Protein 3TAV (pdb70)

Secondary structure (DSSP, 8-state):
--TT-S-SB--BPPHHHHHHHHHHHHHHHHHHHHHHHH--TT-BHHHHHHHHHHHHHHTT-EETTTTGGG--SSEEEEETTB-S-PPP-TT-B--TT-EEEEEEEEEETTEEEEEEEEEESSSPPHHHHHHHHHHHHHHHHHHHT--TT-BHHHHHHHHHHHHHHHHHHHT---EEPTT--EEE-SSSSSEEEEE-SS--SS-SSBP-TTBEEEE--EEESS-S-EEE-TTSS-EEETT---EEE-BEEEE--TTS-EESS---/--TT-S-SB--BPPHHHHHHHHHHHHHHHHHHHHHHHH--TT-BHHHHHHHHHHHHHHTT-EETTTTGGG--SSEEEEETTB-S-PPP-TT-B--TT-EEEEEEEEEETTEEEEEEEEEESSSPPHHHHHHHHHHHHHHHHHHHT--TT-BHHHHHHHHHHHHHHHHHHHT---EEPTT--EEE-SSSSSEEEEE-SS--SS-SSBP-TTBEEEE--EEESS-S-EEE-TTSS-EEETT---EEE-BEEEE--TTS-EESS---

Solvent-accessible surface area: 20421 Å² total; per-residue (Å²): 184,46,129,35,23,197,155,179,38,9,106,94,29,74,109,49,38,8,81,33,0,19,47,0,0,53,18,0,0,36,0,0,15,26,0,35,48,32,6,69,62,51,30,7,1,64,83,0,12,102,50,0,45,69,40,0,111,98,54,56,4,71,8,10,15,77,53,72,151,60,8,78,4,0,0,5,5,2,26,26,46,49,1,7,64,1,46,10,38,67,127,41,82,5,54,96,13,18,3,0,4,0,12,0,0,0,45,38,132,42,23,14,0,5,0,0,10,3,11,28,3,51,113,47,77,104,23,2,101,5,0,12,55,0,0,36,53,0,0,61,28,0,12,70,12,0,79,62,53,32,90,0,8,33,0,0,52,23,0,37,98,12,1,95,65,3,37,89,117,54,139,97,80,8,5,4,4,72,64,62,15,1,13,3,6,0,162,52,8,90,75,92,6,78,0,25,5,67,32,53,68,44,119,22,12,60,2,25,55,0,0,6,0,0,0,15,0,3,2,0,50,34,37,55,84,30,137,74,51,107,66,115,66,4,2,10,4,74,79,47,24,55,2,0,1,10,1,8,0,0,0,0,24,149,69,20,54,81,36,1,0,76,42,37,185,45,129,36,26,198,149,183,41,8,107,92,34,74,109,49,50,8,81,34,1,18,46,0,0,52,18,0,0,36,0,0,14,25,0,33,53,34,6,34,57,53,32,8,1,68,84,0,11,104,49,0,47,70,40,0,111,96,52,58,5,71,6,9,14,76,52,71,149,60,7,77,4,0,0,6,4,2,22,25,48,50,1,6,63,1,47,9,38,72,123,41,81,4,52,94,12,19,3,0,3,0,13,0,0,0,45,38,125,25,28,14,1,5,0,0,10,3,10,28,4,54,114,48,74,104,22,4,105,6,0,12,58,0,0,36,52,0,0,62,28,0,12,70,12,0,79,64,54,32,90,0,8,32,0,0,49,22,1,38,99,12,1,98,66,3,36,89,116,53,138,91,81,9,5,4,4,71,65,62,14,1,13,3,6,0,137,49,7,92,72,93,5,76,0,25,5,66,32,56,70,41,121,21,12,61,1,25,54,0,0,5,0,0,0,17,0,4,2,0,49,33,38,55,85,30,138,73,50,106,68,117,67,4,2,10,4,71,80,48,22,60,2,0,1,12,1,8,0,0,0,0,25,154,70,20,53,80,37,1,0,77,41,35

Organism: Mycobacteroides abscessus (strain ATCC 19977 / DSM 44196 / CCUG 20993 / CIP 104536 / JCM 13569 / NCTC 13031 / TMC 1543 / L948) (NCBI:txid561007)

Radius of gyration: 22.68 Å; Cα contacts (8 Å, |Δi|>4): 1478; chains: 2; bounding box: 72×47×50 Å

Structure (mmCIF, N/CA/C/O backbone):
data_3TAV
#
_entry.id   3TAV
#
_cell.length_a   119.640
_cell.length_b   119.640
_cell.length_c   96.190
_cell.angle_alpha   90.000
_cell.angle_beta   90.000
_cell.angle_gamma   120.000
#
_symmetry.space_group_name_H-M   'P 32 2 1'
#
loop_
_entity.id
_entity.type
_entity.pdbx_description
1 polymer 'Methionine aminopeptidase'
2 non-polymer 'MAGNESIUM ION'
3 non-polymer 'SODIUM ION'
4 non-polymer 'CHLORIDE ION'
5 non-polymer D-MALATE
6 non-polymer '(2S)-2-hydroxybutanedioic acid'
7 water water
#
loop_
_atom_site.group_PDB
_atom_site.id
_atom_site.type_symbol
_atom_site.label_atom_id
_atom_site.label_alt_id
_atom_site.label_comp_id
_atom_si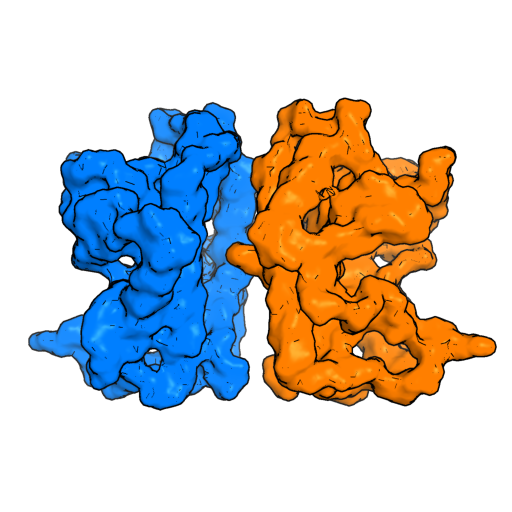te.label_asym_id
_atom_site.label_entity_id
_atom_site.label_seq_id
_atom_site.pdbx_PDB_ins_code
_atom_site.Cartn_x
_atom_site.Cartn_y
_atom_site.Cartn_z
_atom_site.occupancy
_atom_site.B_iso_or_equiv
_atom_site.auth_seq_id
_atom_site.auth_comp_id
_atom_site.auth_asym_id
_atom_site.auth_atom_id
_atom_site.pdbx_PDB_model_num
ATOM 1 N N . VAL A 1 23 ? 22.187 44.992 16.657 1.00 44.74 2 VAL A N 1
ATOM 2 C CA . VAL A 1 23 ? 23.550 45.088 16.045 1.00 43.07 2 VAL A CA 1
ATOM 3 C C . VAL A 1 23 ? 24.572 44.972 17.180 1.00 45.12 2 VAL A C 1
ATOM 4 O O . VAL A 1 23 ? 24.293 45.420 18.305 1.00 45.44 2 VAL A O 1
ATOM 8 N N . GLY A 1 24 ? 25.730 44.361 16.894 1.00 43.73 3 GLY A N 1
ATOM 9 C CA . GLY A 1 24 ? 26.806 44.201 17.895 1.00 44.37 3 GLY A CA 1
ATOM 10 C C . GLY A 1 24 ? 27.581 45.507 17.997 1.00 47.03 3 GLY A C 1
ATOM 11 O O . GLY A 1 24 ? 27.853 46.141 16.976 1.00 48.40 3 GLY A O 1
ATOM 12 N N . LEU A 1 25 ? 27.926 45.934 19.216 1.00 46.89 4 LEU A N 1
ATOM 13 C CA . LEU A 1 25 ? 28.654 47.196 19.395 1.00 46.37 4 LEU A CA 1
ATOM 14 C C . LEU A 1 25 ? 30.016 47.149 18.709 1.00 46.56 4 LEU A C 1
ATOM 15 O O . LEU A 1 25 ? 30.489 48.153 18.209 1.00 45.19 4 LEU A O 1
ATOM 20 N N . PHE A 1 26 ? 30.635 45.980 18.732 1.00 45.46 5 PHE A N 1
ATOM 21 C CA . PHE A 1 26 ? 31.952 45.789 18.236 1.00 46.66 5 PHE A CA 1
ATOM 22 C C . PHE A 1 26 ? 32.011 45.088 16.884 1.00 47.92 5 PHE A C 1
ATOM 23 O O . PHE A 1 26 ? 33.031 44.527 16.545 1.00 52.57 5 PHE A O 1
ATOM 31 N N . GLY A 1 27 ? 30.938 45.083 16.109 1.00 49.29 6 GLY A N 1
ATOM 32 C CA . GLY A 1 27 ? 31.012 44.430 14.810 1.00 49.40 6 GLY A CA 1
ATOM 33 C C . GLY A 1 27 ? 30.731 42.936 14.844 1.00 50.44 6 GLY A C 1
ATOM 34 O O . GLY A 1 27 ? 30.400 42.381 15.887 1.00 47.66 6 GLY A O 1
ATOM 35 N N . ARG A 1 28 ? 30.903 42.290 13.694 1.00 51.93 7 ARG A N 1
ATOM 36 C CA . ARG A 1 28 ? 30.401 40.943 13.454 1.00 53.97 7 ARG A CA 1
ATOM 37 C C . ARG A 1 28 ? 31.435 39.878 13.633 1.00 54.13 7 ARG A C 1
ATOM 38 O O . ARG A 1 28 ? 31.082 38.733 13.880 1.00 54.82 7 ARG A O 1
ATOM 46 N N . LYS A 1 29 ? 32.699 40.229 13.413 1.00 53.81 8 LYS A N 1
ATOM 47 C CA . LYS A 1 29 ? 33.774 39.239 13.305 1.00 54.16 8 LYS A CA 1
ATOM 48 C C . LYS A 1 29 ? 34.270 38.795 14.667 1.00 51.76 8 LYS A C 1
ATOM 49 O O . LYS A 1 29 ? 34.453 39.628 15.549 1.00 52.14 8 LYS A O 1
ATOM 55 N N . LYS A 1 30 ? 34.519 37.493 14.830 1.00 50.74 9 LYS A N 1
ATOM 56 C CA . LYS A 1 30 ? 35.118 36.970 16.072 1.00 50.13 9 LYS A CA 1
ATOM 57 C C . LYS A 1 30 ? 36.588 37.405 16.283 1.00 50.17 9 LYS A C 1
ATOM 58 O O . LYS A 1 30 ? 37.054 37.473 17.418 1.00 49.36 9 LYS A O 1
ATOM 64 N N . THR A 1 31 ? 37.296 37.731 15.201 1.00 48.66 10 THR A N 1
ATOM 65 C CA . THR A 1 31 ? 38.694 38.181 15.291 1.00 47.99 10 THR A CA 1
ATOM 66 C C . THR A 1 31 ? 38.877 39.459 14.496 1.00 48.45 10 THR A C 1
ATOM 67 O O . THR A 1 31 ? 38.349 39.591 13.385 1.00 48.01 10 THR A O 1
ATOM 71 N N . VAL A 1 32 ? 39.632 40.394 15.065 1.00 47.55 11 VAL A N 1
ATOM 72 C CA . VAL A 1 32 ? 39.929 41.617 14.368 1.00 46.95 11 VAL A CA 1
ATOM 73 C C . VAL A 1 32 ? 40.707 41.198 13.101 1.00 46.64 11 VAL A C 1
ATOM 74 O O . VAL A 1 32 ? 41.729 40.517 13.210 1.00 44.62 11 VAL A O 1
ATOM 78 N N . GLU A 1 33 ? 40.205 41.601 11.927 1.00 45.25 12 GLU A N 1
ATOM 79 C CA . GLU A 1 33 ? 40.707 41.168 10.616 1.00 46.51 12 GLU A CA 1
ATOM 80 C C . GLU A 1 33 ? 42.240 41.155 10.540 1.00 46.99 12 GLU A C 1
ATOM 81 O O . GLU A 1 33 ? 42.899 42.142 10.855 1.00 45.84 12 GLU A O 1
ATOM 87 N N . GLN A 1 34 ? 42.786 40.023 10.135 1.00 46.05 13 GLN A N 1
ATOM 88 C CA . GLN A 1 34 ? 44.215 39.818 10.124 1.00 47.56 13 GLN A CA 1
ATOM 89 C C . GLN A 1 34 ? 44.836 40.193 8.815 1.00 47.43 13 GLN A C 1
ATOM 90 O O . GLN A 1 34 ? 44.452 39.652 7.782 1.00 49.15 13 GLN A O 1
ATOM 96 N N . ARG A 1 35 ? 45.786 41.121 8.849 1.00 45.82 14 ARG A N 1
ATOM 97 C CA . ARG A 1 35 ? 46.544 41.473 7.652 1.00 44.64 14 ARG A CA 1
ATOM 98 C C . ARG A 1 35 ? 47.690 40.500 7.456 1.00 46.86 14 ARG A C 1
ATOM 99 O O . ARG A 1 35 ? 48.249 39.988 8.437 1.00 44.24 14 ARG A O 1
ATOM 107 N N . THR A 1 36 ? 48.056 40.255 6.199 1.00 45.65 15 THR A N 1
ATOM 108 C CA . THR A 1 36 ? 49.292 39.515 5.902 1.00 46.51 15 THR A CA 1
ATOM 109 C C . THR A 1 36 ? 50.514 40.404 6.100 1.00 47.16 15 THR A C 1
ATOM 110 O O . THR A 1 36 ? 50.359 41.637 6.197 1.00 47.02 15 THR A O 1
ATOM 114 N N . PRO A 1 37 ? 51.729 39.792 6.153 1.00 46.21 16 PRO A N 1
ATOM 115 C CA . PRO A 1 37 ? 52.945 40.564 6.208 1.00 46.28 16 PRO A CA 1
ATOM 116 C C . PRO A 1 37 ? 53.075 41.612 5.094 1.00 46.15 16 PRO A C 1
ATOM 117 O O . PRO A 1 37 ? 53.482 42.737 5.376 1.00 47.69 16 PRO A O 1
ATOM 121 N N . GLY A 1 38 ? 52.730 41.280 3.857 1.00 45.77 17 GLY A N 1
ATOM 122 C CA . GLY A 1 38 ? 52.833 42.277 2.771 1.00 45.83 17 GLY A CA 1
ATOM 123 C C . GLY A 1 38 ? 51.860 43.441 2.950 1.00 45.17 17 GLY A C 1
ATOM 124 O O . GLY A 1 38 ? 52.176 44.603 2.656 1.00 47.44 17 GLY A O 1
ATOM 125 N N . GLU A 1 39 ? 50.663 43.121 3.423 1.00 44.06 18 GLU A N 1
ATOM 126 C CA . GLU A 1 39 ? 49.642 44.110 3.714 1.00 42.78 18 GLU A CA 1
ATOM 127 C C . GLU A 1 39 ? 50.094 45.073 4.823 1.00 42.63 18 GLU A C 1
ATOM 128 O O . GLU A 1 39 ? 49.879 46.292 4.728 1.00 41.62 18 GLU A O 1
ATOM 134 N N . LEU A 1 40 ? 50.747 44.533 5.853 1.00 41.28 19 LEU A N 1
ATOM 135 C CA . LEU A 1 40 ? 51.284 45.341 6.931 1.00 41.27 19 LEU A CA 1
ATOM 136 C C . LEU A 1 40 ? 52.400 46.289 6.442 1.00 40.55 19 LEU A C 1
ATOM 137 O O . LEU A 1 40 ? 52.418 47.453 6.825 1.00 39.28 19 LEU A O 1
ATOM 142 N N . ASP A 1 41 ? 53.325 45.793 5.615 1.00 41.27 20 ASP A N 1
ATOM 143 C CA . ASP A 1 41 ? 54.295 46.663 4.981 1.00 41.31 20 ASP A CA 1
ATOM 144 C C . ASP A 1 41 ? 53.611 47.754 4.169 1.00 41.04 20 ASP A C 1
ATOM 145 O O . ASP A 1 41 ? 54.020 48.906 4.272 1.00 42.78 20 ASP A O 1
ATOM 150 N N . ALA A 1 42 ? 52.583 47.408 3.382 1.00 38.77 21 ALA A N 1
ATOM 151 C CA . ALA A 1 42 ? 51.873 48.413 2.588 1.00 38.70 21 ALA A CA 1
ATOM 152 C C . ALA A 1 42 ? 51.217 49.478 3.512 1.00 38.48 21 ALA A C 1
ATOM 153 O O . ALA A 1 42 ? 51.316 50.674 3.256 1.00 37.85 21 ALA A O 1
ATOM 155 N N . MET A 1 43 ? 50.569 49.040 4.596 1.00 38.32 22 MET A N 1
ATOM 156 C CA . MET A 1 43 ? 50.026 49.981 5.611 1.00 38.13 22 MET A CA 1
ATOM 157 C C . MET A 1 43 ? 51.112 50.816 6.287 1.00 37.68 22 MET A C 1
ATOM 158 O O . MET A 1 43 ? 50.934 52.033 6.496 1.00 36.78 22 MET A O 1
ATOM 163 N N . ALA A 1 44 ? 52.255 50.186 6.590 1.00 38.25 23 ALA A N 1
ATOM 164 C CA . ALA A 1 44 ? 53.375 50.927 7.177 1.00 37.43 23 ALA A CA 1
ATOM 165 C C . ALA A 1 44 ? 53.913 51.986 6.191 1.00 37.78 23 ALA A C 1
ATOM 166 O O . ALA A 1 44 ? 54.322 53.081 6.624 1.00 37.94 23 ALA A O 1
ATOM 168 N N . ALA A 1 45 ? 53.975 51.675 4.888 1.00 36.68 24 ALA A N 1
ATOM 169 C CA . ALA A 1 45 ? 54.387 52.731 3.908 1.00 37.36 24 ALA A CA 1
ATOM 170 C C . ALA A 1 45 ? 53.392 53.931 3.881 1.00 37.35 24 ALA A C 1
ATOM 171 O O . ALA A 1 45 ? 53.800 55.106 3.848 1.00 37.82 24 ALA A O 1
ATOM 173 N N . ALA A 1 46 ? 52.095 53.657 3.973 1.00 36.43 25 ALA A N 1
ATOM 174 C CA . ALA A 1 46 ? 51.126 54.754 4.135 1.00 34.81 25 ALA A CA 1
ATOM 175 C C . ALA A 1 46 ? 51.405 55.478 5.465 1.00 35.56 25 ALA A C 1
ATOM 176 O O . ALA A 1 46 ? 51.358 56.701 5.534 1.00 35.32 25 ALA A O 1
ATOM 178 N N . GLY A 1 47 ? 51.677 54.714 6.525 1.00 34.98 26 GLY A N 1
ATOM 179 C CA . GLY A 1 47 ? 51.837 55.317 7.846 1.00 36.23 26 GLY A CA 1
ATOM 180 C C . GLY A 1 47 ? 53.107 56.166 8.016 1.00 37.01 26 GLY A C 1
ATOM 181 O O . GLY A 1 47 ? 53.091 57.177 8.743 1.00 37.25 26 GLY A O 1
ATOM 182 N N . SER A 1 48 ? 54.197 55.794 7.334 1.00 36.13 27 SER A N 1
ATOM 183 C CA . SER A 1 48 ? 55.397 56.633 7.386 1.00 36.61 27 SER A CA 1
ATOM 184 C C . SER A 1 48 ? 55.129 58.006 6.787 1.00 36.08 27 SER A C 1
ATOM 185 O O . SER A 1 48 ? 55.735 59.027 7.200 1.00 35.42 27 SER A O 1
ATOM 188 N N . ILE A 1 49 ? 54.219 58.049 5.824 1.00 36.28 28 ILE A N 1
ATOM 189 C CA . ILE A 1 49 ? 53.896 59.330 5.213 1.00 36.34 28 ILE A CA 1
ATOM 190 C C . ILE A 1 49 ? 53.167 60.217 6.237 1.00 36.31 28 ILE A C 1
ATOM 191 O O . ILE A 1 49 ? 53.523 61.387 6.416 1.00 35.87 28 ILE A O 1
ATOM 196 N N . VAL A 1 50 ? 52.186 59.648 6.935 1.00 36.50 29 VAL A N 1
ATOM 197 C CA . VAL A 1 50 ? 51.494 60.371 8.011 1.00 37.09 29 VAL A CA 1
ATOM 198 C C . VAL A 1 50 ? 52.546 60.873 8.997 1.00 38.32 29 VAL A C 1
ATOM 199 O O . VAL A 1 50 ? 52.529 62.044 9.383 1.00 38.63 29 VAL A O 1
ATOM 203 N N . GLY A 1 51 ? 53.447 59.961 9.393 1.00 37.56 30 GLY A N 1
ATOM 204 C CA . GLY A 1 51 ? 54.569 60.283 10.289 1.00 38.82 30 GLY A CA 1
ATOM 205 C C . GLY A 1 51 ? 55.381 61.482 9.827 1.00 39.85 30 GLY A C 1
ATOM 206 O O . GLY A 1 51 ? 55.553 62.470 10.577 1.00 40.39 30 GLY A O 1
ATOM 207 N N . ALA A 1 52 ? 55.837 61.418 8.581 1.00 37.83 31 ALA A N 1
ATOM 208 C CA . ALA A 1 52 ? 56.516 62.563 7.970 1.00 39.17 31 ALA A CA 1
ATOM 209 C C . ALA A 1 52 ? 55.694 63.869 7.978 1.00 38.54 31 ALA A C 1
ATOM 210 O O . ALA A 1 52 ? 56.251 64.962 8.260 1.00 37.59 31 ALA A O 1
ATOM 212 N N . ALA A 1 53 ? 54.378 63.759 7.708 1.00 37.24 32 ALA A N 1
ATOM 213 C CA . ALA A 1 53 ? 53.493 64.920 7.781 1.00 38.19 32 ALA A CA 1
ATOM 214 C C . ALA A 1 53 ? 53.438 65.511 9.190 1.00 37.87 32 ALA A C 1
ATOM 215 O O . ALA A 1 53 ? 53.552 66.719 9.352 1.00 39.89 32 ALA A O 1
ATOM 217 N N . LEU A 1 54 ? 53.323 64.673 10.210 1.00 38.31 33 LEU A N 1
ATOM 218 C CA . LEU A 1 54 ? 53.245 65.158 11.601 1.00 37.44 33 LEU A CA 1
ATOM 219 C C . LEU A 1 54 ? 54.508 65.918 12.015 1.00 39.62 33 LEU A C 1
ATOM 220 O O . LEU A 1 54 ? 54.447 66.962 12.671 1.00 39.96 33 LEU A O 1
ATOM 225 N N . VAL A 1 55 ? 55.659 65.391 11.613 1.00 39.62 34 VAL A N 1
ATOM 226 C CA . VAL A 1 55 ? 56.959 66.009 11.924 1.00 40.64 34 VAL A CA 1
ATOM 227 C C . VAL A 1 55 ? 57.082 67.385 11.235 1.00 40.51 34 VAL A C 1
ATOM 228 O O . VAL A 1 55 ? 57.513 68.364 11.862 1.00 41.21 34 VAL A O 1
ATOM 232 N N . ALA A 1 56 ? 56.682 67.471 9.976 1.00 40.11 35 ALA A N 1
ATOM 233 C CA . ALA A 1 56 ? 56.772 68.734 9.236 1.00 41.51 35 ALA A CA 1
ATOM 234 C C . ALA A 1 56 ? 55.837 69.786 9.841 1.00 43.04 35 ALA A C 1
ATOM 235 O O . ALA A 1 56 ? 56.219 70.956 10.002 1.00 44.96 35 ALA A O 1
ATOM 237 N N . VAL A 1 57 ? 54.623 69.368 10.196 1.00 42.39 36 VAL A N 1
ATOM 238 C CA . VAL A 1 57 ? 53.670 70.285 10.812 1.00 42.23 36 VAL A CA 1
ATOM 239 C C . VAL A 1 57 ? 54.231 70.813 12.153 1.00 44.35 36 VAL A C 1
ATOM 240 O O . VAL A 1 57 ? 54.199 72.029 12.405 1.00 44.91 36 VAL A O 1
ATOM 244 N N . ARG A 1 58 ? 54.756 69.912 12.993 1.00 43.68 37 ARG A N 1
ATOM 245 C CA . ARG A 1 58 ? 55.291 70.294 14.297 1.00 44.43 37 ARG A CA 1
ATOM 246 C C . ARG A 1 58 ? 56.450 71.291 14.149 1.00 45.55 37 ARG A C 1
ATOM 247 O O . ARG A 1 58 ? 56.505 72.261 14.898 1.00 45.23 37 ARG A O 1
ATOM 255 N N . ASP A 1 59 ? 57.331 71.097 13.170 1.00 45.86 38 ASP A N 1
ATOM 256 C CA . ASP A 1 59 ? 58.408 72.082 12.923 1.00 48.93 38 ASP A CA 1
ATOM 257 C C . ASP A 1 59 ? 57.828 73.440 12.527 1.00 49.07 38 ASP A C 1
ATOM 258 O O . ASP A 1 59 ? 58.362 74.473 12.910 1.00 50.08 38 ASP A O 1
ATOM 263 N N . ALA A 1 60 ? 56.762 73.436 11.735 1.00 49.58 39 ALA A N 1
ATOM 264 C CA . ALA A 1 60 ? 56.202 74.690 11.212 1.00 49.64 39 ALA A CA 1
ATOM 265 C C . ALA A 1 60 ? 55.384 75.443 12.258 1.00 51.31 39 ALA A C 1
ATOM 266 O O . ALA A 1 60 ? 55.114 76.633 12.106 1.00 55.65 39 ALA A O 1
ATOM 268 N N . ALA A 1 61 ? 55.001 74.748 13.318 1.00 50.79 40 ALA A N 1
ATOM 269 C CA . ALA A 1 61 ? 54.022 75.237 14.280 1.00 53.55 40 ALA A CA 1
ATOM 270 C C . ALA A 1 61 ? 54.547 76.245 15.332 1.00 58.14 40 ALA A C 1
ATOM 271 O O . ALA A 1 61 ? 54.415 75.997 16.534 1.00 62.33 40 ALA A O 1
ATOM 273 N N . LYS A 1 62 ? 55.093 77.383 14.886 1.00 56.70 41 LYS A N 1
ATOM 274 C CA . LYS A 1 62 ? 55.636 78.427 15.802 1.00 57.54 41 LYS A CA 1
ATOM 275 C C . LYS A 1 62 ? 54.607 79.495 16.159 1.00 56.25 41 LYS A C 1
ATOM 276 O O . LYS A 1 62 ? 53.571 79.608 15.525 1.00 53.40 41 LYS A O 1
ATOM 282 N N . ALA A 1 63 ? 54.933 80.310 17.155 1.00 56.87 42 ALA A N 1
ATOM 283 C CA . ALA A 1 63 ? 54.056 81.394 17.570 1.00 56.35 42 ALA A CA 1
ATOM 284 C C . ALA A 1 63 ? 53.794 82.266 16.345 1.00 54.69 42 ALA A C 1
ATOM 285 O O . ALA A 1 63 ? 54.725 82.599 15.614 1.00 53.73 42 ALA A O 1
ATOM 287 N N . GLY A 1 64 ? 52.541 82.606 16.087 1.00 53.54 43 GLY A N 1
ATOM 288 C CA . GLY A 1 64 ? 52.237 83.477 14.944 1.00 55.53 43 GLY A CA 1
ATOM 289 C C . GLY A 1 64 ? 51.897 82.784 13.634 1.00 55.56 43 GLY A C 1
ATOM 290 O O . GLY A 1 64 ? 51.458 83.423 12.686 1.00 61.66 43 GLY A O 1
ATOM 291 N N . VAL A 1 65 ? 52.082 81.473 13.570 1.00 53.98 44 VAL A N 1
ATOM 292 C CA . VAL A 1 65 ? 51.637 80.676 12.415 1.00 50.77 44 VAL A CA 1
ATOM 293 C C . VAL A 1 65 ? 50.161 80.274 12.588 1.00 50.96 44 VAL A C 1
ATOM 294 O O . VAL A 1 65 ? 49.727 79.939 13.702 1.00 50.09 44 VAL A O 1
ATOM 298 N N . SER A 1 66 ? 49.383 80.330 11.502 1.00 50.06 45 SER A N 1
ATOM 299 C CA . SER A 1 66 ? 48.002 79.860 11.535 1.00 48.40 45 SER A CA 1
ATOM 300 C C . SER A 1 66 ? 47.893 78.353 11.310 1.00 48.87 45 SER A C 1
ATOM 301 O O . SER A 1 66 ? 48.764 77.726 10.675 1.00 49.74 45 SER A O 1
ATOM 304 N N . THR A 1 67 ? 46.806 77.770 11.797 1.00 47.46 46 THR A N 1
ATOM 305 C CA . THR A 1 67 ? 46.565 76.349 11.575 1.00 44.87 46 THR A CA 1
ATOM 306 C C . THR A 1 67 ? 46.325 76.028 10.078 1.00 45.53 46 THR A C 1
ATOM 307 O O . THR A 1 67 ? 46.580 74.899 9.656 1.00 44.14 46 THR A O 1
ATOM 311 N N . LEU A 1 68 ? 45.838 76.999 9.275 1.00 46.16 47 LEU A N 1
ATOM 312 C CA . LEU A 1 68 ? 45.714 76.788 7.832 1.00 45.03 47 LEU A CA 1
ATOM 313 C C . LEU A 1 68 ? 47.102 76.610 7.168 1.00 46.15 47 LEU A C 1
ATOM 314 O O . LEU A 1 68 ? 47.241 75.795 6.240 1.00 45.89 47 LEU A O 1
ATOM 319 N N . GLU A 1 69 ? 48.101 77.369 7.619 1.00 54.22 48 GLU A N 1
ATOM 320 C CA . GLU A 1 69 ? 49.466 77.212 7.107 1.00 54.14 48 GLU A CA 1
ATOM 321 C C . GLU A 1 69 ? 49.960 75.796 7.432 1.00 50.25 48 GLU A C 1
ATOM 322 O O . GLU A 1 69 ? 50.598 75.160 6.612 1.00 49.37 48 GLU A O 1
ATOM 328 N N . LEU A 1 70 ? 49.628 75.295 8.621 1.00 47.34 49 LEU A N 1
ATOM 329 C CA . LEU A 1 70 ? 49.970 73.933 9.001 1.00 46.39 49 LEU A CA 1
ATOM 330 C C . LEU A 1 70 ? 49.338 72.889 8.076 1.00 46.23 49 LEU A C 1
ATOM 331 O O . LEU A 1 70 ? 49.987 71.887 7.719 1.00 43.93 49 LEU A O 1
ATOM 336 N N . ASP A 1 71 ? 48.083 73.144 7.697 1.00 46.98 50 ASP A N 1
ATOM 337 C CA . ASP A 1 71 ? 47.343 72.259 6.809 1.00 47.56 50 ASP A CA 1
ATOM 338 C C . ASP A 1 71 ? 48.064 72.129 5.474 1.00 46.93 50 ASP A C 1
ATOM 339 O O . ASP A 1 71 ? 48.259 71.014 4.983 1.00 44.06 50 ASP A O 1
ATOM 344 N N . GLN A 1 72 ? 48.452 73.273 4.908 1.00 48.03 51 GLN A N 1
ATOM 345 C CA . GLN A 1 72 ? 49.179 73.332 3.643 1.00 48.70 51 GLN A CA 1
ATOM 346 C C . GLN A 1 72 ? 50.481 72.559 3.721 1.00 47.39 51 GLN A C 1
ATOM 347 O O . GLN A 1 72 ? 50.824 71.857 2.779 1.00 47.95 51 GLN A O 1
ATOM 353 N N . VAL A 1 73 ? 51.180 72.675 4.851 1.00 45.43 52 VAL A N 1
ATOM 354 C CA . VAL A 1 73 ? 52.414 71.945 5.073 1.00 45.08 52 VAL A CA 1
ATOM 355 C C . VAL A 1 73 ? 52.115 70.457 5.063 1.00 43.82 52 VAL A C 1
ATOM 356 O O . VAL A 1 73 ? 52.769 69.719 4.336 1.00 43.19 52 VAL A O 1
ATOM 360 N N . ALA A 1 74 ? 51.114 70.015 5.829 1.00 42.99 53 ALA A N 1
ATOM 361 C CA . ALA A 1 74 ? 50.806 68.572 5.890 1.00 42.39 53 ALA A CA 1
ATOM 362 C C . ALA A 1 74 ? 50.420 68.031 4.495 1.00 43.09 53 ALA A C 1
ATOM 363 O O . ALA A 1 74 ? 50.941 67.006 4.030 1.00 42.04 53 ALA A O 1
ATOM 365 N N . GLU A 1 75 ? 49.529 68.755 3.826 1.00 43.34 54 GLU A N 1
ATOM 366 C CA . GLU A 1 75 ? 49.060 68.365 2.492 1.00 44.17 54 GLU A CA 1
ATOM 367 C C . GLU A 1 75 ? 50.175 68.177 1.452 1.00 44.51 54 GLU A C 1
ATOM 368 O O . GLU A 1 75 ? 50.174 67.158 0.766 1.00 44.83 54 GLU A O 1
ATOM 374 N N . SER A 1 76 ? 51.091 69.150 1.321 1.00 45.81 55 SER A N 1
ATOM 375 C CA . SER A 1 76 ? 52.280 69.007 0.469 1.00 47.24 55 SER A CA 1
ATOM 376 C C . SER A 1 76 ? 53.060 67.747 0.749 1.00 45.91 55 SER A C 1
ATOM 377 O O . SER A 1 76 ? 53.386 67.019 -0.185 1.00 45.61 55 SER A O 1
ATOM 380 N N . VAL A 1 77 ? 53.377 67.504 2.021 1.00 45.06 56 VAL A N 1
ATOM 381 C CA . VAL A 1 77 ? 54.200 66.345 2.399 1.00 45.29 56 VAL A CA 1
ATOM 382 C C . VAL A 1 77 ? 53.475 65.085 1.911 1.00 45.03 56 VAL A C 1
ATOM 383 O O . VAL A 1 77 ? 54.068 64.226 1.256 1.00 45.12 56 VAL A O 1
ATOM 387 N N . ILE A 1 78 ? 52.172 65.015 2.181 1.00 43.32 57 ILE A N 1
ATOM 388 C CA . ILE A 1 78 ? 51.362 63.846 1.790 1.00 43.21 57 ILE A CA 1
ATOM 389 C C . ILE A 1 78 ? 51.412 63.624 0.262 1.00 43.07 57 ILE A C 1
ATOM 390 O O . ILE A 1 78 ? 51.776 62.541 -0.204 1.00 42.81 57 ILE A O 1
ATOM 395 N N . ARG A 1 79 ? 51.115 64.669 -0.503 1.00 43.24 58 ARG A N 1
ATOM 396 C CA . ARG A 1 79 ? 51.111 64.559 -1.976 1.00 43.93 58 ARG A CA 1
ATOM 397 C C . ARG A 1 79 ? 52.490 64.345 -2.584 1.00 44.41 58 ARG A C 1
ATOM 398 O O . ARG A 1 79 ? 52.628 63.517 -3.454 1.00 45.22 58 ARG A O 1
ATOM 406 N N . GLU A 1 80 ? 53.500 65.090 -2.150 1.00 45.12 59 GLU A N 1
ATOM 407 C CA . GLU A 1 80 ? 54.828 64.926 -2.717 1.00 47.43 59 GLU A CA 1
ATOM 408 C C . GLU A 1 80 ? 55.323 63.477 -2.507 1.00 49.32 59 GLU A C 1
ATOM 409 O O . GLU A 1 80 ? 56.143 62.977 -3.277 1.00 51.71 59 GLU A O 1
ATOM 411 N N . ALA A 1 81 ? 54.809 62.786 -1.492 1.00 48.52 60 ALA A N 1
ATOM 412 C CA . ALA A 1 81 ? 55.202 61.376 -1.271 1.00 52.52 60 ALA A CA 1
ATOM 413 C C . ALA A 1 81 ? 54.327 60.390 -2.070 1.00 51.40 60 ALA A C 1
ATOM 414 O O . ALA A 1 81 ? 54.551 59.190 -2.013 1.00 53.19 60 ALA A O 1
ATOM 416 N N . GLY A 1 82 ? 53.360 60.914 -2.811 1.00 48.05 61 GLY A N 1
ATOM 417 C CA . GLY A 1 82 ? 52.527 60.105 -3.701 1.00 48.15 61 GLY A CA 1
ATOM 418 C C . GLY A 1 82 ? 51.255 59.579 -3.061 1.00 47.41 61 GLY A C 1
ATOM 419 O O . GLY A 1 82 ? 50.611 58.713 -3.620 1.00 47.15 61 GLY A O 1
ATOM 420 N N . ALA A 1 83 ? 50.907 60.091 -1.876 1.00 39.65 62 ALA A N 1
ATOM 421 C CA . ALA A 1 83 ? 49.747 59.599 -1.131 1.00 39.91 62 ALA A CA 1
ATOM 422 C C . ALA A 1 83 ? 48.597 60.612 -1.284 1.00 40.00 62 ALA A C 1
ATOM 423 O O . ALA A 1 83 ? 48.767 61.686 -1.860 1.00 39.83 62 ALA A O 1
ATOM 425 N N . VAL A 1 84 ? 47.428 60.290 -0.756 1.00 41.54 63 VAL A N 1
ATOM 426 C CA . VAL A 1 84 ? 46.394 61.310 -0.685 1.00 41.08 63 VAL A CA 1
ATOM 427 C C . VAL A 1 84 ? 45.965 61.507 0.761 1.00 39.97 63 VAL A C 1
ATOM 428 O O . VAL A 1 84 ? 45.966 60.569 1.556 1.00 37.56 63 VAL A O 1
ATOM 432 N N . PRO A 1 85 ? 45.592 62.741 1.115 1.00 39.92 64 PRO A N 1
ATOM 433 C CA . PRO A 1 85 ? 45.203 62.931 2.496 1.00 38.74 64 PRO A CA 1
ATOM 434 C C . PRO A 1 85 ? 43.809 62.330 2.698 1.00 39.06 64 PRO A C 1
ATOM 435 O O . PRO A 1 85 ? 42.854 62.754 2.034 1.00 38.50 64 PRO A O 1
ATOM 439 N N . SER A 1 86 ? 43.679 61.365 3.604 1.00 37.68 65 SER A N 1
ATOM 440 C CA . SER A 1 86 ? 42.383 60.692 3.814 1.00 38.64 65 SER A CA 1
ATOM 441 C C . SER A 1 86 ? 41.330 61.573 4.487 1.00 38.40 65 SER A C 1
ATOM 442 O O . SER A 1 86 ? 40.139 61.265 4.419 1.00 40.02 65 SER A O 1
ATOM 445 N N . PHE A 1 87 ? 41.742 62.638 5.174 1.00 38.63 66 PHE A N 1
ATOM 446 C CA . PHE A 1 87 ? 40.758 63.474 5.867 1.00 39.38 66 PHE A CA 1
ATOM 447 C C . PHE A 1 87 ? 40.027 64.408 4.870 1.00 40.18 66 PHE A C 1
ATOM 448 O O . PHE A 1 87 ? 38.909 64.856 5.134 1.00 39.17 66 PHE A O 1
ATOM 456 N N . LEU A 1 88 ? 40.679 64.699 3.742 1.00 38.93 67 LEU A N 1
ATOM 457 C CA . LEU A 1 88 ? 40.225 65.733 2.832 1.00 39.32 67 LEU A CA 1
ATOM 458 C C . LEU A 1 88 ? 38.925 65.345 2.117 1.00 39.61 67 LEU A C 1
ATOM 459 O O . LEU A 1 88 ? 38.930 64.476 1.268 1.00 39.65 67 LEU A O 1
ATOM 464 N N . GLY A 1 89 ? 37.832 66.008 2.482 1.00 40.06 68 GLY A N 1
ATOM 465 C CA . GLY A 1 89 ? 36.497 65.743 1.882 1.00 41.79 68 GLY A CA 1
ATOM 466 C C . GLY A 1 89 ? 35.793 64.573 2.581 1.00 43.21 68 GLY A C 1
ATOM 467 O O . GLY A 1 89 ? 34.737 64.119 2.113 1.00 42.60 68 GLY A O 1
ATOM 468 N N . TYR A 1 90 ? 36.390 64.074 3.670 1.00 40.56 69 TYR A N 1
ATOM 469 C CA . TYR A 1 90 ? 35.877 62.918 4.406 1.00 42.47 69 TYR A CA 1
ATOM 470 C C . TYR A 1 90 ? 34.579 63.299 5.158 1.00 43.62 69 TYR A C 1
ATOM 471 O O . TYR A 1 90 ? 34.619 64.070 6.115 1.00 41.86 69 TYR A O 1
ATOM 480 N N . HIS A 1 91 ? 33.431 62.795 4.698 1.00 44.61 70 HIS A N 1
ATOM 481 C CA . HIS A 1 91 ? 32.127 63.277 5.181 1.00 44.74 70 HIS A CA 1
ATOM 482 C C . HIS A 1 91 ? 32.092 64.768 5.215 1.00 43.39 70 HIS A C 1
ATOM 483 O O . HIS A 1 91 ? 31.591 65.364 6.158 1.00 43.10 70 HIS A O 1
ATOM 490 N N . GLY A 1 92 ? 32.635 65.394 4.184 1.00 43.15 71 GLY A N 1
ATOM 491 C CA . GLY A 1 92 ? 32.638 66.848 4.125 1.00 43.80 71 GLY A CA 1
ATOM 492 C C . GLY A 1 92 ? 33.718 67.605 4.877 1.00 45.19 71 GLY A C 1
ATOM 493 O O . GLY A 1 92 ? 33.727 68.826 4.849 1.00 46.14 71 GLY A O 1
ATOM 494 N N . PHE A 1 93 ? 34.636 66.917 5.558 1.00 43.86 72 PHE A N 1
ATOM 495 C CA . PHE A 1 93 ? 35.717 67.622 6.267 1.00 42.05 72 PHE A CA 1
ATOM 496 C C . PHE A 1 93 ? 36.590 68.453 5.294 1.00 41.55 72 PHE A C 1
ATOM 497 O O . PHE A 1 93 ? 36.907 67.986 4.217 1.00 43.08 72 PHE A O 1
ATOM 505 N N . PRO A 1 94 ? 36.919 69.725 5.622 1.00 42.31 73 PRO A N 1
ATOM 506 C CA . PRO A 1 94 ? 37.534 70.600 4.588 1.00 40.70 73 PRO A CA 1
ATOM 507 C C . PRO A 1 94 ? 39.058 70.600 4.502 1.00 41.14 73 PRO A C 1
ATOM 508 O O . PRO A 1 94 ? 39.612 71.279 3.643 1.00 40.79 73 PRO A O 1
ATOM 512 N N . ALA A 1 95 ? 39.744 69.842 5.349 1.00 39.06 74 ALA A N 1
ATOM 513 C CA . ALA A 1 95 ? 41.206 69.943 5.395 1.00 39.29 74 ALA A CA 1
ATOM 514 C C . ALA A 1 95 ? 41.902 68.563 5.426 1.00 37.76 74 ALA A C 1
ATOM 515 O O . ALA A 1 95 ? 41.242 67.536 5.510 1.00 36.75 74 ALA A O 1
ATOM 517 N N . SER A 1 96 ? 43.235 68.567 5.396 1.00 38.60 75 SER A N 1
ATOM 518 C CA . SER A 1 96 ? 44.063 67.350 5.436 1.00 38.51 75 SER A CA 1
ATOM 519 C C . SER A 1 96 ? 44.504 66.934 6.847 1.00 39.24 75 SER A C 1
ATOM 520 O O . SER A 1 96 ? 44.996 65.814 7.039 1.00 39.20 75 SER A O 1
ATOM 523 N N . ILE A 1 97 ? 44.351 67.840 7.814 1.00 38.16 76 ILE A N 1
ATOM 524 C CA . ILE A 1 97 ? 44.595 67.572 9.228 1.00 37.50 76 ILE A CA 1
ATOM 525 C C . ILE A 1 97 ? 43.445 68.132 10.067 1.00 38.64 76 ILE A C 1
ATOM 526 O O . ILE A 1 97 ? 42.699 68.989 9.576 1.00 36.76 76 ILE A O 1
ATOM 531 N N . CYS A 1 98 ? 43.288 67.628 11.307 1.00 38.10 77 CYS A N 1
ATOM 532 C CA . CYS A 1 98 ? 42.592 68.367 12.342 1.00 39.60 77 CYS A CA 1
ATOM 533 C C . CYS A 1 98 ? 43.658 69.050 13.196 1.00 42.52 77 CYS A C 1
ATOM 534 O O . CYS A 1 98 ? 44.725 68.461 13.478 1.00 41.56 77 CYS A O 1
ATOM 537 N N . SER A 1 99 ? 43.395 70.303 13.575 1.00 40.67 78 SER A N 1
ATOM 538 C CA . SER A 1 99 ? 44.329 71.079 14.341 1.00 41.94 78 SER A CA 1
ATOM 539 C C . SER A 1 99 ? 43.451 71.626 15.482 1.00 44.67 78 SER A C 1
ATOM 540 O O . SER A 1 99 ? 42.598 72.517 15.281 1.00 44.21 78 SER A O 1
ATOM 543 N N . SER A 1 100 ? 43.582 70.988 16.641 1.00 44.35 79 SER A N 1
ATOM 544 C CA . SER A 1 100 ? 42.724 71.236 17.797 1.00 44.81 79 SER A CA 1
ATOM 545 C C . SER A 1 100 ? 43.618 71.844 18.867 1.00 46.76 79 SER A C 1
ATOM 546 O O . SER A 1 100 ? 44.686 71.289 19.198 1.00 46.24 79 SER A O 1
ATOM 549 N N . VAL A 1 101 ? 43.221 73.012 19.353 1.00 47.40 80 VAL A N 1
ATOM 550 C CA . VAL A 1 101 ? 44.115 73.822 20.196 1.00 49.20 80 VAL A CA 1
ATOM 551 C C . VAL A 1 101 ? 43.532 73.982 21.607 1.00 49.35 80 VAL A C 1
ATOM 552 O O . VAL A 1 101 ? 42.370 74.344 21.754 1.00 50.12 80 VAL A O 1
ATOM 556 N N . ASN A 1 102 ? 44.331 73.693 22.635 1.00 50.40 81 ASN A N 1
ATOM 557 C CA . ASN A 1 102 ? 43.908 73.884 24.046 1.00 50.84 81 ASN A CA 1
ATOM 558 C C . ASN A 1 102 ? 42.689 73.068 24.517 1.00 50.84 81 ASN A C 1
ATOM 559 O O . ASN A 1 102 ? 42.803 71.847 24.638 1.00 50.92 81 ASN A O 1
ATOM 564 N N . ASP A 1 103 ? 41.550 73.714 24.793 1.00 50.31 82 ASP A N 1
ATOM 565 C CA . ASP A 1 103 ? 40.341 72.991 25.209 1.00 52.01 82 ASP A CA 1
ATOM 566 C C . ASP A 1 103 ? 39.629 72.276 24.056 1.00 49.99 82 ASP A C 1
ATOM 567 O O . ASP A 1 103 ? 38.682 71.505 24.270 1.00 50.12 82 ASP A O 1
ATOM 572 N N . GLN A 1 104 ? 40.073 72.529 22.832 1.00 50.67 83 GLN A N 1
ATOM 573 C CA . GLN A 1 104 ? 39.598 71.753 21.682 1.00 50.65 83 GLN A CA 1
ATOM 574 C C . GLN A 1 104 ? 40.211 70.344 21.742 1.00 49.08 83 GLN A C 1
ATOM 575 O O . GLN A 1 104 ? 41.394 70.212 21.957 1.00 46.33 83 GLN A O 1
ATOM 581 N N . VAL A 1 105 ? 39.395 69.307 21.562 1.00 47.33 84 VAL A N 1
ATOM 582 C CA . VAL A 1 105 ? 39.839 67.938 21.780 1.00 45.03 84 VAL A CA 1
ATOM 583 C C . VAL A 1 105 ? 40.247 67.310 20.450 1.00 45.15 84 VAL A C 1
ATOM 584 O O . VAL A 1 105 ? 41.412 66.987 20.254 1.00 44.25 84 VAL A O 1
ATOM 588 N N . VAL A 1 106 ? 39.283 67.164 19.539 1.00 42.24 85 VAL A N 1
ATOM 589 C CA . VAL A 1 106 ? 39.518 66.607 18.208 1.00 41.83 85 VAL A CA 1
ATOM 590 C C . VAL A 1 106 ? 38.722 67.393 17.164 1.00 42.21 85 VAL A C 1
ATOM 591 O O . VAL A 1 106 ? 37.812 68.175 17.521 1.00 41.07 85 VAL A O 1
ATOM 595 N N . HIS A 1 107 ? 39.043 67.144 15.893 1.00 40.26 86 HIS A N 1
ATOM 596 C CA . HIS A 1 107 ? 38.317 67.670 14.718 1.00 42.02 86 HIS A CA 1
ATOM 597 C C . HIS A 1 107 ? 38.355 69.171 14.514 1.00 42.33 86 HIS A C 1
ATOM 598 O O . HIS A 1 107 ? 37.558 69.691 13.740 1.00 42.86 86 HIS A O 1
ATOM 605 N N . GLY A 1 108 ? 39.285 69.874 15.183 1.00 42.49 87 GLY A N 1
ATOM 606 C CA . GLY A 1 108 ? 39.532 71.302 14.930 1.00 42.34 87 GLY A CA 1
ATOM 607 C C . GLY A 1 108 ? 39.760 71.550 13.447 1.00 43.43 87 GLY A C 1
ATOM 608 O O . GLY A 1 108 ? 40.495 70.807 12.789 1.00 41.07 87 GLY A O 1
ATOM 609 N N . ILE A 1 109 ? 39.098 72.572 12.901 1.00 43.84 88 ILE A N 1
ATOM 610 C CA . ILE A 1 109 ? 39.212 72.868 11.464 1.00 43.54 88 ILE A CA 1
ATOM 611 C C . ILE A 1 109 ? 40.367 73.872 11.201 1.00 43.37 88 ILE A C 1
ATOM 612 O O . ILE A 1 109 ? 40.384 74.963 11.772 1.00 42.55 88 ILE A O 1
ATOM 617 N N . PRO A 1 110 ? 41.365 73.496 10.376 1.00 42.55 89 PRO A N 1
ATOM 618 C CA . PRO A 1 110 ? 42.409 74.488 10.101 1.00 43.69 89 PRO A CA 1
ATOM 619 C C . PRO A 1 110 ? 41.832 75.783 9.522 1.00 46.22 89 PRO A C 1
ATOM 620 O O . PRO A 1 110 ? 40.888 75.737 8.717 1.00 47.31 89 PRO A O 1
ATOM 624 N N . SER A 1 111 ? 42.398 76.926 9.904 1.00 48.73 90 SER A N 1
ATOM 625 C CA . SER A 1 111 ? 41.898 78.208 9.404 1.00 51.41 90 SER A CA 1
ATOM 626 C C . SER A 1 111 ? 42.926 79.327 9.522 1.00 51.94 90 SER A C 1
ATOM 627 O O . SER A 1 111 ? 43.781 79.305 10.413 1.00 50.04 90 SER A O 1
ATOM 630 N N . ALA A 1 112 ? 42.813 80.303 8.623 1.00 54.90 91 ALA A N 1
ATOM 631 C CA . ALA A 1 112 ? 43.692 81.493 8.562 1.00 56.60 91 ALA A CA 1
ATOM 632 C C . ALA A 1 112 ? 43.619 82.376 9.808 1.00 56.05 91 ALA A C 1
ATOM 633 O O . ALA A 1 112 ? 44.517 83.183 10.049 1.00 56.61 91 ALA A O 1
ATOM 635 N N . THR A 1 113 ? 42.566 82.211 10.607 1.00 58.17 92 THR A N 1
ATOM 636 C CA . THR A 1 113 ? 42.377 83.054 11.790 1.00 60.62 92 THR A CA 1
ATOM 637 C C . THR A 1 113 ? 42.672 82.350 13.107 1.00 62.63 92 THR A C 1
ATOM 638 O O . THR A 1 113 ? 42.573 82.967 14.157 1.00 66.29 92 THR A O 1
ATOM 642 N N . ALA A 1 114 ? 43.044 81.067 13.059 1.00 61.25 93 ALA A N 1
ATOM 643 C CA . ALA A 1 114 ? 43.508 80.357 14.269 1.00 59.33 93 ALA A CA 1
ATOM 644 C C . ALA A 1 114 ? 45.022 80.446 14.366 1.00 57.85 93 ALA A C 1
ATOM 645 O O . ALA A 1 114 ? 45.764 79.584 13.854 1.00 55.28 93 ALA A O 1
ATOM 647 N N . VAL A 1 115 ? 45.481 81.505 15.022 1.00 55.83 94 VAL A N 1
ATOM 648 C CA . VAL A 1 115 ? 46.899 81.816 15.037 1.00 56.62 94 VAL A CA 1
ATOM 649 C C . VAL A 1 115 ? 47.501 81.323 16.351 1.00 56.20 94 VAL A C 1
ATOM 650 O O . VAL A 1 115 ? 47.021 81.654 17.428 1.00 56.14 94 VAL A O 1
ATOM 654 N N . LEU A 1 116 ? 48.535 80.501 16.249 1.00 54.06 95 LEU A N 1
ATOM 655 C CA . LEU A 1 116 ? 49.178 79.915 17.428 1.00 53.77 95 LEU A CA 1
ATOM 656 C C . LEU A 1 116 ? 49.895 80.977 18.276 1.00 54.92 95 LEU A C 1
ATOM 657 O O . LEU A 1 116 ? 50.568 81.871 17.758 1.00 54.55 95 LEU A O 1
ATOM 662 N N . ALA A 1 117 ? 49.751 80.860 19.584 1.00 56.09 96 ALA A N 1
ATOM 663 C CA . ALA A 1 117 ? 50.425 81.749 20.513 1.00 55.79 96 ALA A CA 1
ATOM 664 C C . ALA A 1 117 ? 51.275 80.937 21.480 1.00 56.87 96 ALA A C 1
ATOM 665 O O . ALA A 1 117 ? 51.025 79.736 21.711 1.00 52.20 96 ALA A O 1
ATOM 667 N N . ASP A 1 118 ? 52.280 81.604 22.059 1.00 60.87 97 ASP A N 1
ATOM 668 C CA . ASP A 1 118 ? 53.128 81.000 23.074 1.00 60.59 97 ASP A CA 1
ATOM 669 C C . ASP A 1 118 ? 52.283 80.441 24.201 1.00 59.24 97 ASP A C 1
ATOM 670 O O . ASP A 1 118 ? 51.344 81.090 24.642 1.00 59.54 97 ASP A O 1
ATOM 675 N N . GLY A 1 119 ? 52.601 79.233 24.655 1.00 58.21 98 GLY A N 1
ATOM 676 C CA . GLY A 1 119 ? 51.802 78.589 25.702 1.00 59.06 98 GLY A CA 1
ATOM 677 C C . GLY A 1 119 ? 50.643 77.719 25.224 1.00 57.74 98 GLY A C 1
ATOM 678 O O . GLY A 1 119 ? 50.024 77.027 26.030 1.00 57.87 98 GLY A O 1
ATOM 679 N N . ASP A 1 120 ? 50.347 77.749 23.924 1.00 56.79 99 ASP A N 1
ATOM 680 C CA . ASP A 1 120 ? 49.289 76.889 23.358 1.00 55.44 99 ASP A CA 1
ATOM 681 C C . ASP A 1 120 ? 49.648 75.402 23.415 1.00 53.84 99 ASP A C 1
ATOM 682 O O . ASP A 1 120 ? 50.806 75.027 23.278 1.00 54.35 99 ASP A O 1
ATOM 687 N N . LEU A 1 121 ? 48.637 74.575 23.634 1.00 53.65 100 LEU A N 1
ATOM 688 C CA . LEU A 1 121 ? 48.754 73.139 23.504 1.00 51.20 100 LEU A CA 1
ATOM 689 C C . LEU A 1 121 ? 48.055 72.743 22.211 1.00 50.63 100 LEU A C 1
ATOM 690 O O . LEU A 1 121 ? 46.858 72.974 22.058 1.00 49.18 100 LEU A O 1
ATOM 695 N N . VAL A 1 122 ? 48.811 72.128 21.300 1.00 48.77 101 VAL A N 1
ATOM 696 C CA . VAL A 1 122 ? 48.343 71.825 19.958 1.00 47.95 101 VAL A CA 1
ATOM 697 C C . VAL A 1 122 ? 48.327 70.315 19.713 1.00 46.40 101 VAL A C 1
ATOM 698 O O . VAL A 1 122 ? 49.359 69.636 19.863 1.00 44.95 101 VAL A O 1
ATOM 702 N N . SER A 1 123 ? 47.158 69.811 19.317 1.00 45.39 102 SER A N 1
ATOM 703 C CA . SER A 1 123 ? 47.017 68.441 18.823 1.00 43.84 102 SER A CA 1
ATOM 704 C C . SER A 1 123 ? 46.801 68.465 17.319 1.00 44.59 102 SER A C 1
ATOM 705 O O . SER A 1 123 ? 45.909 69.166 16.807 1.00 44.45 102 SER A O 1
ATOM 708 N N . ILE A 1 124 ? 47.639 67.700 16.621 1.00 42.27 103 ILE A N 1
ATOM 709 C CA . ILE A 1 124 ? 47.539 67.522 15.202 1.00 39.78 103 ILE A CA 1
ATOM 710 C C . ILE A 1 124 ? 47.184 66.065 14.909 1.00 39.33 103 ILE A C 1
ATOM 711 O O . ILE A 1 124 ? 47.877 65.156 15.356 1.00 38.44 103 ILE A O 1
ATOM 716 N N . ASP A 1 125 ? 46.148 65.874 14.095 1.00 38.00 104 ASP A N 1
ATOM 717 C CA . ASP A 1 125 ? 45.629 64.563 13.711 1.00 38.02 104 ASP A CA 1
ATOM 718 C C . ASP A 1 125 ? 45.698 64.477 12.184 1.00 37.82 104 ASP A C 1
ATOM 719 O O . ASP A 1 125 ? 45.341 65.436 11.477 1.00 37.26 104 ASP A O 1
ATOM 724 N N . CYS A 1 126 ? 46.194 63.358 11.654 1.00 38.00 105 CYS A N 1
ATOM 725 C CA . CYS A 1 126 ? 46.442 63.274 10.215 1.00 38.13 105 CYS A CA 1
ATOM 726 C C . CYS A 1 126 ? 46.247 61.837 9.661 1.00 36.90 105 CYS A C 1
ATOM 727 O O . CYS A 1 126 ? 46.438 60.865 10.373 1.00 36.96 105 CYS A O 1
ATOM 730 N N . GLY A 1 127 ? 45.837 61.708 8.399 1.00 35.84 106 GLY A N 1
ATOM 731 C CA . GLY A 1 127 ? 45.666 60.405 7.821 1.00 34.51 106 GLY A CA 1
ATOM 732 C C . GLY A 1 127 ? 46.127 60.431 6.396 1.00 34.32 106 GLY A C 1
ATOM 733 O O . GLY A 1 127 ? 46.076 61.449 5.752 1.00 35.82 106 GLY A O 1
ATOM 734 N N . ALA A 1 128 ? 46.551 59.303 5.870 1.00 33.80 107 ALA A N 1
ATOM 735 C CA . ALA A 1 128 ? 46.927 59.280 4.459 1.00 33.55 107 ALA A CA 1
ATOM 736 C C . ALA A 1 128 ? 46.589 57.955 3.841 1.00 33.94 107 ALA A C 1
ATOM 737 O O . ALA A 1 128 ? 46.552 56.942 4.540 1.00 34.24 107 ALA A O 1
ATOM 739 N N . ILE A 1 129 ? 46.412 57.950 2.522 1.00 33.48 108 ILE A N 1
ATOM 740 C CA . ILE A 1 129 ? 46.128 56.723 1.801 1.00 34.71 108 ILE A CA 1
ATOM 741 C C . ILE A 1 129 ? 47.209 56.556 0.747 1.00 35.77 108 ILE A C 1
ATOM 742 O O . ILE A 1 129 ? 47.472 57.485 -0.009 1.00 35.65 108 ILE A O 1
ATOM 747 N N . LEU A 1 130 ? 47.833 55.386 0.700 1.00 36.68 109 LEU A N 1
ATOM 748 C CA . LEU A 1 130 ? 48.824 55.079 -0.336 1.00 38.62 109 LEU A CA 1
ATOM 749 C C . LEU A 1 130 ? 48.487 53.692 -0.908 1.00 39.83 109 LEU A C 1
ATOM 750 O O . LEU A 1 130 ? 48.479 52.699 -0.157 1.00 36.85 109 LEU A O 1
ATOM 755 N N . ASP A 1 131 ? 48.202 53.630 -2.217 1.00 40.83 110 ASP A N 1
ATOM 756 C CA . ASP A 1 131 ? 47.838 52.366 -2.864 1.00 43.78 110 ASP A CA 1
ATOM 757 C C . ASP A 1 131 ? 46.639 51.716 -2.180 1.00 42.90 110 ASP A C 1
ATOM 758 O O . ASP A 1 131 ? 46.601 50.502 -2.053 1.00 43.79 110 ASP A O 1
ATOM 763 N N . GLY A 1 132 ? 45.687 52.515 -1.710 1.00 41.40 111 GLY A N 1
ATOM 764 C CA . GLY A 1 132 ? 44.461 51.949 -1.108 1.00 40.15 111 GLY A CA 1
ATOM 765 C C . GLY A 1 132 ? 44.528 51.601 0.376 1.00 39.05 111 GLY A C 1
ATOM 766 O O . GLY A 1 132 ? 43.496 51.234 0.975 1.00 38.38 111 GLY A O 1
ATOM 767 N N . TRP A 1 133 ? 45.708 51.784 0.987 1.00 36.34 112 TRP A N 1
ATOM 768 C CA . TRP A 1 133 ? 45.911 51.492 2.400 1.00 36.72 112 TRP A CA 1
ATOM 769 C C . TRP A 1 133 ? 46.014 52.750 3.264 1.00 36.34 112 TRP A C 1
ATOM 770 O O . TRP A 1 133 ? 46.712 53.710 2.916 1.00 36.01 112 TRP A O 1
ATOM 781 N N . HIS A 1 134 ? 45.366 52.721 4.425 1.00 35.64 113 HIS A N 1
ATOM 782 C CA . HIS A 1 134 ? 45.342 53.843 5.353 1.00 35.67 113 HIS A CA 1
ATOM 783 C C . HIS A 1 134 ? 46.356 53.811 6.470 1.00 36.47 113 HIS A C 1
ATOM 784 O O . HIS A 1 134 ? 46.684 52.750 7.028 1.00 35.50 113 HIS A O 1
ATOM 791 N N . GLY A 1 135 ? 46.820 55.001 6.847 1.00 36.87 114 GLY A N 1
ATOM 792 C CA . GLY A 1 135 ? 47.508 55.207 8.135 1.00 34.56 114 GLY A CA 1
ATOM 793 C C . GLY A 1 135 ? 46.809 56.362 8.879 1.00 34.55 114 GLY A C 1
ATOM 794 O O . GLY A 1 135 ? 46.284 57.289 8.257 1.00 33.79 114 GLY A O 1
ATOM 795 N N . ASP A 1 136 ? 46.777 56.321 10.210 1.00 34.76 115 ASP A N 1
ATOM 796 C CA . ASP A 1 136 ? 46.113 57.397 11.002 1.00 35.93 115 ASP A CA 1
ATOM 797 C C . ASP A 1 136 ? 46.954 57.593 12.272 1.00 36.66 115 ASP A C 1
ATOM 798 O O . ASP A 1 136 ? 47.226 56.627 12.987 1.00 34.78 115 ASP A O 1
ATOM 803 N N . SER A 1 137 ? 47.360 58.826 12.555 1.00 35.99 116 SER A N 1
ATOM 804 C CA . SER A 1 137 ? 48.197 59.096 13.701 1.00 35.85 116 SER A CA 1
ATOM 805 C C . SER A 1 137 ? 47.933 60.503 14.185 1.00 35.97 116 SER A C 1
ATOM 806 O O . SER A 1 137 ? 47.409 61.348 13.444 1.00 38.63 116 SER A O 1
ATOM 809 N N . ALA A 1 138 ? 48.304 60.777 15.429 1.00 36.92 117 ALA A N 1
ATOM 810 C CA . ALA A 1 138 ? 48.121 62.107 16.020 1.00 35.94 117 ALA A CA 1
ATOM 811 C C . ALA A 1 138 ? 49.109 62.245 17.141 1.00 35.85 117 ALA A C 1
ATOM 812 O O . ALA A 1 138 ? 49.508 61.249 17.715 1.00 34.61 117 ALA A O 1
ATOM 814 N N . TRP A 1 139 ? 49.446 63.486 17.470 1.00 36.90 118 TRP A N 1
ATOM 815 C CA . TRP A 1 139 ? 50.185 63.812 18.706 1.00 38.00 118 TRP A CA 1
ATOM 816 C C . TRP A 1 139 ? 49.904 65.225 19.169 1.00 39.72 118 TRP A C 1
ATOM 817 O O . TRP A 1 139 ? 49.254 65.996 18.449 1.00 40.21 118 TRP A O 1
ATOM 828 N N . THR A 1 140 ? 50.355 65.544 20.393 1.00 40.64 119 THR A N 1
ATOM 829 C CA . THR A 1 140 ? 50.118 66.815 21.039 1.00 40.58 119 THR A CA 1
ATOM 830 C C . THR A 1 140 ? 51.489 67.360 21.454 1.00 42.82 119 THR A C 1
ATOM 831 O O . THR A 1 140 ? 52.316 66.590 21.915 1.00 41.28 119 THR A O 1
ATOM 835 N N . PHE A 1 141 ? 51.743 68.647 21.201 1.00 43.31 120 PHE A N 1
ATOM 836 C CA . PHE A 1 141 ? 52.974 69.329 21.622 1.00 45.88 120 PHE A CA 1
ATOM 837 C C . PHE A 1 141 ? 52.644 70.773 22.020 1.00 47.12 120 PHE A C 1
ATOM 838 O O . PHE A 1 141 ? 51.557 71.259 21.730 1.00 47.91 120 PHE A O 1
ATOM 846 N N . ALA A 1 142 ? 53.591 71.454 22.657 1.00 49.03 121 ALA A N 1
ATOM 847 C CA . ALA A 1 142 ? 53.380 72.823 23.130 1.00 50.69 121 ALA A CA 1
ATOM 848 C C . ALA A 1 142 ? 53.981 73.819 22.164 1.00 49.71 121 ALA A C 1
ATOM 849 O O . ALA A 1 142 ? 54.974 73.538 21.543 1.00 48.65 121 ALA A O 1
ATOM 851 N N . VAL A 1 143 ? 53.352 74.974 22.025 1.00 51.46 122 VAL A N 1
ATOM 852 C CA . VAL A 1 143 ? 53.971 76.099 21.349 1.00 53.90 122 VAL A CA 1
ATOM 853 C C . VAL A 1 143 ? 54.697 76.947 22.394 1.00 56.31 122 VAL A C 1
ATOM 854 O O . VAL A 1 143 ? 54.109 77.326 23.411 1.00 54.72 122 VAL A O 1
ATOM 858 N N . GLY A 1 144 ? 55.964 77.249 22.139 1.00 58.05 123 GLY A N 1
ATOM 859 C CA . GLY A 1 144 ? 56.757 78.025 23.084 1.00 62.33 123 GLY A CA 1
ATOM 860 C C . GLY A 1 144 ? 57.063 77.213 24.328 1.00 63.25 123 GLY A C 1
ATOM 861 O O . GLY A 1 144 ? 57.436 76.041 24.235 1.00 62.53 123 GLY A O 1
ATOM 862 N N . THR A 1 145 ? 56.910 77.828 25.493 1.00 64.52 124 THR A N 1
ATOM 863 C CA . THR A 1 145 ? 57.175 77.105 26.723 1.00 69.18 124 THR A CA 1
ATOM 864 C C . THR A 1 145 ? 55.854 76.626 27.344 1.00 70.23 124 THR A C 1
ATOM 865 O O . THR A 1 145 ? 54.937 77.402 27.598 1.00 69.78 124 THR A O 1
ATOM 869 N N . VAL A 1 146 ? 55.798 75.320 27.563 1.00 71.70 125 VAL A N 1
ATOM 870 C CA . VAL A 1 146 ? 54.630 74.600 28.048 1.00 70.35 125 VAL A CA 1
ATOM 871 C C . VAL A 1 146 ? 54.301 74.921 29.502 1.00 70.72 125 VAL A C 1
ATOM 872 O O . VAL A 1 146 ? 55.189 75.002 30.333 1.00 70.23 125 VAL A O 1
ATOM 876 N N . ILE A 1 147 ? 53.017 75.108 29.785 1.00 72.69 126 ILE A N 1
ATOM 877 C CA . ILE A 1 147 ? 52.488 75.155 31.155 1.00 74.06 126 ILE A CA 1
ATOM 878 C C . ILE A 1 147 ? 52.712 73.775 31.816 1.00 73.63 126 ILE A C 1
ATOM 879 O O . ILE A 1 147 ? 52.475 72.749 31.180 1.00 76.81 126 ILE A O 1
ATOM 884 N N . PRO A 1 148 ? 53.155 73.730 33.086 1.00 70.53 127 PRO A N 1
ATOM 885 C CA . PRO A 1 148 ? 53.364 72.396 33.691 1.00 68.29 127 PRO A CA 1
ATOM 886 C C . PRO A 1 148 ? 52.156 71.416 33.688 1.00 65.34 127 PRO A C 1
ATOM 887 O O . PRO A 1 148 ? 52.328 70.221 33.445 1.00 64.29 127 PRO A O 1
ATOM 891 N N . SER A 1 149 ? 50.952 71.906 33.934 1.00 62.97 128 SER A N 1
ATOM 892 C CA . SER A 1 149 ? 49.786 71.043 33.896 1.00 60.79 128 SER A CA 1
ATOM 893 C C . SER A 1 149 ? 49.587 70.446 32.493 1.00 59.89 128 SER A C 1
ATOM 894 O O . SER A 1 149 ? 49.180 69.280 32.363 1.00 55.41 128 SER A O 1
ATOM 897 N N . ASP A 1 150 ? 49.884 71.249 31.465 1.00 58.77 129 ASP A N 1
ATOM 898 C CA . ASP A 1 150 ? 49.750 70.831 30.065 1.00 59.49 129 ASP A CA 1
ATOM 899 C C . ASP A 1 150 ? 50.754 69.756 29.701 1.00 58.82 129 ASP A C 1
ATOM 900 O O . ASP A 1 150 ? 50.420 68.805 28.999 1.00 56.35 129 ASP A O 1
ATOM 905 N N . GLU A 1 151 ? 51.991 69.928 30.168 1.00 58.19 130 GLU A N 1
ATOM 906 C CA . GLU A 1 151 ? 53.055 68.960 29.932 1.00 59.02 130 GLU A CA 1
ATOM 907 C C . GLU A 1 151 ? 52.688 67.611 30.519 1.00 58.20 130 GLU A C 1
ATOM 908 O O . GLU A 1 151 ? 52.895 66.589 29.863 1.00 58.76 130 GLU A O 1
ATOM 914 N N . ALA A 1 152 ? 52.165 67.613 31.751 1.00 54.60 131 ALA A N 1
ATOM 915 C CA . ALA A 1 152 ? 51.720 66.391 32.391 1.00 52.98 131 ALA A CA 1
ATOM 916 C C . ALA A 1 152 ? 50.528 65.788 31.610 1.00 52.04 131 ALA A C 1
ATOM 917 O O . ALA A 1 152 ? 50.481 64.584 31.387 1.00 55.78 131 ALA A O 1
ATOM 919 N N . LEU A 1 153 ? 49.590 66.618 31.181 1.00 50.03 132 LEU A N 1
ATOM 920 C CA . LEU A 1 153 ? 48.423 66.140 30.400 1.00 49.74 132 LEU A CA 1
ATOM 921 C C . LEU A 1 153 ? 48.844 65.361 29.123 1.00 49.67 132 LEU A C 1
ATOM 922 O O . LEU A 1 153 ? 48.422 64.228 28.901 1.00 49.94 132 LEU A O 1
ATOM 927 N N . SER A 1 154 ? 49.695 65.979 28.312 1.00 50.47 133 SER A N 1
ATOM 928 C CA . SER A 1 154 ? 50.133 65.401 27.052 1.00 50.56 133 SER A CA 1
ATOM 929 C C . SER A 1 154 ? 50.926 64.122 27.287 1.00 50.66 133 SER A C 1
ATOM 930 O O . SER A 1 154 ? 50.659 63.098 26.642 1.00 46.19 133 SER A O 1
ATOM 933 N N . GLU A 1 155 ? 51.886 64.176 28.217 1.00 48.95 134 GLU A N 1
ATOM 934 C CA . GLU A 1 155 ? 52.673 62.993 28.561 1.00 49.61 134 GLU A CA 1
ATOM 935 C C . GLU A 1 155 ? 51.812 61.828 29.121 1.00 48.49 134 GLU A C 1
ATOM 936 O O . GLU A 1 155 ? 52.053 60.666 28.785 1.00 48.07 134 GLU A O 1
ATOM 942 N N . ALA A 1 156 ? 50.837 62.131 29.981 1.00 46.77 135 ALA A N 1
ATOM 943 C CA . ALA A 1 156 ? 49.873 61.119 30.454 1.00 46.19 135 ALA A CA 1
ATOM 944 C C . ALA A 1 156 ? 49.075 60.461 29.294 1.00 45.73 135 ALA A C 1
ATOM 945 O O . ALA A 1 156 ? 48.769 59.254 29.299 1.00 46.15 135 ALA A O 1
ATOM 947 N N . THR A 1 157 ? 48.718 61.275 28.313 1.00 44.48 136 THR A N 1
ATOM 948 C CA . THR A 1 157 ? 47.984 60.791 27.138 1.00 42.57 136 THR A CA 1
ATOM 949 C C . THR A 1 157 ? 48.892 59.872 26.331 1.00 41.60 136 THR A C 1
ATOM 950 O O . THR A 1 157 ? 48.500 58.783 25.953 1.00 41.33 136 THR A O 1
ATOM 954 N N . ARG A 1 158 ? 50.137 60.281 26.149 1.00 41.32 137 ARG A N 1
ATOM 955 C CA . ARG A 1 158 ? 51.094 59.474 25.402 1.00 41.45 137 ARG A CA 1
ATOM 956 C C . ARG A 1 158 ? 51.346 58.139 26.106 1.00 42.36 137 ARG A C 1
ATOM 957 O O . ARG A 1 158 ? 51.408 57.075 25.470 1.00 41.81 137 ARG A O 1
ATOM 965 N N . LEU A 1 159 ? 51.461 58.185 27.433 1.00 43.64 138 LEU A N 1
ATOM 966 C CA . LEU A 1 159 ? 51.707 56.969 28.208 1.00 44.18 138 LEU A CA 1
ATOM 967 C C . LEU A 1 159 ? 50.503 56.065 28.134 1.00 43.79 138 LEU A C 1
ATOM 968 O O . LEU A 1 159 ? 50.632 54.848 28.076 1.00 45.51 138 LEU A O 1
ATOM 973 N N . SER A 1 160 ? 49.314 56.644 28.113 1.00 44.73 139 SER A N 1
ATOM 974 C CA . SER A 1 160 ? 48.131 55.820 28.007 1.00 45.27 139 SER A CA 1
ATOM 975 C C . SER A 1 160 ? 48.152 55.054 26.657 1.00 43.86 139 SER A C 1
ATOM 976 O O . SER A 1 160 ? 47.864 53.851 26.615 1.00 42.64 139 SER A O 1
ATOM 979 N N . MET A 1 161 ? 48.558 55.743 25.585 1.00 43.89 140 MET A N 1
ATOM 980 C CA . MET A 1 161 ? 48.707 55.133 24.250 1.00 43.25 140 MET A CA 1
ATOM 981 C C . MET A 1 161 ? 49.713 53.983 24.286 1.00 43.55 140 MET A C 1
ATOM 982 O O . MET A 1 161 ? 49.397 52.860 23.881 1.00 43.10 140 MET A O 1
ATOM 987 N N . GLU A 1 162 ? 50.902 54.253 24.826 1.00 44.54 141 GLU A N 1
ATOM 988 C CA . GLU A 1 162 ? 51.939 53.215 24.959 1.00 47.17 141 GLU A CA 1
ATOM 989 C C . GLU A 1 162 ? 51.420 52.027 25.750 1.00 46.95 141 GLU A C 1
ATOM 990 O O . GLU A 1 162 ? 51.742 50.879 25.438 1.00 48.85 141 GLU A O 1
ATOM 996 N N . ALA A 1 163 ? 50.640 52.309 26.790 1.00 45.17 142 ALA A N 1
ATOM 997 C CA . ALA A 1 163 ? 50.054 51.241 27.596 1.00 47.58 142 ALA A CA 1
ATOM 998 C C . ALA A 1 163 ? 49.079 50.401 26.748 1.00 47.22 142 ALA A C 1
ATOM 999 O O . ALA A 1 163 ? 49.036 49.175 26.864 1.00 47.72 142 ALA A O 1
ATOM 1001 N N . GLY A 1 164 ? 48.316 51.057 25.874 1.00 45.26 143 GLY A N 1
ATOM 1002 C CA . GLY A 1 164 ? 47.410 50.317 25.008 1.00 43.08 143 GLY A CA 1
ATOM 1003 C C . GLY A 1 164 ? 48.190 49.485 24.005 1.00 43.92 143 GLY A C 1
ATOM 1004 O O . GLY A 1 164 ? 47.845 48.324 23.738 1.00 44.75 143 GLY A O 1
ATOM 1005 N N . ILE A 1 165 ? 49.252 50.075 23.454 1.00 43.51 144 ILE A N 1
ATOM 1006 C CA . ILE A 1 165 ? 50.059 49.425 22.436 1.00 43.15 144 ILE A CA 1
ATOM 1007 C C . ILE A 1 165 ? 50.663 48.151 23.020 1.00 45.08 144 ILE A C 1
ATOM 1008 O O . ILE A 1 165 ? 50.666 47.097 22.355 1.00 42.84 144 ILE A O 1
ATOM 1013 N N . ALA A 1 166 ? 51.169 48.235 24.260 1.00 44.95 145 ALA A N 1
ATOM 1014 C CA . ALA A 1 166 ? 51.750 47.034 24.883 1.00 46.68 145 ALA A CA 1
ATOM 1015 C C . ALA A 1 166 ? 50.697 45.915 25.054 1.00 47.55 145 ALA A C 1
ATOM 1016 O O . ALA A 1 166 ? 51.065 44.751 25.156 1.00 49.48 145 ALA A O 1
ATOM 1018 N N . ALA A 1 167 ? 49.397 46.240 25.037 1.00 46.47 146 ALA A N 1
ATOM 1019 C CA . ALA A 1 167 ? 48.372 45.180 25.134 1.00 46.93 146 ALA A CA 1
ATOM 1020 C C . ALA A 1 167 ? 47.989 44.549 23.789 1.00 46.85 146 ALA A C 1
ATOM 1021 O O . ALA A 1 167 ? 47.101 43.706 23.727 1.00 48.58 146 ALA A O 1
ATOM 1023 N N . MET A 1 168 ? 48.647 44.967 22.711 1.00 47.63 147 MET A N 1
ATOM 1024 C CA . MET A 1 168 ? 48.372 44.423 21.380 1.00 46.19 147 MET A CA 1
ATOM 1025 C C . MET A 1 168 ? 49.162 43.137 21.176 1.00 46.38 147 MET A C 1
ATOM 1026 O O . MET A 1 168 ? 50.189 43.121 20.468 1.00 44.99 147 MET A O 1
ATOM 1031 N N . ILE A 1 169 ? 48.667 42.054 21.783 1.00 47.26 148 ILE A N 1
ATOM 1032 C CA . ILE A 1 169 ? 49.321 40.738 21.697 1.00 49.73 148 ILE A CA 1
ATOM 1033 C C . ILE A 1 169 ? 48.343 39.647 21.240 1.00 49.87 148 ILE A C 1
ATOM 1034 O O . ILE A 1 169 ? 47.159 39.749 21.517 1.00 48.26 148 ILE A O 1
ATOM 1039 N N . PRO A 1 170 ? 48.831 38.620 20.506 1.00 50.66 149 PRO A N 1
ATOM 1040 C CA . PRO A 1 170 ? 47.921 37.582 20.001 1.00 52.61 149 PRO A CA 1
ATOM 1041 C C . PRO A 1 170 ? 47.128 36.936 21.141 1.00 52.92 149 PRO A C 1
ATOM 1042 O O . PRO A 1 170 ? 47.672 36.695 22.204 1.00 51.79 149 PRO A O 1
ATOM 1046 N N . GLY A 1 171 ? 45.844 36.683 20.939 1.00 51.69 150 GLY A N 1
ATOM 1047 C CA . GLY A 1 171 ? 45.045 36.120 22.019 1.00 50.67 150 GLY A CA 1
ATOM 1048 C C . GLY A 1 171 ? 44.434 37.067 23.042 1.00 50.20 150 GLY A C 1
ATOM 1049 O O . GLY A 1 171 ? 43.567 36.644 23.769 1.00 51.12 150 GLY A O 1
ATOM 1050 N N . ASN A 1 172 ? 44.874 38.322 23.146 1.00 49.38 151 ASN A N 1
ATOM 1051 C CA . ASN A 1 172 ? 44.128 39.295 23.958 1.00 49.21 151 ASN A CA 1
ATOM 1052 C C . ASN A 1 172 ? 42.810 39.569 23.274 1.00 50.75 151 ASN A C 1
ATOM 1053 O O . ASN A 1 172 ? 42.648 39.229 22.097 1.00 49.71 151 ASN A O 1
ATOM 1058 N N . ARG A 1 173 ? 41.856 40.155 24.005 1.00 48.85 152 ARG A N 1
ATOM 1059 C CA . ARG A 1 173 ? 40.604 40.634 23.373 1.00 48.67 152 ARG A CA 1
ATOM 1060 C C . ARG A 1 173 ? 40.589 42.158 23.329 1.00 47.40 152 ARG A C 1
ATOM 1061 O O . ARG A 1 173 ? 41.349 42.831 24.067 1.00 47.77 152 ARG A O 1
ATOM 1069 N N . LEU A 1 174 ? 39.721 42.696 22.481 1.00 46.71 153 LEU A N 1
ATOM 1070 C CA . LEU A 1 174 ? 39.668 44.133 22.249 1.00 45.44 153 LEU A CA 1
ATOM 1071 C C . LEU A 1 174 ? 39.752 44.969 23.518 1.00 45.11 153 LEU A C 1
ATOM 1072 O O . LEU A 1 174 ? 40.572 45.869 23.596 1.00 45.40 153 LEU A O 1
ATOM 1077 N N . THR A 1 175 ? 38.908 44.681 24.512 1.00 45.55 154 THR A N 1
ATOM 1078 C CA . THR A 1 175 ? 38.827 45.563 25.695 1.00 45.06 154 THR A CA 1
ATOM 1079 C C . THR A 1 175 ? 39.955 45.325 26.707 1.00 47.30 154 THR A C 1
ATOM 1080 O O . THR A 1 175 ? 40.095 46.096 27.675 1.00 46.48 154 THR A O 1
ATOM 1084 N N . ASP A 1 176 ? 40.794 44.304 26.475 1.00 47.34 155 ASP A N 1
ATOM 1085 C CA . ASP A 1 176 ? 42.071 44.253 27.203 1.00 49.48 155 ASP A CA 1
ATOM 1086 C C . ASP A 1 176 ? 42.898 45.471 26.810 1.00 48.72 155 ASP A C 1
ATOM 1087 O O . ASP A 1 176 ? 43.631 46.009 27.630 1.00 47.79 155 ASP A O 1
ATOM 1092 N N . VAL A 1 177 ? 42.788 45.896 25.546 1.00 49.18 156 VAL A N 1
ATOM 1093 C CA . VAL A 1 177 ? 43.515 47.084 25.104 1.00 46.02 156 VAL A CA 1
ATOM 1094 C C . VAL A 1 177 ? 42.860 48.307 25.775 1.00 45.73 156 VAL A C 1
ATOM 1095 O O . VAL A 1 177 ? 43.558 49.154 26.314 1.00 45.07 156 VAL A O 1
ATOM 1099 N N . SER A 1 178 ? 41.526 48.399 25.754 1.00 46.17 157 SER A N 1
ATOM 1100 C CA . SER A 1 178 ? 40.818 49.491 26.439 1.00 46.39 157 SER A CA 1
ATOM 1101 C C . SER A 1 178 ? 41.226 49.597 27.911 1.00 49.34 157 SER A C 1
ATOM 1102 O O . SER A 1 178 ? 41.582 50.673 28.393 1.00 51.92 157 SER A O 1
ATOM 1105 N N . HIS A 1 179 ? 41.173 48.464 28.610 1.00 49.46 158 HIS A N 1
ATOM 1106 C CA . HIS A 1 179 ? 41.524 48.392 30.012 1.00 50.98 158 HIS A CA 1
ATOM 1107 C C . HIS A 1 179 ? 42.972 48.731 30.279 1.00 51.36 158 HIS A C 1
ATOM 1108 O O . HIS A 1 179 ? 43.261 49.460 31.250 1.00 52.00 158 HIS A O 1
ATOM 1115 N N . ALA A 1 180 ? 43.893 48.269 29.422 1.00 48.10 159 ALA A N 1
ATOM 1116 C CA . ALA A 1 180 ? 45.297 48.690 29.561 1.00 48.29 159 ALA A CA 1
ATOM 1117 C C . ALA A 1 180 ? 45.480 50.201 29.379 1.00 47.31 159 ALA A C 1
ATOM 1118 O O . ALA A 1 180 ? 46.272 50.818 30.080 1.00 48.71 159 ALA A O 1
ATOM 1120 N N . ILE A 1 181 ? 44.741 50.802 28.451 1.00 46.85 160 ILE A N 1
ATOM 1121 C CA . ILE A 1 181 ? 44.825 52.255 28.236 1.00 45.54 160 ILE A CA 1
ATOM 1122 C C . ILE A 1 181 ? 44.401 52.996 29.526 1.00 46.00 160 ILE A C 1
ATOM 1123 O O . ILE A 1 181 ? 45.102 53.879 30.013 1.00 45.14 160 ILE A O 1
ATOM 1128 N N . GLU A 1 182 ? 43.244 52.614 30.052 1.00 47.10 161 GLU A N 1
ATOM 1129 C CA . GLU A 1 182 ? 42.675 53.165 31.275 1.00 49.19 161 GLU A CA 1
ATOM 1130 C C . GLU A 1 182 ? 43.631 52.984 32.449 1.00 50.55 161 GLU A C 1
ATOM 1131 O O . GLU A 1 182 ? 43.909 53.942 33.163 1.00 51.53 161 GLU A O 1
ATOM 1137 N N . LEU A 1 183 ? 44.171 51.779 32.628 1.00 52.02 162 LEU A N 1
ATOM 1138 C CA . LEU A 1 183 ? 45.177 51.578 33.680 1.00 53.72 162 LEU A CA 1
ATOM 1139 C C . LEU A 1 183 ? 46.402 52.466 33.473 1.00 53.65 162 LEU A C 1
ATOM 1140 O O . LEU A 1 183 ? 46.983 52.955 34.436 1.00 51.56 162 LEU A O 1
ATOM 1145 N N . GLY A 1 184 ? 46.797 52.685 32.219 1.00 50.74 163 GLY A N 1
ATOM 1146 C CA . GLY A 1 184 ? 47.899 53.601 31.954 1.00 48.48 163 GLY A CA 1
ATOM 1147 C C . GLY A 1 184 ? 47.516 55.008 32.357 1.00 50.81 163 GLY A C 1
ATOM 1148 O O . GLY A 1 184 ? 48.351 55.746 32.873 1.00 52.35 163 GLY A O 1
ATOM 1149 N N . THR A 1 185 ? 46.248 55.386 32.160 1.00 49.67 164 THR A N 1
ATOM 1150 C CA . THR A 1 185 ? 45.823 56.719 32.554 1.00 52.16 164 THR A CA 1
ATOM 1151 C C . THR A 1 185 ? 45.922 56.896 34.092 1.00 55.81 164 THR A C 1
ATOM 1152 O O . THR A 1 185 ? 46.468 57.901 34.574 1.00 57.34 164 THR A O 1
ATOM 1156 N N . ARG A 1 186 ? 45.394 55.922 34.843 1.00 54.88 165 ARG A N 1
ATOM 1157 C CA A ARG A 1 186 ? 45.446 56.004 36.296 0.70 56.93 165 ARG A CA 1
ATOM 1158 C CA B ARG A 1 186 ? 45.438 55.931 36.307 0.30 56.35 165 ARG A CA 1
ATOM 1159 C C . ARG A 1 186 ? 46.872 55.969 36.861 1.00 56.69 165 ARG A C 1
ATOM 1160 O O . ARG A 1 186 ? 47.161 56.681 37.819 1.00 60.21 165 ARG A O 1
ATOM 1175 N N . ALA A 1 187 ? 47.775 55.194 36.267 1.00 55.14 166 ALA A N 1
ATOM 1176 C CA . ALA A 1 187 ? 49.183 55.248 36.717 1.00 57.75 166 ALA A CA 1
ATOM 1177 C C . ALA A 1 187 ? 49.799 56.623 36.459 1.00 57.96 166 ALA A C 1
ATOM 1178 O O . ALA A 1 187 ? 50.553 57.132 37.272 1.00 61.62 166 ALA A O 1
ATOM 1180 N N . ALA A 1 188 ? 49.449 57.246 35.344 1.00 56.21 167 ALA A N 1
ATOM 1181 C CA . ALA A 1 188 ? 50.009 58.555 35.026 1.00 56.94 167 ALA A CA 1
ATOM 1182 C C . ALA A 1 188 ? 49.444 59.609 35.968 1.00 57.01 167 ALA A C 1
ATOM 1183 O O . ALA A 1 188 ? 50.102 60.617 36.237 1.00 55.65 167 ALA A O 1
ATOM 1185 N N . GLU A 1 189 ? 48.229 59.370 36.456 1.00 55.82 168 GLU A N 1
ATOM 1186 C CA . GLU A 1 189 ? 47.660 60.203 37.500 1.00 59.70 168 GLU A CA 1
ATOM 1187 C C . GLU A 1 189 ? 48.561 60.160 38.746 1.00 64.14 168 GLU A C 1
ATOM 1188 O O . GLU A 1 189 ? 49.034 61.209 39.223 1.00 63.03 168 GLU A O 1
ATOM 1194 N N . LYS A 1 190 ? 48.842 58.950 39.233 1.00 65.58 169 LYS A N 1
ATOM 1195 C CA . LYS A 1 190 ? 49.716 58.785 40.389 1.00 67.95 169 LYS A CA 1
ATOM 1196 C C . LYS A 1 190 ? 51.104 59.383 40.100 1.00 68.55 169 LYS A C 1
ATOM 1197 O O . LYS A 1 190 ? 51.658 60.070 40.939 1.00 72.90 169 LYS A O 1
ATOM 1199 N N . GLN A 1 191 ? 51.636 59.179 38.896 1.00 69.03 170 GLN A N 1
ATOM 1200 C CA . GLN A 1 191 ? 52.938 59.750 38.506 1.00 67.57 170 GLN A CA 1
ATOM 1201 C C . GLN A 1 191 ? 53.015 61.273 38.521 1.00 68.22 170 GLN A C 1
ATOM 1202 O O . GLN A 1 191 ? 54.076 61.823 38.803 1.00 71.10 170 GLN A O 1
ATOM 1208 N N . PHE A 1 192 ? 51.921 61.951 38.193 1.00 67.51 171 PHE A N 1
ATOM 1209 C CA . PHE A 1 192 ? 51.933 63.417 38.094 1.00 67.13 171 PHE A CA 1
ATOM 1210 C C . PHE A 1 192 ? 51.143 64.125 39.196 1.00 66.75 171 PHE A C 1
ATOM 1211 O O . PHE A 1 192 ? 51.063 65.353 39.202 1.00 64.75 171 PHE A O 1
ATOM 1219 N N . ASP A 1 193 ? 50.548 63.347 40.098 1.00 67.98 172 ASP A N 1
ATOM 1220 C CA . ASP A 1 193 ? 49.686 63.864 41.177 1.00 71.09 172 ASP A CA 1
ATOM 1221 C C . ASP A 1 193 ? 48.592 64.800 40.641 1.00 71.68 172 ASP A C 1
ATOM 1222 O O . ASP A 1 193 ? 48.424 65.933 41.105 1.00 71.88 172 ASP A O 1
ATOM 1227 N N . ARG A 1 194 ? 47.832 64.277 39.677 1.00 69.73 173 ARG A N 1
ATOM 1228 C CA . ARG A 1 194 ? 46.886 65.042 38.887 1.00 68.11 173 ARG A CA 1
ATOM 1229 C C . ARG A 1 194 ? 45.757 64.113 38.454 1.00 65.87 173 ARG A C 1
ATOM 1230 O O . ARG A 1 194 ? 46.004 62.955 38.121 1.00 63.93 173 ARG A O 1
ATOM 1238 N N . ALA A 1 195 ? 44.529 64.616 38.466 1.00 63.65 174 ALA A N 1
ATOM 1239 C CA . ALA A 1 195 ? 43.387 63.872 37.948 1.00 64.96 174 ALA A CA 1
ATOM 1240 C C . ALA A 1 195 ? 43.201 64.159 36.454 1.00 63.74 174 ALA A C 1
ATOM 1241 O O . ALA A 1 195 ? 43.262 65.308 36.013 1.00 65.22 174 ALA A O 1
ATOM 12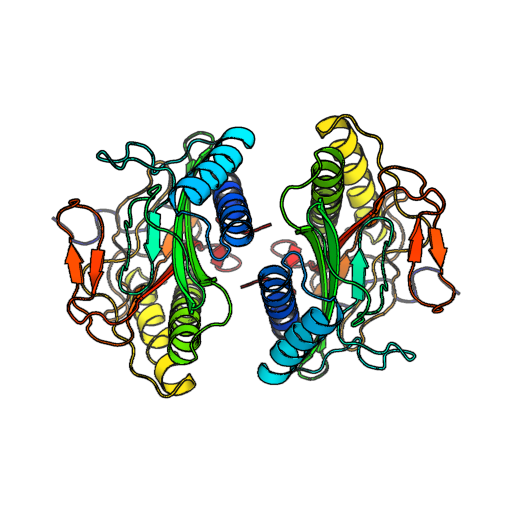43 N N . PHE A 1 196 ? 42.987 63.108 35.680 1.00 60.87 175 PHE A N 1
ATOM 1244 C CA . PHE A 1 196 ? 42.800 63.263 34.240 1.00 55.77 175 PHE A CA 1
ATOM 1245 C C . PHE A 1 196 ? 41.432 62.762 33.886 1.00 55.92 175 PHE A C 1
ATOM 1246 O O . PHE A 1 196 ? 41.006 61.714 34.389 1.00 56.24 175 PHE A O 1
ATOM 1254 N N . GLY A 1 197 ? 40.747 63.512 33.023 1.00 53.37 176 GLY A N 1
ATOM 1255 C CA . GLY A 1 197 ? 39.446 63.102 32.532 1.00 54.34 176 GLY A CA 1
ATOM 1256 C C . GLY A 1 197 ? 39.619 62.282 31.264 1.00 52.69 176 GLY A C 1
ATOM 1257 O O . GLY A 1 197 ? 40.246 62.730 30.311 1.00 50.85 176 GLY A O 1
ATOM 1258 N N . ILE A 1 198 ? 39.076 61.072 31.259 1.00 53.21 177 ILE A N 1
ATOM 1259 C CA . ILE A 1 198 ? 39.083 60.252 30.053 1.00 51.72 177 ILE A CA 1
ATOM 1260 C C . ILE A 1 198 ? 37.905 60.693 29.198 1.00 51.85 177 ILE A C 1
ATOM 1261 O O . ILE A 1 198 ? 36.744 60.615 29.623 1.00 49.40 177 ILE A O 1
ATOM 1266 N N . VAL A 1 199 ? 38.214 61.207 28.010 1.00 49.06 178 VAL A N 1
ATOM 1267 C CA . VAL A 1 199 ? 37.161 61.739 27.140 1.00 46.78 178 VAL A CA 1
ATOM 1268 C C . VAL A 1 199 ? 36.058 60.682 26.910 1.00 47.17 178 VAL A C 1
ATOM 1269 O O . VAL A 1 199 ? 36.334 59.539 26.538 1.00 45.45 178 VAL A O 1
ATOM 1273 N N . ASP A 1 200 ? 34.813 61.065 27.179 1.00 47.71 179 ASP A N 1
ATOM 1274 C CA . ASP A 1 200 ? 33.674 60.169 27.063 1.00 47.34 179 ASP A CA 1
ATOM 1275 C C . ASP A 1 200 ? 33.151 60.201 25.622 1.00 47.54 179 ASP A C 1
ATOM 1276 O O . ASP A 1 200 ? 33.008 61.265 25.046 1.00 48.99 179 ASP A O 1
ATOM 1281 N N . GLY A 1 201 ? 32.856 59.045 25.041 1.00 47.67 180 GLY A N 1
ATOM 1282 C CA . GLY A 1 201 ? 32.191 58.992 23.736 1.00 47.24 180 GLY A CA 1
ATOM 1283 C C . GLY A 1 201 ? 33.093 59.052 22.490 1.00 48.02 180 GLY A C 1
ATOM 1284 O O . GLY A 1 201 ? 32.593 59.170 21.359 1.00 46.18 180 GLY A O 1
ATOM 1285 N N . TYR A 1 202 ? 34.409 58.950 22.663 1.00 44.84 181 TYR A N 1
ATOM 1286 C CA . TYR A 1 202 ? 35.333 58.931 21.512 1.00 44.26 181 TYR A CA 1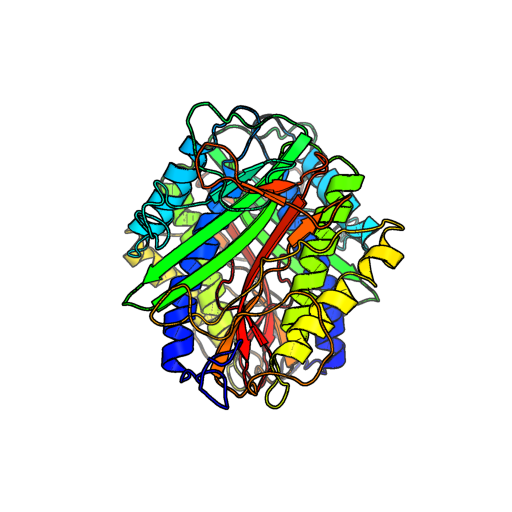
ATOM 1287 C C . TYR A 1 202 ? 36.366 57.842 21.761 1.00 44.58 181 TYR A C 1
ATOM 1288 O O . TYR A 1 202 ? 36.683 57.550 22.916 1.00 45.94 181 TYR A O 1
ATOM 1297 N N . GLY A 1 203 ? 36.916 57.255 20.699 1.00 43.88 182 GLY A N 1
ATOM 1298 C CA . GLY A 1 203 ? 37.938 56.195 20.851 1.00 42.25 182 GLY A CA 1
ATOM 1299 C C . GLY A 1 203 ? 38.617 55.813 19.539 1.00 41.67 182 GLY A C 1
ATOM 1300 O O . GLY A 1 203 ? 38.464 56.509 18.515 1.00 40.53 182 GLY A O 1
ATOM 1301 N N . GLY A 1 204 ? 39.366 54.712 19.585 1.00 39.32 183 GLY A N 1
ATOM 1302 C CA . GLY A 1 204 ? 40.009 54.143 18.403 1.00 37.95 183 GLY A CA 1
ATOM 1303 C C . GLY A 1 204 ? 39.119 53.256 17.555 1.00 38.46 183 GLY A C 1
ATOM 1304 O O . GLY A 1 204 ? 37.885 53.216 17.736 1.00 38.76 183 GLY A O 1
ATOM 1305 N N . HIS A 1 205 ? 39.726 52.580 16.578 1.00 37.01 184 HIS A N 1
ATOM 1306 C CA . HIS A 1 205 ? 38.940 51.876 15.561 1.00 36.61 184 HIS A CA 1
ATOM 1307 C C . HIS A 1 205 ? 39.804 50.980 14.737 1.00 36.28 184 HIS A C 1
ATOM 1308 O O . HIS A 1 205 ? 41.024 51.159 14.681 1.00 36.27 184 HIS A O 1
ATOM 1315 N N . GLY A 1 206 ? 39.193 50.010 14.064 1.00 36.10 185 GLY A N 1
ATOM 1316 C CA . GLY A 1 206 ? 39.896 49.246 13.050 1.00 36.13 185 GLY A CA 1
ATOM 1317 C C . GLY A 1 206 ? 40.174 50.155 11.861 1.00 36.65 185 GLY A C 1
ATOM 1318 O O . GLY A 1 206 ? 39.568 51.232 11.721 1.00 35.88 185 GLY A O 1
ATOM 1319 N N . ILE A 1 207 ? 41.101 49.731 11.001 1.00 37.83 186 ILE A N 1
ATOM 1320 C CA . ILE A 1 207 ? 41.602 50.556 9.901 1.00 36.04 186 ILE A CA 1
ATOM 1321 C C . ILE A 1 207 ? 42.319 49.616 8.940 1.00 37.70 186 ILE A C 1
ATOM 1322 O O . ILE A 1 207 ? 42.935 48.657 9.384 1.00 38.15 186 ILE A O 1
ATOM 1327 N N . GLY A 1 208 ? 42.241 49.879 7.631 1.00 37.64 187 GLY A N 1
ATOM 1328 C CA . GLY A 1 208 ? 42.908 49.043 6.636 1.00 38.08 187 GLY A CA 1
ATOM 1329 C C . GLY A 1 208 ? 42.716 49.678 5.280 1.00 39.33 187 GLY A C 1
ATOM 1330 O O . GLY A 1 208 ? 43.388 50.653 4.951 1.00 40.25 187 GLY A O 1
ATOM 1331 N N . ARG A 1 209 ? 41.767 49.140 4.520 1.00 41.03 188 ARG A N 1
ATOM 1332 C CA . ARG A 1 209 ? 41.335 49.690 3.217 1.00 41.84 188 ARG A CA 1
ATOM 1333 C C . ARG A 1 209 ? 40.368 50.897 3.361 1.00 40.97 188 ARG A C 1
ATOM 1334 O O . ARG A 1 209 ? 40.073 51.612 2.390 1.00 40.79 188 ARG A O 1
ATOM 1342 N N . SER A 1 210 ? 39.886 51.129 4.575 1.00 38.65 189 SER A N 1
ATOM 1343 C CA . SER A 1 210 ? 39.183 52.376 4.889 1.00 38.11 189 SER A CA 1
ATOM 1344 C C . SER A 1 210 ? 39.763 52.916 6.186 1.00 37.66 189 SER A C 1
ATOM 1345 O O . SER A 1 210 ? 40.422 52.162 6.928 1.00 34.83 189 SER A O 1
ATOM 1348 N N . MET A 1 211 ? 39.521 54.207 6.457 1.00 38.57 190 MET A N 1
ATOM 1349 C CA . MET A 1 211 ? 40.015 54.860 7.670 1.00 39.98 190 MET A CA 1
ATOM 1350 C C . MET A 1 211 ? 39.350 54.339 8.942 1.00 40.17 190 MET A C 1
ATOM 1351 O O . MET A 1 211 ? 40.029 54.067 9.941 1.00 37.47 190 MET A O 1
ATOM 1356 N N . HIS A 1 212 ? 38.024 54.185 8.904 1.00 39.74 191 HIS A N 1
ATOM 1357 C CA . HIS A 1 212 ? 37.256 53.778 10.094 1.00 41.62 191 HIS A CA 1
ATOM 1358 C C . HIS A 1 212 ? 36.586 52.459 9.862 1.00 40.90 191 HIS A C 1
ATOM 1359 O O . HIS A 1 212 ? 35.680 52.353 9.048 1.00 39.33 191 HIS A O 1
ATOM 1366 N N . LEU A 1 213 ? 37.014 51.425 10.563 1.00 40.15 192 LEU A N 1
ATOM 1367 C CA . LEU A 1 213 ? 36.308 50.138 10.463 1.00 41.62 192 LEU A CA 1
ATOM 1368 C C . LEU A 1 213 ? 35.949 49.610 11.876 1.00 41.37 192 LEU A C 1
ATOM 1369 O O . LEU A 1 213 ? 36.593 50.026 12.847 1.00 38.90 192 LEU A O 1
ATOM 1374 N N . ASP A 1 214 ? 34.933 48.734 11.999 1.00 41.63 193 ASP A N 1
ATOM 1375 C CA . ASP A 1 214 ? 34.731 47.968 13.243 1.00 41.98 193 ASP A CA 1
ATOM 1376 C C . ASP A 1 214 ? 36.019 47.190 13.562 1.00 41.88 193 ASP A C 1
ATOM 1377 O O . ASP A 1 214 ? 36.688 46.743 12.654 1.00 42.87 193 ASP A O 1
ATOM 1382 N N . PRO A 1 215 ? 36.353 46.992 14.846 1.00 41.63 194 PRO A N 1
ATOM 1383 C CA . PRO A 1 215 ? 35.615 47.426 16.033 1.00 42.28 194 PRO A CA 1
ATOM 1384 C C . PRO A 1 215 ? 35.993 48.843 16.469 1.00 42.23 194 PRO A C 1
ATOM 1385 O O . PRO A 1 215 ? 37.167 49.276 16.308 1.00 40.89 194 PRO A O 1
ATOM 1389 N N . PHE A 1 216 ? 35.014 49.559 17.005 1.00 40.64 195 PHE A N 1
ATOM 1390 C CA . PHE A 1 216 ? 35.323 50.736 17.821 1.00 40.86 195 PHE A CA 1
ATOM 1391 C C . PHE A 1 216 ? 36.174 50.284 19.035 1.00 40.68 195 PHE A C 1
ATOM 1392 O O . PHE A 1 216 ? 35.875 49.242 19.627 1.00 41.23 195 PHE A O 1
ATOM 1400 N N . LEU A 1 217 ? 37.239 51.036 19.375 1.00 39.64 196 LEU A N 1
ATOM 1401 C CA . LEU A 1 217 ? 38.142 50.723 20.501 1.00 40.85 196 LEU A CA 1
ATOM 1402 C C . LEU A 1 217 ? 37.966 51.730 21.655 1.00 41.45 196 LEU A C 1
ATOM 1403 O O . LEU A 1 217 ? 38.432 52.863 21.545 1.00 42.69 196 LEU A O 1
ATOM 1408 N N . PRO A 1 218 ? 37.313 51.320 22.771 1.00 41.97 197 PRO A N 1
ATOM 1409 C CA . PRO A 1 218 ? 37.199 52.273 23.893 1.00 42.79 197 PRO A CA 1
ATOM 1410 C C . PRO A 1 218 ? 38.529 52.562 24.592 1.00 43.60 197 PRO A C 1
ATOM 1411 O O . PRO A 1 218 ? 39.428 51.734 24.541 1.00 42.46 197 PRO A O 1
ATOM 1415 N N . ASN A 1 219 ? 38.654 53.735 25.224 1.00 44.00 198 ASN A N 1
ATOM 1416 C CA . ASN A 1 219 ? 39.857 54.086 25.953 1.00 44.93 198 ASN A CA 1
ATOM 1417 C C . ASN A 1 219 ? 39.719 53.740 27.443 1.00 47.14 198 ASN A C 1
ATOM 1418 O O . ASN A 1 219 ? 40.553 54.171 28.256 1.00 45.02 198 ASN A O 1
ATOM 1423 N N . GLU A 1 220 ? 38.677 52.970 27.776 1.00 46.61 199 GLU A N 1
ATOM 1424 C CA . GLU A 1 220 ? 38.393 52.533 29.153 1.00 49.75 199 GLU A CA 1
ATOM 1425 C C . GLU A 1 220 ? 37.349 51.430 29.135 1.00 50.37 199 GLU A C 1
ATOM 1426 O O . GLU A 1 220 ? 36.610 51.303 28.166 1.00 50.47 199 GLU A O 1
ATOM 1432 N N . GLY A 1 221 ? 37.259 50.666 30.216 1.00 51.55 200 GLY A N 1
ATOM 1433 C CA . GLY A 1 221 ? 36.250 49.584 30.318 1.00 51.54 200 GLY A CA 1
ATOM 1434 C C . GLY A 1 221 ? 36.867 48.308 30.896 1.00 52.92 200 GLY A C 1
ATOM 1435 O O . GLY A 1 221 ? 38.099 48.169 30.969 1.00 51.37 200 GLY A O 1
ATOM 1436 N N . ALA A 1 222 ? 35.997 47.387 31.289 1.00 50.83 201 ALA A N 1
ATOM 1437 C CA . ALA A 1 222 ? 36.355 46.096 31.869 1.00 51.63 201 ALA A CA 1
ATOM 1438 C C . ALA A 1 222 ? 37.130 45.296 30.841 1.00 50.16 201 ALA A C 1
ATOM 1439 O O . ALA A 1 222 ? 36.763 45.312 29.665 1.00 51.33 201 ALA A O 1
ATOM 1441 N N . PRO A 1 223 ? 38.171 44.563 31.260 1.00 49.57 202 PRO A N 1
ATOM 1442 C CA . PRO A 1 223 ? 38.956 43.749 30.308 1.00 49.18 202 PRO A CA 1
ATOM 1443 C C . PRO A 1 223 ? 38.172 42.552 29.716 1.00 51.50 202 PRO A C 1
ATOM 1444 O O . PRO A 1 223 ? 37.019 42.330 30.100 1.00 50.26 202 PRO A O 1
ATOM 1448 N N . GLY A 1 224 ? 38.761 41.828 28.754 1.00 52.15 203 GLY A N 1
ATOM 1449 C CA . GLY A 1 224 ? 38.182 40.568 28.222 1.00 52.59 203 GLY A CA 1
ATOM 1450 C C . GLY A 1 224 ? 36.911 40.544 27.360 1.00 54.89 203 GLY A C 1
ATOM 1451 O O . GLY A 1 224 ? 36.252 39.498 27.234 1.00 57.06 203 GLY A O 1
ATOM 1452 N N . LYS A 1 225 ? 36.543 41.650 26.727 1.00 53.66 204 LYS A N 1
ATOM 1453 C CA . LYS A 1 225 ? 35.341 41.631 25.865 1.00 52.57 204 LYS A CA 1
ATOM 1454 C C . LYS A 1 225 ? 35.675 42.022 24.420 1.00 51.65 204 LYS A C 1
ATOM 1455 O O . LYS A 1 225 ? 36.798 42.461 24.137 1.00 50.90 204 LYS A O 1
ATOM 1461 N N . GLY A 1 226 ? 34.698 41.863 23.524 1.00 50.95 205 GLY A N 1
ATOM 1462 C CA . GLY A 1 226 ? 34.840 42.176 22.107 1.00 49.20 205 GLY A CA 1
ATOM 1463 C C . GLY A 1 226 ? 35.741 41.186 21.375 1.00 50.07 205 GLY A C 1
ATOM 1464 O O . GLY A 1 226 ? 36.186 40.197 21.958 1.00 50.29 205 GLY A O 1
ATOM 1465 N N . PRO A 1 227 ? 36.026 41.444 20.086 1.00 48.75 206 PRO A N 1
ATOM 1466 C CA . PRO A 1 227 ? 36.677 40.394 19.297 1.00 48.79 206 PRO A CA 1
ATOM 1467 C C . PRO A 1 227 ? 38.089 40.087 19.785 1.00 47.63 206 PRO A C 1
ATOM 1468 O O . PRO A 1 227 ? 38.718 40.897 20.480 1.00 45.82 206 PRO A O 1
ATOM 1472 N N . LEU A 1 228 ? 38.576 38.907 19.448 1.00 48.83 207 LEU A N 1
ATOM 1473 C CA . LEU A 1 228 ? 39.983 38.559 19.712 1.00 48.48 207 LEU A CA 1
ATOM 1474 C C . LEU A 1 228 ? 40.969 39.308 18.821 1.00 47.39 207 LEU A C 1
ATOM 1475 O O . LEU A 1 228 ? 40.655 39.627 17.655 1.00 46.21 207 LEU A O 1
ATOM 1480 N N . LEU A 1 229 ? 42.167 39.552 19.358 1.00 46.10 208 LEU A N 1
ATOM 1481 C CA . LEU A 1 229 ? 43.321 39.941 18.548 1.00 47.14 208 LEU A CA 1
ATOM 1482 C C . LEU A 1 229 ? 44.167 38.739 18.125 1.00 48.57 208 LEU A C 1
ATOM 1483 O O . LEU A 1 229 ? 44.361 37.799 18.884 1.00 47.81 208 LEU A O 1
ATOM 1488 N N . ALA A 1 230 ? 44.678 38.780 16.904 1.00 48.59 209 ALA A N 1
ATOM 1489 C CA . ALA A 1 230 ? 45.616 37.769 16.467 1.00 49.52 209 ALA A CA 1
ATOM 1490 C C . ALA A 1 230 ? 46.710 38.414 15.598 1.00 47.42 209 ALA A C 1
ATOM 1491 O O . ALA A 1 230 ? 46.647 39.619 15.270 1.00 47.19 209 ALA A O 1
ATOM 1493 N N . VAL A 1 231 ? 47.695 37.620 15.199 1.00 46.42 210 VAL A N 1
ATOM 1494 C CA . VAL A 1 231 ? 48.833 38.141 14.419 1.00 45.70 210 VAL A CA 1
ATOM 1495 C C . VAL A 1 231 ? 48.262 38.767 13.153 1.00 44.61 210 VAL A C 1
ATOM 1496 O O . VAL A 1 231 ? 47.450 38.162 12.467 1.00 43.57 210 VAL A O 1
ATOM 1500 N N . GLY A 1 232 ? 48.643 40.011 12.895 1.00 44.15 211 GLY A N 1
ATOM 1501 C CA . GLY A 1 232 ? 48.101 40.742 11.753 1.00 43.86 211 GLY A CA 1
ATOM 1502 C C . GLY A 1 232 ? 46.952 41.687 12.039 1.00 41.65 211 GLY A C 1
ATOM 1503 O O . GLY A 1 232 ? 46.610 42.509 11.188 1.00 43.03 211 GLY A O 1
ATOM 1504 N N . SER A 1 233 ? 46.323 41.555 13.197 1.00 41.18 212 SER A N 1
ATOM 1505 C CA . SER A 1 233 ? 45.197 42.411 13.552 1.00 40.52 212 SER A CA 1
ATOM 1506 C C . SER A 1 233 ? 45.740 43.808 13.744 1.00 40.60 212 SER A C 1
ATOM 1507 O O . SER A 1 233 ? 46.779 43.982 14.390 1.00 40.68 212 SER A O 1
ATOM 1510 N N . VAL A 1 234 ? 45.044 44.805 13.203 1.00 40.11 213 VAL A N 1
ATOM 1511 C CA . VAL A 1 234 ? 45.493 46.200 13.342 1.00 38.91 213 VAL A CA 1
ATOM 1512 C C . VAL A 1 234 ? 44.422 47.036 13.992 1.00 39.52 213 VAL A C 1
ATOM 1513 O O . VAL A 1 234 ? 43.237 46.867 13.691 1.00 38.18 213 VAL A O 1
ATOM 1517 N N . LEU A 1 235 ? 44.822 47.959 14.871 1.00 39.75 214 LEU A N 1
ATOM 1518 C CA . LEU A 1 235 ? 43.877 48.965 15.385 1.00 38.12 214 LEU A CA 1
ATOM 1519 C C . LEU A 1 235 ? 44.559 50.333 15.469 1.00 38.50 214 LEU A C 1
ATOM 1520 O O . LEU A 1 235 ? 45.802 50.419 15.705 1.00 37.89 214 LEU A O 1
ATOM 1525 N N . ALA A 1 236 ? 43.754 51.383 15.331 1.00 36.50 215 ALA A N 1
ATOM 1526 C CA . ALA A 1 236 ? 44.196 52.753 15.627 1.00 37.62 215 ALA A CA 1
ATOM 1527 C C . ALA A 1 236 ? 43.912 52.978 17.097 1.00 38.44 215 ALA A C 1
ATOM 1528 O O . ALA A 1 236 ? 42.752 52.880 17.524 1.00 39.28 215 ALA A O 1
ATOM 1530 N N . ILE A 1 237 ? 44.973 53.250 17.862 1.00 37.03 216 ILE A N 1
ATOM 1531 C CA . ILE A 1 237 ? 44.892 53.402 19.300 1.00 38.80 216 ILE A CA 1
ATOM 1532 C C . ILE A 1 237 ? 45.043 54.877 19.630 1.00 39.79 216 ILE A C 1
ATOM 1533 O O . ILE A 1 237 ? 46.110 55.473 19.354 1.00 39.19 216 ILE A O 1
ATOM 1538 N N . GLU A 1 238 ? 44.013 55.459 20.225 1.00 39.37 217 GLU A N 1
ATOM 1539 C CA . GLU A 1 238 ? 43.976 56.924 20.400 1.00 42.16 217 GLU A CA 1
ATOM 1540 C C . GLU A 1 238 ? 43.296 57.449 21.682 1.00 42.12 217 GLU A C 1
ATOM 1541 O O . GLU A 1 238 ? 42.112 57.836 21.688 1.00 44.46 217 GLU A O 1
ATOM 1547 N N . PRO A 1 239 ? 44.048 57.438 22.779 1.00 42.79 218 PRO A N 1
ATOM 1548 C CA . PRO A 1 239 ? 43.601 58.031 24.045 1.00 42.69 218 PRO A CA 1
ATOM 1549 C C . PRO A 1 239 ? 43.415 59.523 23.915 1.00 42.96 218 PRO A C 1
ATOM 1550 O O . PRO A 1 239 ? 44.141 60.186 23.139 1.00 41.50 218 PRO A O 1
ATOM 1554 N N . MET A 1 240 ? 42.417 60.034 24.634 1.00 43.57 219 MET A N 1
ATOM 1555 C CA . MET A 1 240 ? 42.145 61.472 24.709 1.00 44.63 219 MET A CA 1
ATOM 1556 C C . MET A 1 240 ? 41.875 61.757 26.185 1.00 45.96 219 MET A C 1
ATOM 1557 O O . MET A 1 240 ? 41.057 61.072 26.808 1.00 46.74 219 MET A O 1
ATOM 1562 N N . LEU A 1 241 ? 42.601 62.728 26.744 1.00 46.79 220 LEU A N 1
ATOM 1563 C CA . LEU A 1 241 ? 42.541 63.058 28.174 1.00 48.81 220 LEU A CA 1
ATOM 1564 C C . LEU A 1 241 ? 42.275 64.555 28.352 1.00 52.27 220 LEU A C 1
ATOM 1565 O O . LEU A 1 241 ? 42.685 65.363 27.500 1.00 54.05 220 LEU A O 1
ATOM 1570 N N . THR A 1 242 ? 41.597 64.914 29.444 1.00 49.32 221 THR A N 1
ATOM 1571 C CA . THR A 1 242 ? 41.446 66.317 29.825 1.00 50.89 221 THR A CA 1
ATOM 1572 C C . THR A 1 242 ? 42.021 66.589 31.224 1.00 53.63 221 THR A C 1
ATOM 1573 O O . THR A 1 242 ? 42.255 65.668 32.006 1.00 55.35 221 THR A O 1
ATOM 1577 N N . LEU A 1 243 ? 42.242 67.863 31.531 1.00 53.64 222 LEU A N 1
ATOM 1578 C CA . LEU A 1 243 ? 42.587 68.252 32.878 1.00 55.16 222 LEU A CA 1
ATOM 1579 C C . LEU A 1 243 ? 41.339 68.403 33.762 1.00 55.86 222 LEU A C 1
ATOM 1580 O O . LEU A 1 243 ? 41.465 68.705 34.934 1.00 56.21 222 LEU A O 1
ATOM 1585 N N . GLY A 1 244 ? 40.149 68.173 33.217 1.00 54.87 223 GLY A N 1
ATOM 1586 C CA . GLY A 1 244 ? 38.925 68.286 34.014 1.00 56.45 223 GLY A CA 1
ATOM 1587 C C . GLY A 1 244 ? 37.858 67.263 33.675 1.00 55.32 223 GLY A C 1
ATOM 1588 O O . GLY A 1 244 ? 38.072 66.062 33.808 1.00 57.54 223 GLY A O 1
ATOM 1589 N N . THR A 1 245 ? 36.710 67.743 33.218 1.00 54.24 224 THR A N 1
ATOM 1590 C CA . THR A 1 245 ? 35.583 66.891 32.870 1.00 53.60 224 THR A CA 1
ATOM 1591 C C . THR A 1 245 ? 35.876 65.834 31.787 1.00 53.52 224 THR A C 1
ATOM 1592 O O . THR A 1 245 ? 36.848 65.943 31.032 1.00 51.15 224 THR A O 1
ATOM 1596 N N . THR A 1 246 ? 35.018 64.816 31.735 1.00 53.44 225 THR A N 1
ATOM 1597 C CA . THR A 1 246 ? 35.074 63.771 30.722 1.00 52.61 225 THR A CA 1
ATOM 1598 C C . THR A 1 246 ? 34.121 64.107 29.573 1.00 53.21 225 THR A C 1
ATOM 1599 O O . THR A 1 246 ? 34.148 63.445 28.533 1.00 53.06 225 THR A O 1
ATOM 1603 N N . GLN A 1 247 ? 33.289 65.132 29.776 1.00 52.42 226 GLN A N 1
ATOM 1604 C CA . GLN A 1 247 ? 32.257 65.549 28.814 1.00 51.67 226 GLN A CA 1
ATOM 1605 C C . GLN A 1 247 ? 32.738 66.601 27.799 1.00 51.11 226 GLN A C 1
ATOM 1606 O O . GLN A 1 247 ? 33.531 67.497 28.128 1.00 48.19 226 GLN A O 1
ATOM 1612 N N . THR A 1 248 ? 32.212 66.495 26.576 1.00 49.60 227 THR A N 1
ATOM 1613 C CA . THR A 1 248 ? 32.555 67.378 25.466 1.00 50.06 227 THR A CA 1
ATOM 1614 C C . THR A 1 248 ? 31.282 67.797 24.734 1.00 51.68 227 THR A C 1
ATOM 1615 O O . THR A 1 248 ? 30.258 67.151 24.889 1.00 52.21 227 THR A O 1
ATOM 1619 N N . ARG A 1 249 ? 31.342 68.869 23.940 1.00 52.30 228 ARG A N 1
ATOM 1620 C CA . ARG A 1 249 ? 30.250 69.213 23.008 1.00 53.03 228 ARG A CA 1
ATOM 1621 C C . ARG A 1 249 ? 30.911 69.645 21.691 1.00 51.62 228 ARG A C 1
ATOM 1622 O O . ARG A 1 249 ? 32.122 69.898 21.650 1.00 49.35 228 ARG A O 1
ATOM 1630 N N . VAL A 1 250 ? 30.111 69.737 20.634 1.00 50.52 229 VAL A N 1
ATOM 1631 C CA . VAL A 1 250 ? 30.577 70.113 19.304 1.00 50.01 229 VAL A CA 1
ATOM 1632 C C . VAL A 1 250 ? 30.232 71.579 19.020 1.00 50.58 229 VAL A C 1
ATOM 1633 O O . VAL A 1 250 ? 29.118 72.008 19.251 1.00 48.78 229 VAL A O 1
ATOM 1637 N N . LEU A 1 251 ? 31.182 72.339 18.492 1.00 51.41 230 LEU A N 1
ATOM 1638 C CA . LEU A 1 251 ? 30.968 73.769 18.249 1.00 52.19 230 LEU A CA 1
ATOM 1639 C C . LEU A 1 251 ? 30.010 73.988 17.076 1.00 52.04 230 LEU A C 1
ATOM 1640 O O . LEU A 1 251 ? 29.621 73.020 16.411 1.00 51.83 230 LEU A O 1
ATOM 1645 N N . ALA A 1 252 ? 29.629 75.246 16.816 1.00 53.07 231 ALA A N 1
ATOM 1646 C CA . ALA A 1 252 ? 28.639 75.550 15.761 1.00 53.72 231 ALA A CA 1
ATOM 1647 C C . ALA A 1 252 ? 29.198 75.305 14.364 1.00 52.29 231 ALA A C 1
ATOM 1648 O O . ALA A 1 252 ? 28.437 75.248 13.384 1.00 51.22 231 ALA A O 1
ATOM 1650 N N . ASP A 1 253 ? 30.514 75.106 14.269 1.00 51.00 232 ASP A N 1
ATOM 1651 C CA . ASP A 1 253 ? 31.087 74.739 12.982 1.00 51.23 232 ASP A CA 1
ATOM 1652 C C . ASP A 1 253 ? 30.769 73.279 12.609 1.00 50.21 232 ASP A C 1
ATOM 1653 O O . ASP A 1 253 ? 31.171 72.810 11.544 1.00 51.34 232 ASP A O 1
ATOM 1658 N N . ASP A 1 254 ? 30.049 72.571 13.496 1.00 49.42 233 ASP A N 1
ATOM 1659 C CA . ASP A 1 254 ? 29.656 71.158 13.290 1.00 47.84 233 ASP A CA 1
ATOM 1660 C C . ASP A 1 254 ? 30.782 70.116 13.356 1.00 48.10 233 ASP A C 1
ATOM 1661 O O . ASP A 1 254 ? 30.541 68.946 13.108 1.00 47.69 233 ASP A O 1
ATOM 1666 N N . TRP A 1 255 ? 31.988 70.538 13.724 1.00 45.99 234 TRP A N 1
ATOM 1667 C CA . TRP A 1 255 ? 33.135 69.631 13.781 1.00 47.57 234 TRP A CA 1
ATOM 1668 C C . TRP A 1 255 ? 33.903 69.732 15.057 1.00 46.05 234 TRP A C 1
ATOM 1669 O O . TRP A 1 255 ? 34.156 68.720 15.706 1.00 46.91 234 TRP A O 1
ATOM 1680 N N . THR A 1 256 ? 34.316 70.946 15.410 1.00 45.46 235 THR A N 1
ATOM 1681 C CA . THR A 1 256 ? 35.266 71.137 16.494 1.00 46.00 235 THR A CA 1
ATOM 1682 C C . THR A 1 256 ? 34.710 70.634 17.813 1.00 47.36 235 THR A C 1
ATOM 1683 O O . THR A 1 256 ? 33.630 71.072 18.261 1.00 46.64 235 THR A O 1
ATOM 1687 N N . VAL A 1 257 ? 35.443 69.720 18.450 1.00 45.14 236 VAL A N 1
ATOM 1688 C CA . VAL A 1 257 ? 34.986 69.163 19.716 1.00 45.51 236 VAL A CA 1
ATOM 1689 C C . VAL A 1 257 ? 35.747 69.827 20.878 1.00 47.66 236 VAL A C 1
ATOM 1690 O O . VAL A 1 257 ? 36.977 69.854 20.880 1.00 46.42 236 VAL A O 1
ATOM 1694 N N . VAL A 1 258 ? 35.014 70.377 21.852 1.00 48.74 237 VAL A N 1
ATOM 1695 C CA . VAL A 1 258 ? 35.634 71.051 23.026 1.00 50.22 237 VAL A CA 1
ATOM 1696 C C . VAL A 1 258 ? 35.187 70.445 24.374 1.00 50.10 237 VAL A C 1
ATOM 1697 O O . VAL A 1 258 ? 34.067 69.929 24.503 1.00 49.75 237 VAL A O 1
ATOM 1701 N N . THR A 1 259 ? 36.059 70.505 25.373 1.00 49.61 238 THR A N 1
ATOM 1702 C CA . THR A 1 259 ? 35.638 70.194 26.752 1.00 51.45 238 THR A CA 1
ATOM 1703 C C . THR A 1 259 ? 34.518 71.165 27.203 1.00 54.03 238 THR A C 1
ATOM 1704 O O . THR A 1 259 ? 34.587 72.369 26.913 1.00 54.43 238 THR A O 1
ATOM 1708 N N . THR A 1 260 ? 33.500 70.637 27.889 1.00 53.81 239 THR A N 1
ATOM 1709 C CA . THR A 1 260 ? 32.405 71.453 28.407 1.00 56.94 239 THR A CA 1
ATOM 1710 C C . THR A 1 260 ? 32.840 72.427 29.524 1.00 59.51 239 THR A C 1
ATOM 1711 O O . THR A 1 260 ? 32.164 73.431 29.755 1.00 60.20 239 THR A O 1
ATOM 1715 N N . ASP A 1 261 ? 33.953 72.156 30.211 1.00 59.88 240 ASP A N 1
ATOM 1716 C CA . ASP A 1 261 ? 34.347 73.018 31.336 1.00 61.39 240 ASP A CA 1
ATOM 1717 C C . ASP A 1 261 ? 35.447 74.006 30.952 1.00 62.96 240 ASP A C 1
ATOM 1718 O O . ASP A 1 261 ? 35.861 74.817 31.773 1.00 65.28 240 ASP A O 1
ATOM 1723 N N . GLY A 1 262 ? 35.933 73.923 29.717 1.00 60.40 241 GLY A N 1
ATOM 1724 C CA . GLY A 1 262 ? 37.050 74.770 29.279 1.00 58.33 241 GLY A CA 1
ATOM 1725 C C . GLY A 1 262 ? 38.433 74.269 29.648 1.00 55.82 241 GLY A C 1
ATOM 1726 O O . GLY A 1 262 ? 39.428 74.933 29.362 1.00 56.85 241 GLY A O 1
ATOM 1727 N N . SER A 1 263 ? 38.531 73.104 30.279 1.00 55.71 242 SER A N 1
ATOM 1728 C CA . SER A 1 263 ? 39.855 72.534 30.567 1.00 55.02 242 SER A CA 1
ATOM 1729 C C . SER A 1 263 ? 40.547 72.075 29.272 1.00 56.07 242 SER A C 1
ATOM 1730 O O . SER A 1 263 ? 39.878 71.711 28.308 1.00 55.07 242 SER A O 1
ATOM 1733 N N . ARG A 1 264 ? 41.881 72.098 29.258 1.00 55.31 243 ARG A N 1
ATOM 1734 C CA . ARG A 1 264 ? 42.648 71.680 28.085 1.00 55.72 243 ARG A CA 1
ATOM 1735 C C . ARG A 1 264 ? 42.654 70.159 27.918 1.00 54.80 243 ARG A C 1
ATOM 1736 O O . ARG A 1 264 ? 42.440 69.417 28.892 1.00 54.31 243 ARG A O 1
ATOM 1744 N N . ALA A 1 265 ? 42.904 69.703 26.689 1.00 50.83 244 ALA A N 1
ATOM 1745 C CA . ALA A 1 265 ? 42.835 68.279 26.376 1.00 47.46 244 ALA A CA 1
ATOM 1746 C C . ALA A 1 265 ? 43.993 67.894 25.473 1.00 45.52 244 ALA A C 1
ATOM 1747 O O . ALA A 1 265 ? 44.512 68.746 24.751 1.00 46.43 244 ALA A O 1
ATOM 1749 N N . ALA A 1 266 ? 44.391 66.624 25.502 1.00 43.30 245 ALA A N 1
ATOM 1750 C CA . ALA A 1 266 ? 45.443 66.125 24.595 1.00 42.11 245 ALA A CA 1
ATOM 1751 C C . ALA A 1 266 ? 44.977 64.854 23.899 1.00 40.72 245 ALA A C 1
ATOM 1752 O O . ALA A 1 266 ? 43.988 64.246 24.314 1.00 38.78 245 ALA A O 1
ATOM 1754 N N . HIS A 1 267 ? 45.695 64.478 22.841 1.00 39.62 246 HIS A N 1
ATOM 1755 C CA . HIS A 1 267 ? 45.297 63.411 21.913 1.00 38.74 246 HIS A CA 1
ATOM 1756 C C . HIS A 1 267 ? 46.574 62.854 21.305 1.00 38.12 246 HIS A C 1
ATOM 1757 O O . HIS A 1 267 ? 47.372 63.610 20.766 1.00 39.46 246 HIS A O 1
ATOM 1764 N N . TRP A 1 268 ? 46.800 61.555 21.460 1.00 37.19 247 TRP A N 1
ATOM 1765 C CA . TRP A 1 268 ? 47.914 60.832 20.825 1.00 37.58 247 TRP A CA 1
ATOM 1766 C C . TRP A 1 268 ? 47.345 59.604 20.131 1.00 37.24 247 TRP A C 1
ATOM 1767 O O . TRP A 1 268 ? 46.381 58.985 20.625 1.00 36.20 247 TRP A O 1
ATOM 1778 N N . GLU A 1 269 ? 47.927 59.230 18.997 1.00 36.05 248 GLU A N 1
ATOM 1779 C CA . GLU A 1 269 ? 47.429 58.074 18.285 1.00 36.45 248 GLU A CA 1
ATOM 1780 C C . GLU A 1 269 ? 48.469 57.429 17.417 1.00 35.58 248 GLU A C 1
ATOM 1781 O O . GLU A 1 269 ? 49.299 58.120 16.805 1.00 35.79 248 GLU A O 1
ATOM 1787 N N . HIS A 1 270 ? 48.399 56.108 17.333 1.00 34.26 249 HIS A N 1
ATOM 1788 C CA . HIS A 1 270 ? 49.148 55.388 16.318 1.00 34.77 249 HIS A CA 1
ATOM 1789 C C . HIS A 1 270 ? 48.258 54.314 15.750 1.00 34.70 249 HIS A C 1
ATOM 1790 O O . HIS A 1 270 ? 47.355 53.833 16.428 1.00 35.51 249 HIS A O 1
ATOM 1797 N N . THR A 1 271 ? 48.559 53.911 14.524 1.00 34.00 250 THR A N 1
ATOM 1798 C CA . THR A 1 271 ? 48.022 52.710 13.909 1.00 34.76 250 THR A CA 1
ATOM 1799 C C . THR A 1 271 ? 49.009 51.573 14.241 1.00 35.96 250 THR A C 1
ATOM 1800 O O . THR A 1 271 ? 50.229 51.699 13.987 1.00 33.86 250 THR A O 1
ATOM 1804 N N . VAL A 1 272 ? 48.485 50.481 14.808 1.00 36.38 251 VAL A N 1
ATOM 1805 C CA . VAL A 1 272 ? 49.326 49.475 15.467 1.00 37.55 251 VAL A CA 1
ATOM 1806 C C . VAL A 1 272 ? 48.932 48.081 15.059 1.00 38.50 251 VAL A C 1
ATOM 1807 O O . VAL A 1 272 ? 47.756 47.775 15.049 1.00 37.91 251 VAL A O 1
ATOM 1811 N N . ALA A 1 273 ? 49.912 47.237 14.719 1.00 39.09 252 ALA A N 1
ATOM 1812 C CA . ALA A 1 273 ? 49.632 45.849 14.349 1.00 40.03 252 ALA A CA 1
ATOM 1813 C C . ALA A 1 273 ? 50.068 44.907 15.456 1.00 42.46 252 ALA A C 1
ATOM 1814 O O . ALA A 1 273 ? 51.105 45.112 16.096 1.00 42.53 252 ALA A O 1
ATOM 1816 N N . VAL A 1 274 ? 49.288 43.857 15.661 1.00 43.60 253 VAL A N 1
ATOM 1817 C CA . VAL A 1 274 ? 49.710 42.741 16.496 1.00 43.73 253 VAL A CA 1
ATOM 1818 C C . VAL A 1 274 ? 50.593 41.835 15.651 1.00 44.95 253 VAL A C 1
ATOM 1819 O O . VAL A 1 274 ? 50.200 41.460 14.553 1.00 44.62 253 VAL A O 1
ATOM 1823 N N . THR A 1 275 ? 51.794 41.500 16.126 1.00 46.95 254 THR A N 1
ATOM 1824 C CA . THR A 1 275 ? 52.626 40.537 15.396 1.00 48.93 254 THR A CA 1
ATOM 1825 C C . THR A 1 275 ? 53.158 39.452 16.333 1.00 50.68 254 THR A C 1
ATOM 1826 O O . THR A 1 275 ? 53.006 39.555 17.553 1.00 48.82 254 THR A O 1
ATOM 1830 N N . GLU A 1 276 ? 53.790 38.437 15.736 1.00 56.65 255 GLU A N 1
ATOM 1831 C CA . GLU A 1 276 ? 54.456 37.353 16.454 1.00 60.16 255 GLU A CA 1
ATOM 1832 C C . GLU A 1 276 ? 55.516 37.887 17.377 1.00 60.51 255 GLU A C 1
ATOM 1833 O O . GLU A 1 276 ? 55.755 37.333 18.440 1.00 63.53 255 GLU A O 1
ATOM 1839 N N . ALA A 1 277 ? 56.171 38.957 16.947 1.00 57.40 256 ALA A N 1
ATOM 1840 C CA . ALA A 1 277 ? 57.269 39.521 17.692 1.00 58.43 256 ALA A CA 1
ATOM 1841 C C . ALA A 1 277 ? 56.870 40.704 18.577 1.00 56.77 256 ALA A C 1
ATOM 1842 O O . ALA A 1 277 ? 57.731 41.406 19.067 1.00 57.50 256 ALA A O 1
ATOM 1844 N N . GLY A 1 278 ? 55.580 40.950 18.765 1.00 54.95 257 GLY A N 1
ATOM 1845 C CA . GLY A 1 278 ? 55.157 42.091 19.572 1.00 53.86 257 GLY A CA 1
ATOM 1846 C C . GLY A 1 278 ? 54.494 43.203 18.745 1.00 51.51 257 GLY A C 1
ATOM 1847 O O . GLY A 1 278 ? 54.500 43.152 17.525 1.00 50.88 257 GLY A O 1
ATOM 1848 N N . PRO A 1 279 ? 53.952 44.235 19.411 1.00 49.20 258 PRO A N 1
ATOM 1849 C CA . PRO A 1 279 ? 53.270 45.319 18.702 1.00 46.86 258 PRO A CA 1
ATOM 1850 C C . PRO A 1 279 ? 54.194 46.075 17.730 1.00 45.97 258 PRO A C 1
ATOM 1851 O O . PRO A 1 279 ? 55.367 46.291 18.031 1.00 43.49 258 PRO A O 1
ATOM 1855 N N . ARG A 1 280 ? 53.655 46.458 16.565 1.00 44.64 259 ARG A N 1
ATOM 1856 C CA . ARG A 1 280 ? 54.436 47.169 15.541 1.00 44.14 259 ARG A CA 1
ATOM 1857 C C . ARG A 1 280 ? 53.680 48.453 15.220 1.00 41.82 259 ARG A C 1
ATOM 1858 O O . ARG A 1 280 ? 52.544 48.392 14.794 1.00 41.10 259 ARG A O 1
ATOM 1866 N N . ILE A 1 281 ? 54.305 49.601 15.459 1.00 41.06 260 ILE A N 1
ATOM 1867 C CA . ILE A 1 281 ? 53.748 50.885 15.054 1.00 41.48 260 ILE A CA 1
ATOM 1868 C C . ILE A 1 281 ? 53.892 51.005 13.530 1.00 39.95 260 ILE A C 1
ATOM 1869 O O . ILE A 1 281 ? 55.011 50.933 13.009 1.00 39.85 260 ILE A O 1
ATOM 1874 N N . LEU A 1 282 ? 52.751 51.129 12.848 1.00 37.88 261 LEU A N 1
ATOM 1875 C CA . LEU A 1 282 ? 52.699 51.254 11.400 1.00 38.00 261 LEU A CA 1
ATOM 1876 C C . LEU A 1 282 ? 52.774 52.699 10.959 1.00 38.85 261 LEU A C 1
ATOM 1877 O O . LEU A 1 282 ? 52.887 52.965 9.759 1.00 39.95 261 LEU A O 1
ATOM 1882 N N . THR A 1 283 ? 52.625 53.629 11.903 1.00 37.67 262 THR A N 1
ATOM 1883 C CA . THR A 1 283 ? 52.717 55.054 11.594 1.00 38.04 262 THR A CA 1
ATOM 1884 C C . THR A 1 283 ? 53.963 55.657 12.254 1.00 39.31 262 THR A C 1
ATOM 1885 O O . THR A 1 283 ? 53.838 56.610 13.038 1.00 38.85 262 THR A O 1
ATOM 1889 N N . MET A 1 284 ? 55.143 55.095 11.952 1.00 39.59 263 MET A N 1
ATOM 1890 C CA . MET A 1 284 ? 56.429 55.595 12.481 1.00 42.11 263 MET A CA 1
ATOM 1891 C C . MET A 1 284 ? 56.773 56.946 11.885 1.00 41.70 263 MET A C 1
ATOM 1892 O O . MET A 1 284 ? 56.502 57.180 10.721 1.00 40.48 263 MET A O 1
ATOM 1897 N N . ARG A 1 285 ? 57.378 57.800 12.705 1.00 42.39 264 ARG A N 1
ATOM 1898 C CA . ARG A 1 285 ? 57.929 59.096 12.305 1.00 42.71 264 ARG A CA 1
ATOM 1899 C C . ARG A 1 285 ? 59.369 58.910 11.852 1.00 42.25 264 ARG A C 1
ATOM 1900 O O . ARG A 1 285 ? 59.965 57.940 12.230 1.00 42.64 264 ARG A O 1
ATOM 1908 N N . PRO A 1 286 ? 59.894 59.800 10.983 1.00 43.68 265 PRO A N 1
ATOM 1909 C CA . PRO A 1 286 ? 61.255 59.696 10.451 1.00 45.01 265 PRO A CA 1
ATOM 1910 C C . PRO A 1 286 ? 62.309 59.685 11.566 1.00 49.28 265 PRO A C 1
ATOM 1911 O O . PRO A 1 286 ? 63.352 59.036 11.477 1.00 50.93 265 PRO A O 1
ATOM 1916 N N . VAL B 1 23 ? 97.473 44.962 15.434 1.00 45.13 2 VAL B N 1
ATOM 1917 C CA . VAL B 1 23 ? 96.090 45.074 16.021 1.00 42.55 2 VAL B CA 1
ATOM 1918 C C . VAL B 1 23 ? 95.068 44.948 14.875 1.00 45.42 2 VAL B C 1
ATOM 1919 O O . VAL B 1 23 ? 95.355 45.368 13.736 1.00 45.58 2 VAL B O 1
ATOM 1923 N N . GLY B 1 24 ? 93.897 44.362 15.169 1.00 44.03 3 GLY B N 1
ATOM 1924 C CA . GLY B 1 24 ? 92.810 44.252 14.186 1.00 44.55 3 GLY B CA 1
ATOM 1925 C C . GLY B 1 24 ? 92.042 45.560 14.125 1.00 46.73 3 GLY B C 1
ATOM 1926 O O . GLY B 1 24 ? 91.748 46.158 15.164 1.00 47.20 3 GLY B O 1
ATOM 1927 N N . LEU B 1 25 ? 91.725 46.020 12.915 1.00 46.98 4 LEU B N 1
ATOM 1928 C CA . LEU B 1 25 ? 90.968 47.258 12.725 1.00 46.13 4 LEU B CA 1
ATOM 1929 C C . LEU B 1 25 ? 89.625 47.202 13.414 1.00 46.54 4 LEU B C 1
ATOM 1930 O O . LEU B 1 25 ? 89.191 48.178 13.986 1.00 47.02 4 LEU B O 1
ATOM 1935 N N . PHE B 1 26 ? 88.967 46.059 13.303 1.00 47.36 5 PHE B N 1
ATOM 1936 C CA . PHE B 1 26 ? 87.633 45.856 13.784 1.00 48.40 5 PHE B CA 1
ATOM 1937 C C . PHE B 1 26 ? 87.568 45.120 15.123 1.00 49.69 5 PHE B C 1
ATOM 1938 O O . PHE B 1 26 ? 86.546 44.547 15.443 1.00 53.87 5 PHE B O 1
ATOM 1946 N N . GLY B 1 27 ? 88.637 45.103 15.908 1.00 51.06 6 GLY B N 1
ATOM 1947 C CA . GLY B 1 27 ? 88.552 44.431 17.189 1.00 49.87 6 GLY B CA 1
ATOM 1948 C C . GLY B 1 27 ? 88.882 42.949 17.145 1.00 51.26 6 GLY B C 1
ATOM 1949 O O . GLY B 1 27 ? 89.301 42.409 16.130 1.00 48.64 6 GLY B O 1
ATOM 1950 N N . ARG B 1 28 ? 88.616 42.300 18.266 1.00 52.58 7 ARG B N 1
ATOM 1951 C CA . ARG B 1 28 ? 89.220 41.050 18.680 1.00 56.09 7 ARG B CA 1
ATOM 1952 C C . ARG B 1 28 ? 88.205 39.916 18.529 1.00 56.29 7 ARG B C 1
ATOM 1953 O O . ARG B 1 28 ? 88.577 38.762 18.377 1.00 55.02 7 ARG B O 1
ATOM 1961 N N . LYS B 1 29 ? 86.920 40.252 18.619 1.00 55.60 8 LYS B N 1
ATOM 1962 C CA . LYS B 1 29 ? 85.847 39.260 18.742 1.00 56.66 8 LYS B CA 1
ATOM 1963 C C . LYS B 1 29 ? 85.300 38.819 17.391 1.00 54.66 8 LYS B C 1
ATOM 1964 O O . LYS B 1 29 ? 85.003 39.667 16.551 1.00 54.84 8 LYS B O 1
ATOM 1970 N N . LYS B 1 30 ? 85.130 37.505 17.204 1.00 53.50 9 LYS B N 1
ATOM 1971 C CA . LYS B 1 30 ? 84.482 36.942 15.991 1.00 53.08 9 LYS B CA 1
ATOM 1972 C C . LYS B 1 30 ? 83.048 37.424 15.764 1.00 51.44 9 LYS B C 1
ATOM 1973 O O . LYS B 1 30 ? 82.607 37.559 14.627 1.00 52.59 9 LYS B O 1
ATOM 1979 N N . THR B 1 31 ? 82.332 37.708 16.843 1.00 50.18 10 THR B N 1
ATOM 1980 C CA . THR B 1 31 ? 80.954 38.185 16.757 1.00 48.39 10 THR B CA 1
ATOM 1981 C C . THR B 1 31 ? 80.802 39.468 17.561 1.00 48.93 10 THR B C 1
ATOM 1982 O O . THR B 1 31 ? 81.358 39.599 18.660 1.00 48.46 10 THR B O 1
ATOM 1986 N N . VAL B 1 32 ? 80.037 40.406 17.012 1.00 47.01 11 VAL B N 1
ATOM 1987 C CA . VAL B 1 32 ? 79.721 41.609 17.725 1.00 46.00 11 VAL B CA 1
ATOM 1988 C C . VAL B 1 32 ? 78.921 41.189 18.971 1.00 47.98 11 VAL B C 1
ATOM 1989 O O . VAL B 1 32 ? 77.886 40.536 18.853 1.00 46.46 11 VAL B O 1
ATOM 1993 N N . GLU B 1 33 ? 79.425 41.579 20.148 1.00 48.40 12 GLU B N 1
ATOM 1994 C CA . GLU B 1 33 ? 78.901 41.196 21.460 1.00 48.29 12 GLU B CA 1
ATOM 1995 C C . GLU B 1 33 ? 77.374 41.192 21.555 1.00 49.08 12 GLU B C 1
ATOM 1996 O O . GLU B 1 33 ? 76.717 42.191 21.281 1.00 47.27 12 GLU B O 1
ATOM 2002 N N . GLN B 1 34 ? 76.823 40.063 21.975 1.00 45.53 13 GLN B N 1
ATOM 2003 C CA . GLN B 1 34 ? 75.377 39.872 21.970 1.00 46.99 13 GLN B CA 1
ATOM 2004 C C . GLN B 1 34 ? 74.767 40.216 23.298 1.00 47.48 13 GLN B C 1
ATOM 2005 O O . GLN B 1 34 ? 75.156 39.640 24.321 1.00 48.79 13 GLN B O 1
ATOM 2011 N N . ARG B 1 35 ? 73.819 41.147 23.285 1.00 44.97 14 ARG B N 1
ATOM 2012 C CA . ARG B 1 35 ? 73.072 41.489 24.483 1.00 45.62 14 ARG B CA 1
ATOM 2013 C C . ARG B 1 35 ? 71.926 40.511 24.648 1.00 46.77 14 ARG B C 1
ATOM 2014 O O . ARG B 1 35 ? 71.332 40.073 23.655 1.00 44.71 14 ARG B O 1
ATOM 2022 N N . THR B 1 36 ? 71.608 40.169 25.894 1.00 45.83 15 THR B N 1
ATOM 2023 C CA . THR B 1 36 ? 70.365 39.449 26.174 1.00 45.90 15 THR B CA 1
ATOM 2024 C C . THR B 1 36 ? 69.148 40.348 25.953 1.00 45.54 15 THR B C 1
ATOM 2025 O O . THR B 1 36 ? 69.303 41.586 25.877 1.00 45.16 15 THR B O 1
ATOM 2029 N N . PRO B 1 37 ? 67.931 39.749 25.880 1.00 45.55 16 PRO B N 1
ATOM 2030 C CA . PRO B 1 37 ? 66.723 40.551 25.798 1.00 45.03 16 PRO B CA 1
ATOM 2031 C C . PRO B 1 37 ? 66.593 41.607 26.912 1.00 44.61 16 PRO B C 1
ATOM 2032 O O . PRO B 1 37 ? 66.210 42.733 26.623 1.00 46.97 16 PRO B O 1
ATOM 2036 N N . GLY B 1 38 ? 66.911 41.281 28.157 1.00 44.05 17 GLY B N 1
ATOM 2037 C CA . GLY B 1 38 ? 66.786 42.283 29.242 1.00 44.10 17 GLY B CA 1
ATOM 2038 C C . GLY B 1 38 ? 67.791 43.423 29.095 1.00 43.54 17 GLY B C 1
ATOM 2039 O O . GLY B 1 38 ? 67.475 44.587 29.339 1.00 45.89 17 GLY B O 1
ATOM 2040 N N . GLU B 1 39 ? 69.010 43.092 28.689 1.00 42.44 18 GLU B N 1
ATOM 2041 C CA . GLU B 1 39 ? 70.016 44.113 28.366 1.00 41.90 18 GLU B CA 1
ATOM 2042 C C . GLU B 1 39 ? 69.552 45.058 27.251 1.00 41.67 18 GLU B C 1
ATOM 2043 O O . GLU B 1 39 ? 69.779 46.281 27.302 1.00 40.51 18 GLU B O 1
ATOM 2049 N N . LEU B 1 40 ? 68.873 44.498 26.252 1.00 42.20 19 LEU B N 1
ATOM 2050 C CA . LEU B 1 40 ? 68.354 45.296 25.156 1.00 41.12 19 LEU B CA 1
ATOM 2051 C C . LEU B 1 40 ? 67.263 46.277 25.630 1.00 39.96 19 LEU B C 1
ATOM 2052 O O . LEU B 1 40 ? 67.222 47.431 25.189 1.00 39.01 19 LEU B O 1
ATOM 2057 N N . ASP B 1 41 ? 66.371 45.823 26.507 1.00 40.12 20 ASP B N 1
ATOM 2058 C CA . ASP B 1 41 ? 65.375 46.714 27.067 1.00 40.60 20 ASP B CA 1
ATOM 2059 C C . ASP B 1 41 ? 66.032 47.793 27.910 1.00 40.41 20 ASP B C 1
ATOM 2060 O O . ASP B 1 41 ? 65.602 48.932 27.858 1.00 42.17 20 ASP B O 1
ATOM 2065 N N . ALA B 1 42 ? 67.060 47.434 28.687 1.00 38.88 21 ALA B N 1
ATOM 2066 C CA . ALA B 1 42 ? 67.791 48.423 29.475 1.00 39.14 21 ALA B CA 1
ATOM 2067 C C . ALA B 1 42 ? 68.438 49.500 28.553 1.00 38.60 21 ALA B C 1
ATOM 2068 O O . ALA B 1 42 ? 68.348 50.706 28.814 1.00 37.87 21 ALA B O 1
ATOM 2070 N N . MET B 1 43 ? 69.063 49.060 27.461 1.00 38.16 22 MET B N 1
ATOM 2071 C CA . MET B 1 43 ? 69.611 50.003 26.452 1.00 37.52 22 MET B CA 1
ATOM 2072 C C . MET B 1 43 ? 68.512 50.833 25.762 1.00 36.90 22 MET B C 1
ATOM 2073 O O . MET B 1 43 ? 68.686 52.045 25.533 1.00 35.23 22 MET B O 1
ATOM 2078 N N . ALA B 1 44 ? 67.378 50.197 25.449 1.00 37.91 23 ALA B N 1
ATOM 2079 C CA . ALA B 1 44 ? 66.251 50.939 24.855 1.00 37.48 23 ALA B CA 1
ATOM 2080 C C . ALA B 1 44 ? 65.728 52.001 25.845 1.00 38.77 23 ALA B C 1
ATOM 2081 O O . ALA B 1 44 ? 65.332 53.116 25.428 1.00 40.07 23 ALA B O 1
ATOM 2083 N N . ALA B 1 45 ? 65.698 51.685 27.145 1.00 37.26 24 ALA B N 1
ATOM 2084 C CA . ALA B 1 45 ? 65.289 52.731 28.132 1.00 37.64 24 ALA B CA 1
ATOM 2085 C C . ALA B 1 45 ? 66.261 53.932 28.157 1.00 37.50 24 ALA B C 1
ATOM 2086 O O . ALA B 1 45 ? 65.838 55.101 28.183 1.00 37.43 24 ALA B O 1
ATOM 2088 N N . ALA B 1 46 ? 67.563 53.680 28.080 1.00 36.63 25 ALA B N 1
ATOM 2089 C CA . ALA B 1 46 ? 68.504 54.811 27.922 1.00 34.83 25 ALA B CA 1
ATOM 2090 C C . ALA B 1 46 ? 68.214 55.518 26.595 1.00 35.37 25 ALA B C 1
ATOM 2091 O O . ALA B 1 46 ? 68.206 56.761 26.518 1.00 35.66 25 ALA B O 1
ATOM 2093 N N . GLY B 1 47 ? 68.003 54.720 25.547 1.00 34.65 26 GLY B N 1
ATOM 2094 C CA . GLY B 1 47 ? 67.800 55.263 24.209 1.00 35.80 26 GLY B CA 1
ATOM 2095 C C . GLY B 1 47 ? 66.535 56.116 24.037 1.00 37.31 26 GLY B C 1
ATOM 2096 O O . GLY B 1 47 ? 66.569 57.108 23.307 1.00 37.79 26 GLY B O 1
ATOM 2097 N N . SER B 1 48 ? 65.444 55.799 24.745 1.00 36.61 27 SER B N 1
ATOM 2098 C CA . SER B 1 48 ? 64.239 56.659 24.658 1.00 36.88 27 SER B CA 1
ATOM 2099 C C . SER B 1 48 ? 64.485 58.027 25.272 1.00 36.79 27 SER B C 1
ATOM 2100 O O . SER B 1 48 ? 63.893 59.048 24.855 1.00 36.92 27 SER B O 1
ATOM 2103 N N . ILE B 1 49 ? 65.349 58.063 26.274 1.00 37.01 28 ILE B N 1
ATOM 2104 C CA . ILE B 1 49 ? 65.688 59.350 26.879 1.00 36.63 28 ILE B CA 1
ATOM 2105 C C . ILE B 1 49 ? 66.438 60.217 25.849 1.00 36.36 28 ILE B C 1
ATOM 2106 O O . ILE B 1 49 ? 66.111 61.388 25.672 1.00 36.75 28 ILE B O 1
ATOM 2111 N N . VAL B 1 50 ? 67.414 59.643 25.147 1.00 36.67 29 VAL B N 1
ATOM 2112 C CA . VAL B 1 50 ? 68.121 60.368 24.068 1.00 36.83 29 VAL B CA 1
ATOM 2113 C C . VAL B 1 50 ? 67.075 60.867 23.059 1.00 38.23 29 VAL B C 1
ATOM 2114 O O . VAL B 1 50 ? 67.087 62.046 22.662 1.00 37.72 29 VAL B O 1
ATOM 2118 N N . GLY B 1 51 ? 66.174 59.958 22.680 1.00 37.19 30 GLY B N 1
ATOM 2119 C CA . GLY B 1 51 ? 65.065 60.271 21.771 1.00 39.10 30 GLY B CA 1
ATOM 2120 C C . GLY B 1 51 ? 64.253 61.458 22.254 1.00 39.17 30 GLY B C 1
ATOM 2121 O O . GLY B 1 51 ? 64.066 62.433 21.522 1.00 39.33 30 GLY B O 1
ATOM 2122 N N . ALA B 1 52 ? 63.816 61.404 23.513 1.00 38.81 31 ALA B N 1
ATOM 2123 C CA . ALA B 1 52 ? 63.116 62.550 24.096 1.00 38.39 31 ALA B CA 1
ATOM 2124 C C . ALA B 1 52 ? 63.955 63.834 24.057 1.00 37.55 31 ALA B C 1
ATOM 2125 O O . ALA B 1 52 ? 63.413 64.917 23.784 1.00 37.29 31 ALA B O 1
ATOM 2127 N N . ALA B 1 53 ? 65.280 63.730 24.265 1.00 36.75 32 ALA B N 1
ATOM 2128 C CA . ALA B 1 53 ? 66.131 64.914 24.239 1.00 36.91 32 ALA B CA 1
ATOM 2129 C C . ALA B 1 53 ? 66.185 65.531 22.846 1.00 37.46 32 ALA B C 1
ATOM 2130 O O . ALA B 1 53 ? 66.113 66.748 22.694 1.00 38.65 32 ALA B O 1
ATOM 2132 N N . LEU B 1 54 ? 66.318 64.697 21.825 1.00 37.83 33 LEU B N 1
ATOM 2133 C CA . LEU B 1 54 ? 66.401 65.170 20.442 1.00 37.32 33 LEU B CA 1
ATOM 2134 C C . LEU B 1 54 ? 65.135 65.949 20.004 1.00 38.61 33 LEU B C 1
ATOM 2135 O O . LEU B 1 54 ? 65.235 66.978 19.338 1.00 38.23 33 LEU B O 1
ATOM 2140 N N . VAL B 1 55 ? 63.968 65.446 20.402 1.00 38.67 34 VAL B N 1
ATOM 2141 C CA . VAL B 1 55 ? 62.654 66.046 20.096 1.00 40.30 34 VAL B CA 1
ATOM 2142 C C . VAL B 1 55 ? 62.538 67.426 20.786 1.00 40.86 34 VAL B C 1
ATOM 2143 O O . VAL B 1 55 ? 62.136 68.413 20.162 1.00 41.74 34 VAL B O 1
ATOM 2147 N N . ALA B 1 56 ? 62.940 67.510 22.048 1.00 40.66 35 ALA B N 1
ATOM 2148 C CA . ALA B 1 56 ? 62.871 68.766 22.801 1.00 41.83 35 ALA B CA 1
ATOM 2149 C C . ALA B 1 56 ? 63.810 69.832 22.198 1.00 43.48 35 ALA B C 1
ATOM 2150 O O . ALA B 1 56 ? 63.418 70.991 22.014 1.00 46.31 35 ALA B O 1
ATOM 2152 N N . VAL B 1 57 ? 65.025 69.432 21.849 1.00 42.77 36 VAL B N 1
ATOM 2153 C CA . VAL B 1 57 ? 65.959 70.342 21.198 1.00 42.34 36 VAL B CA 1
ATOM 2154 C C . VAL B 1 57 ? 65.403 70.849 19.855 1.00 44.32 36 VAL B C 1
ATOM 2155 O O . VAL B 1 57 ? 65.436 72.053 19.594 1.00 44.70 36 VAL B O 1
ATOM 2159 N N . ARG B 1 58 ? 64.894 69.938 19.016 1.00 43.65 37 ARG B N 1
ATOM 2160 C CA . ARG B 1 58 ? 64.313 70.316 17.736 1.00 44.98 37 ARG B CA 1
ATOM 2161 C C . ARG B 1 58 ? 63.141 71.306 17.923 1.00 45.54 37 ARG B C 1
ATOM 2162 O O . ARG B 1 58 ? 63.073 72.286 17.186 1.00 46.02 37 ARG B O 1
ATOM 2170 N N . ASP B 1 59 ? 62.279 71.096 18.922 1.00 44.80 38 ASP B N 1
ATOM 2171 C CA . ASP B 1 59 ? 61.176 72.039 19.186 1.00 47.45 38 ASP B CA 1
ATOM 2172 C C . ASP B 1 59 ? 61.744 73.412 19.522 1.00 48.17 38 ASP B C 1
ATOM 2173 O O . ASP B 1 59 ? 61.238 74.424 19.045 1.00 48.42 38 ASP B O 1
ATOM 2178 N N . ALA B 1 60 ? 62.806 73.436 20.321 1.00 48.13 39 ALA B N 1
ATOM 2179 C CA . ALA B 1 60 ? 63.377 74.681 20.848 1.00 48.04 39 ALA B CA 1
ATOM 2180 C C . ALA B 1 60 ? 64.227 75.408 19.820 1.00 49.56 39 ALA B C 1
ATOM 2181 O O . ALA B 1 60 ? 64.495 76.601 19.971 1.00 52.92 39 ALA B O 1
ATOM 2183 N N . ALA B 1 61 ? 64.638 74.703 18.769 1.00 49.53 40 ALA B N 1
ATOM 2184 C CA . ALA B 1 61 ? 65.584 75.238 17.784 1.00 52.16 40 ALA B CA 1
ATOM 2185 C C . ALA B 1 61 ? 64.986 76.193 16.715 1.00 56.23 40 ALA B C 1
ATOM 2186 O O . ALA B 1 61 ? 64.967 75.849 15.533 1.00 61.73 40 ALA B O 1
ATOM 2188 N N . LYS B 1 62 ? 64.533 77.381 17.120 1.00 54.11 41 LYS B N 1
ATOM 2189 C CA . LYS B 1 62 ? 63.975 78.378 16.172 1.00 55.20 41 LYS B CA 1
ATOM 2190 C C . LYS B 1 62 ? 65.027 79.461 15.856 1.00 55.64 41 LYS B C 1
ATOM 2191 O O . LYS B 1 62 ? 66.090 79.516 16.483 1.00 53.22 41 LYS B O 1
ATOM 2193 N N . ALA B 1 63 ? 64.731 80.313 14.880 1.00 55.75 42 ALA B N 1
ATOM 2194 C CA . ALA B 1 63 ? 65.661 81.348 14.470 1.00 55.29 42 ALA B CA 1
ATOM 2195 C C . ALA B 1 63 ? 65.887 82.264 15.664 1.00 53.66 42 ALA B C 1
ATOM 2196 O O . ALA B 1 63 ? 64.941 82.574 16.376 1.00 52.30 42 ALA B O 1
ATOM 2198 N N . GLY B 1 64 ? 67.125 82.672 15.909 1.00 52.51 43 GLY B N 1
ATOM 2199 C CA . GLY B 1 64 ? 67.402 83.549 17.045 1.00 54.76 43 GLY B CA 1
ATOM 2200 C C . GLY B 1 64 ? 67.790 82.837 18.336 1.00 56.62 43 GLY B C 1
ATOM 2201 O O . GLY B 1 64 ? 68.315 83.458 19.250 1.00 61.59 43 GLY B O 1
ATOM 2202 N N . VAL B 1 65 ? 67.550 81.535 18.423 1.00 54.14 44 VAL B N 1
ATOM 2203 C CA . VAL B 1 65 ? 67.975 80.742 19.587 1.00 52.17 44 VAL B CA 1
ATOM 2204 C C . VAL B 1 65 ? 69.451 80.309 19.474 1.00 51.92 44 VAL B C 1
ATOM 2205 O O . VAL B 1 65 ? 69.922 79.977 18.379 1.00 51.97 44 VAL B O 1
ATOM 2209 N N . SER B 1 66 ? 70.196 80.333 20.589 1.00 50.96 45 SER B N 1
ATOM 2210 C CA . SER B 1 66 ? 71.586 79.875 20.582 1.00 48.82 45 SER B CA 1
ATOM 2211 C C . SER B 1 66 ? 71.743 78.370 20.807 1.00 48.82 45 SER B C 1
ATOM 2212 O O . SER B 1 66 ? 70.892 77.719 21.449 1.00 48.14 45 SER B O 1
ATOM 2215 N N . THR B 1 67 ? 72.845 77.815 20.304 1.00 46.52 46 THR B N 1
ATOM 2216 C CA . THR B 1 67 ? 73.092 76.394 20.518 1.00 45.86 46 THR B CA 1
ATOM 2217 C C . THR B 1 67 ? 73.292 76.053 22.005 1.00 47.02 46 THR B C 1
ATOM 2218 O O . THR B 1 67 ? 72.976 74.938 22.413 1.00 45.70 46 THR B O 1
ATOM 2222 N N . LEU B 1 68 ? 73.776 77.007 22.815 1.00 46.74 47 LEU B N 1
ATOM 2223 C CA . LEU B 1 68 ? 73.898 76.769 24.256 1.00 46.84 47 LEU B CA 1
ATOM 2224 C C . LEU B 1 68 ? 72.517 76.602 24.906 1.00 46.16 47 LEU B C 1
ATOM 2225 O O . LEU B 1 68 ? 72.346 75.785 25.817 1.00 44.55 47 LEU B O 1
ATOM 2230 N N . GLU B 1 69 ? 71.531 77.363 24.447 1.00 46.99 48 GLU B N 1
ATOM 2231 C CA . GLU B 1 69 ? 70.178 77.184 24.970 1.00 48.78 48 GLU B CA 1
ATOM 2232 C C . GLU B 1 69 ? 69.699 75.762 24.663 1.00 47.61 48 GLU B C 1
ATOM 2233 O O . GLU B 1 69 ? 69.095 75.119 25.509 1.00 47.95 48 GLU B O 1
ATOM 2239 N N . LEU B 1 70 ? 70.006 75.268 23.460 1.00 45.50 49 LEU B N 1
ATOM 2240 C CA . LEU B 1 70 ? 69.662 73.908 23.063 1.00 44.73 49 LEU B CA 1
ATOM 2241 C C . LEU B 1 70 ? 70.310 72.882 23.968 1.00 44.16 49 LEU B C 1
ATOM 2242 O O . LEU B 1 70 ? 69.652 71.919 24.388 1.00 42.13 49 LEU B O 1
ATOM 2247 N N . ASP B 1 71 ? 71.583 73.110 24.281 1.00 44.29 50 ASP B N 1
ATOM 2248 C CA . ASP B 1 71 ? 72.312 72.253 25.208 1.00 45.35 50 ASP B CA 1
ATOM 2249 C C . ASP B 1 71 ? 71.608 72.156 26.559 1.00 45.47 50 ASP B C 1
ATOM 2250 O O . ASP B 1 71 ? 71.469 71.056 27.114 1.00 43.86 50 ASP B O 1
ATOM 2255 N N . GLN B 1 72 ? 71.153 73.299 27.072 1.00 46.41 51 GLN B N 1
ATOM 2256 C CA . GLN B 1 72 ? 70.438 73.343 28.355 1.00 47.86 51 GLN B CA 1
ATOM 2257 C C . GLN B 1 72 ? 69.152 72.550 28.278 1.00 45.28 51 GLN B C 1
ATOM 2258 O O . GLN B 1 72 ? 68.850 71.803 29.189 1.00 44.93 51 GLN B O 1
ATOM 2264 N N . VAL B 1 73 ? 68.426 72.708 27.177 1.00 44.41 52 VAL B N 1
ATOM 2265 C CA . VAL B 1 73 ? 67.214 71.958 26.939 1.00 43.54 52 VAL B CA 1
ATOM 2266 C C . VAL B 1 73 ? 67.504 70.466 26.994 1.00 42.31 52 VAL B C 1
ATOM 2267 O O . VAL B 1 73 ? 66.824 69.750 27.712 1.00 41.64 52 VAL B O 1
ATOM 2271 N N . ALA B 1 74 ? 68.529 70.000 26.280 1.00 40.80 53 ALA B N 1
ATOM 2272 C CA . ALA B 1 74 ? 68.823 68.544 26.231 1.00 39.88 53 ALA B CA 1
ATOM 2273 C C . ALA B 1 74 ? 69.236 67.997 27.604 1.00 40.30 53 ALA B C 1
ATOM 2274 O O . ALA B 1 74 ? 68.723 66.978 28.089 1.00 38.49 53 ALA B O 1
ATOM 2276 N N . GLU B 1 75 ? 70.182 68.694 28.233 1.00 40.59 54 GLU B N 1
ATOM 2277 C CA . GLU B 1 75 ? 70.686 68.288 29.543 1.00 41.59 54 GLU B CA 1
ATOM 2278 C C . GLU B 1 75 ? 69.558 68.140 30.579 1.00 41.63 54 GLU B C 1
ATOM 2279 O O . GLU B 1 75 ? 69.537 67.194 31.368 1.00 42.13 54 GLU B O 1
ATOM 2285 N N . SER B 1 76 ? 68.631 69.092 30.573 1.00 42.97 55 SER B N 1
ATOM 2286 C CA . SER B 1 76 ? 67.513 69.084 31.502 1.00 43.44 55 SER B CA 1
ATOM 2287 C C . SER B 1 76 ? 66.613 67.858 31.280 1.00 42.46 55 SER B C 1
ATOM 2288 O O . SER B 1 76 ? 66.248 67.171 32.234 1.00 44.01 55 SER B O 1
ATOM 2291 N N . VAL B 1 77 ? 66.295 67.552 30.024 1.00 41.84 56 VAL B N 1
ATOM 2292 C CA . VAL B 1 77 ? 65.470 66.377 29.702 1.00 40.40 56 VAL B CA 1
ATOM 2293 C C . VAL B 1 77 ? 66.189 65.098 30.197 1.00 41.00 56 VAL B C 1
ATOM 2294 O O . VAL B 1 77 ? 65.598 64.207 30.828 1.00 40.55 56 VAL B O 1
ATOM 2298 N N . ILE B 1 78 ? 67.484 65.022 29.928 1.00 38.94 57 ILE B N 1
ATOM 2299 C CA . ILE B 1 78 ? 68.248 63.847 30.281 1.00 39.87 57 ILE B CA 1
ATOM 2300 C C . ILE B 1 78 ? 68.203 63.639 31.791 1.00 40.03 57 ILE B C 1
ATOM 2301 O O . ILE B 1 78 ? 67.888 62.541 32.265 1.00 40.35 57 ILE B O 1
ATOM 2306 N N . ARG B 1 79 ? 68.471 64.703 32.551 1.00 40.99 58 ARG B N 1
ATOM 2307 C CA . ARG B 1 79 ? 68.543 64.564 34.012 1.00 41.65 58 ARG B CA 1
ATOM 2308 C C . ARG B 1 79 ? 67.174 64.342 34.619 1.00 42.58 58 ARG B C 1
ATOM 2309 O O . ARG B 1 79 ? 67.059 63.530 35.520 1.00 43.58 58 ARG B O 1
ATOM 2317 N N . GLU B 1 80 ? 66.147 65.029 34.131 1.00 42.26 59 GLU B N 1
ATOM 2318 C CA . GLU B 1 80 ? 64.824 64.864 34.730 1.00 43.76 59 GLU B CA 1
ATOM 2319 C C . GLU B 1 80 ? 64.322 63.420 34.527 1.00 46.60 59 GLU B C 1
ATOM 2320 O O . GLU B 1 80 ? 63.555 62.901 35.346 1.00 49.00 59 GLU B O 1
ATOM 2322 N N . ALA B 1 81 ? 64.774 62.745 33.470 1.00 45.42 60 ALA B N 1
ATOM 2323 C CA . ALA B 1 81 ? 64.440 61.328 33.271 1.00 46.39 60 ALA B CA 1
ATOM 2324 C C . ALA B 1 81 ? 65.305 60.370 34.116 1.00 45.99 60 ALA B C 1
ATOM 2325 O O . ALA B 1 81 ? 65.138 59.165 34.043 1.00 45.96 60 ALA B O 1
ATOM 2327 N N . GLY B 1 82 ? 66.214 60.911 34.911 1.00 43.22 61 GLY B N 1
ATOM 2328 C CA . GLY B 1 82 ? 67.045 60.092 35.805 1.00 43.79 61 GLY B CA 1
ATOM 2329 C C . GLY B 1 82 ? 68.335 59.589 35.163 1.00 43.65 61 GLY B C 1
ATOM 2330 O O . GLY B 1 82 ? 69.008 58.754 35.736 1.00 42.56 61 GLY B O 1
ATOM 2331 N N . ALA B 1 83 ? 68.673 60.096 33.972 1.00 41.31 62 ALA B N 1
ATOM 2332 C CA . ALA B 1 83 ? 69.865 59.649 33.237 1.00 41.56 62 ALA B CA 1
ATOM 2333 C C . ALA B 1 83 ? 71.011 60.659 33.379 1.00 40.97 62 ALA B C 1
ATOM 2334 O O . ALA B 1 83 ? 70.838 61.745 33.933 1.00 41.49 62 ALA B O 1
ATOM 2336 N N . VAL B 1 84 ? 72.195 60.306 32.897 1.00 43.19 63 VAL B N 1
ATOM 2337 C CA . VAL B 1 84 ? 73.259 61.302 32.775 1.00 42.25 63 VAL B CA 1
ATOM 2338 C C . VAL B 1 84 ? 73.646 61.513 31.304 1.00 40.91 63 VAL B C 1
ATOM 2339 O O . VAL B 1 84 ? 73.633 60.570 30.515 1.00 39.28 63 VAL B O 1
ATOM 2343 N N . PRO B 1 85 ? 73.994 62.755 30.928 1.00 40.64 64 PRO B N 1
ATOM 2344 C CA . PRO B 1 85 ? 74.412 62.944 29.541 1.00 39.48 64 PRO B CA 1
ATOM 2345 C C . PRO B 1 85 ? 75.805 62.358 29.362 1.00 39.55 64 PRO B C 1
ATOM 2346 O O . PRO B 1 85 ? 76.727 62.781 30.050 1.00 39.17 64 PRO B O 1
ATOM 2350 N N . SER B 1 86 ? 75.962 61.390 28.462 1.00 38.75 65 SER B N 1
ATOM 2351 C CA . SER B 1 86 ? 77.262 60.730 28.273 1.00 38.97 65 SER B CA 1
ATOM 2352 C C . SER B 1 86 ? 78.298 61.607 27.578 1.00 39.25 65 SER B C 1
ATOM 2353 O O . SER B 1 86 ? 79.474 61.308 27.663 1.00 38.93 65 SER B O 1
ATOM 2356 N N . PHE B 1 87 ? 77.885 62.654 26.860 1.00 39.21 66 PHE B N 1
ATOM 2357 C CA . PHE B 1 87 ? 78.873 63.508 26.184 1.00 39.74 66 PHE B CA 1
ATOM 2358 C C . PHE B 1 87 ? 79.594 64.448 27.185 1.00 40.18 66 PHE B C 1
ATOM 2359 O O . PHE B 1 87 ? 80.726 64.889 26.935 1.00 40.17 66 PHE B O 1
ATOM 2367 N N . LEU B 1 88 ? 78.945 64.734 28.313 1.00 39.52 67 LEU B N 1
ATOM 2368 C CA . LEU B 1 88 ? 79.418 65.761 29.231 1.00 39.21 67 LEU B CA 1
ATOM 2369 C C . LEU B 1 88 ? 80.728 65.354 29.919 1.00 39.66 67 LEU B C 1
ATOM 2370 O O . LEU B 1 88 ? 80.746 64.441 30.707 1.00 38.56 67 LEU B O 1
ATOM 2375 N N . GLY B 1 89 ? 81.811 66.051 29.585 1.00 40.01 68 GLY B N 1
ATOM 2376 C CA . GLY B 1 89 ? 83.150 65.760 30.148 1.00 41.86 68 GLY B CA 1
ATOM 2377 C C . GLY B 1 89 ? 83.823 64.575 29.465 1.00 42.73 68 GLY B C 1
ATOM 2378 O O . GLY B 1 89 ? 84.905 64.134 29.894 1.00 42.06 68 GLY B O 1
ATOM 2379 N N . TYR B 1 90 ? 83.184 64.061 28.414 1.00 40.78 69 TYR B N 1
ATOM 2380 C CA . TYR B 1 90 ? 83.721 62.938 27.662 1.00 42.70 69 TYR B CA 1
ATOM 2381 C C . TYR B 1 90 ? 85.010 63.349 26.911 1.00 44.38 69 TYR B C 1
ATOM 2382 O O . TYR B 1 90 ? 84.956 64.130 25.963 1.00 43.31 69 TYR B O 1
ATOM 2391 N N . HIS B 1 91 ? 86.165 62.842 27.365 1.00 44.39 70 HIS B N 1
ATOM 2392 C CA . HIS B 1 91 ? 87.477 63.314 26.899 1.00 45.38 70 HIS B CA 1
ATOM 2393 C C . HIS B 1 91 ? 87.540 64.799 26.864 1.00 44.54 70 HIS B C 1
ATOM 2394 O O . HIS B 1 91 ? 88.076 65.377 25.928 1.00 43.35 70 HIS B O 1
ATOM 2401 N N . GLY B 1 92 ? 86.986 65.447 27.880 1.00 44.94 71 GLY B N 1
ATOM 2402 C CA . GLY B 1 92 ? 87.026 66.906 27.917 1.00 45.44 71 GLY B CA 1
ATOM 2403 C C . GLY B 1 92 ? 85.910 67.653 27.197 1.00 46.67 71 GLY B C 1
ATOM 2404 O O . GLY B 1 92 ? 85.841 68.867 27.288 1.00 47.86 71 GLY B O 1
ATOM 2405 N N . PHE B 1 93 ? 85.030 66.958 26.479 1.00 44.68 72 PHE B N 1
ATOM 2406 C CA . PHE B 1 93 ? 83.917 67.655 25.793 1.00 42.72 72 PHE B CA 1
ATOM 2407 C C . PHE B 1 93 ? 83.042 68.497 26.758 1.00 41.64 72 PHE B C 1
ATOM 2408 O O . PHE B 1 93 ? 82.722 68.036 27.822 1.00 41.96 72 PHE B O 1
ATOM 2416 N N . PRO B 1 94 ? 82.685 69.756 26.411 1.00 42.69 73 PRO B N 1
ATOM 2417 C CA . PRO B 1 94 ? 82.087 70.621 27.460 1.00 41.74 73 PRO B CA 1
ATOM 2418 C C . PRO B 1 94 ? 80.559 70.621 27.573 1.00 41.35 73 PRO B C 1
ATOM 2419 O O . PRO B 1 94 ? 80.002 71.326 28.412 1.00 42.33 73 PRO B O 1
ATOM 2423 N N . ALA B 1 95 ? 79.874 69.810 26.788 1.00 39.12 74 ALA B N 1
ATOM 2424 C CA . ALA B 1 95 ? 78.426 69.918 26.746 1.00 39.44 74 ALA B CA 1
ATOM 2425 C C . ALA B 1 95 ? 77.739 68.538 26.645 1.00 38.40 74 ALA B C 1
ATOM 2426 O O . ALA B 1 95 ? 78.413 67.514 26.521 1.00 37.27 74 ALA B O 1
ATOM 2428 N N . SER B 1 96 ? 76.399 68.542 26.692 1.00 39.33 75 SER B N 1
ATOM 2429 C CA . SER B 1 96 ? 75.557 67.342 26.618 1.00 39.31 75 SER B CA 1
ATOM 2430 C C . SER B 1 96 ? 75.122 66.935 25.200 1.00 39.54 75 SER B C 1
ATOM 2431 O O . SER B 1 96 ? 74.608 65.822 25.013 1.00 39.02 75 SER B O 1
ATOM 2434 N N . ILE B 1 97 ? 75.317 67.831 24.224 1.00 38.41 76 ILE B N 1
ATOM 2435 C CA . ILE B 1 97 ? 75.053 67.564 22.812 1.00 39.04 76 ILE B CA 1
ATOM 2436 C C . ILE B 1 97 ? 76.188 68.156 21.974 1.00 39.62 76 ILE B C 1
ATOM 2437 O O . ILE B 1 97 ? 76.917 69.033 22.452 1.00 39.23 76 ILE B O 1
ATOM 2442 N N . CYS B 1 98 ? 76.328 67.649 20.740 1.00 39.77 77 CYS B N 1
ATOM 2443 C CA . CYS B 1 98 ? 77.059 68.328 19.690 1.00 40.63 77 CYS B CA 1
ATOM 2444 C C . CYS B 1 98 ? 76.004 69.024 18.842 1.00 42.52 77 CYS B C 1
ATOM 2445 O O . CYS B 1 98 ? 74.926 68.477 18.612 1.00 42.34 77 CYS B O 1
ATOM 2448 N N . SER B 1 99 ? 76.285 70.258 18.434 1.00 41.20 78 SER B N 1
ATOM 2449 C CA . SER B 1 99 ? 75.353 71.051 17.658 1.00 42.17 78 SER B CA 1
ATOM 2450 C C . SER B 1 99 ? 76.206 71.627 16.510 1.00 44.41 78 SER B C 1
ATOM 2451 O O . SER B 1 99 ? 77.053 72.527 16.706 1.00 44.90 78 SER B O 1
ATOM 2454 N N . SER B 1 100 ? 76.036 71.017 15.338 1.00 45.50 79 SER B N 1
ATOM 2455 C CA . SER B 1 100 ? 76.885 71.255 14.171 1.00 46.09 79 SER B CA 1
ATOM 2456 C C . SER B 1 100 ? 75.977 71.867 13.140 1.00 47.47 79 SER B C 1
ATOM 2457 O O . SER B 1 100 ? 74.913 71.308 12.809 1.00 47.78 79 SER B O 1
ATOM 2460 N N . VAL B 1 101 ? 76.346 73.060 12.701 1.00 47.48 80 VAL B N 1
ATOM 2461 C CA . VAL B 1 101 ? 75.470 73.837 11.820 1.00 49.31 80 VAL B CA 1
ATOM 2462 C C . VAL B 1 101 ? 76.072 73.920 10.412 1.00 49.47 80 VAL B C 1
ATOM 2463 O O . VAL B 1 101 ? 77.263 74.165 10.264 1.00 49.25 80 VAL B O 1
ATOM 2467 N N . ASN B 1 102 ? 75.255 73.700 9.379 1.00 50.94 81 ASN B N 1
ATOM 2468 C CA . ASN B 1 102 ? 75.712 73.885 7.981 1.00 50.19 81 ASN B CA 1
ATOM 2469 C C . ASN B 1 102 ? 76.934 73.065 7.538 1.00 49.63 81 ASN B C 1
ATOM 2470 O O . ASN B 1 102 ? 76.851 71.834 7.436 1.00 48.61 81 ASN B O 1
ATOM 2475 N N . ASP B 1 103 ? 78.057 73.736 7.275 1.00 50.40 82 ASP B N 1
ATOM 2476 C CA . ASP B 1 103 ? 79.268 73.043 6.837 1.00 51.14 82 ASP B CA 1
ATOM 2477 C C . ASP B 1 103 ? 79.982 72.320 7.986 1.00 49.70 82 ASP B C 1
ATOM 2478 O O . ASP B 1 103 ? 80.913 71.527 7.764 1.00 49.03 82 ASP B O 1
ATOM 2483 N N . GLN B 1 104 ? 79.544 72.571 9.215 1.00 49.92 83 GLN B N 1
ATOM 2484 C CA . GLN B 1 104 ? 80.017 71.766 10.360 1.00 50.39 83 GLN B CA 1
ATOM 2485 C C . GLN B 1 104 ? 79.400 70.369 10.275 1.00 49.02 83 GLN B C 1
ATOM 2486 O O . GLN B 1 104 ? 78.201 70.255 10.062 1.00 46.27 83 GLN B O 1
ATOM 2492 N N . VAL B 1 105 ? 80.218 69.327 10.434 1.00 46.29 84 VAL B N 1
ATOM 2493 C CA . VAL B 1 105 ? 79.777 67.960 10.224 1.00 44.61 84 VAL B CA 1
ATOM 2494 C C . VAL B 1 105 ? 79.388 67.331 11.557 1.00 44.86 84 VAL B C 1
ATOM 2495 O O . VAL B 1 105 ? 78.234 66.987 11.758 1.00 44.45 84 VAL B O 1
ATOM 2499 N N . VAL B 1 106 ? 80.353 67.181 12.461 1.00 42.78 85 VAL B N 1
ATOM 2500 C CA . VAL B 1 106 ? 80.101 66.613 13.795 1.00 42.25 85 VAL B CA 1
ATOM 2501 C C . VAL B 1 106 ? 80.900 67.384 14.862 1.00 42.36 85 VAL B C 1
ATOM 2502 O O . VAL B 1 106 ? 81.838 68.136 14.520 1.00 41.82 85 VAL B O 1
ATOM 2506 N N . HIS B 1 107 ? 80.565 67.151 16.133 1.00 40.20 86 HIS B N 1
ATOM 2507 C CA . HIS B 1 107 ? 81.309 67.668 17.307 1.00 41.89 86 HIS B CA 1
ATOM 2508 C C . HIS B 1 107 ? 81.285 69.167 17.511 1.00 42.97 86 HIS B C 1
ATOM 2509 O O . HIS B 1 107 ? 82.121 69.688 18.247 1.00 43.07 86 HIS B O 1
ATOM 2516 N N . GLY B 1 108 ? 80.336 69.875 16.873 1.00 43.88 87 GLY B N 1
ATOM 2517 C CA . GLY B 1 108 ? 80.109 71.314 17.130 1.00 44.09 87 GLY B CA 1
ATOM 2518 C C . GLY B 1 108 ? 79.862 71.564 18.617 1.00 46.03 87 GLY B C 1
ATOM 2519 O O . GLY B 1 108 ? 79.135 70.813 19.261 1.00 44.21 87 GLY B O 1
ATOM 2520 N N . ILE B 1 109 ? 80.500 72.594 19.175 1.00 46.51 88 ILE B N 1
ATOM 2521 C CA . ILE B 1 109 ? 80.381 72.899 20.612 1.00 45.15 88 ILE B CA 1
ATOM 2522 C C . ILE B 1 109 ? 79.253 73.919 20.853 1.00 44.87 88 ILE B C 1
ATOM 2523 O O . ILE B 1 109 ? 79.262 74.993 20.259 1.00 44.09 88 ILE B O 1
ATOM 2528 N N . PRO B 1 110 ? 78.246 73.570 21.687 1.00 43.48 89 PRO B N 1
ATOM 2529 C CA . PRO B 1 110 ? 77.200 74.558 21.951 1.00 44.39 89 PRO B CA 1
ATOM 2530 C C . PRO B 1 110 ? 77.766 75.851 22.538 1.00 45.86 89 PRO B C 1
ATOM 2531 O O . PRO B 1 110 ? 78.676 75.803 23.394 1.00 45.88 89 PRO B O 1
ATOM 2535 N N . SER B 1 111 ? 77.242 76.993 22.098 1.00 47.15 90 SER B N 1
ATOM 2536 C CA . SER B 1 111 ? 77.699 78.293 22.628 1.00 50.67 90 SER B CA 1
ATOM 2537 C C . SER B 1 111 ? 76.651 79.389 22.498 1.00 51.77 90 SER B C 1
ATOM 2538 O O . SER B 1 111 ? 75.748 79.310 21.645 1.00 50.22 90 SER B O 1
ATOM 2541 N N . ALA B 1 112 ? 76.776 80.400 23.357 1.00 54.83 91 ALA B N 1
ATOM 2542 C CA . ALA B 1 112 ? 75.906 81.602 23.347 1.00 57.80 91 ALA B CA 1
ATOM 2543 C C . ALA B 1 112 ? 76.118 82.447 22.085 1.00 56.76 91 ALA B C 1
ATOM 2544 O O . ALA B 1 112 ? 75.278 83.259 21.731 1.00 58.60 91 ALA B O 1
ATOM 2546 N N . THR B 1 113 ? 77.238 82.204 21.411 1.00 58.78 92 THR B N 1
ATOM 2547 C CA . THR B 1 113 ? 77.648 82.893 20.188 1.00 63.23 92 THR B CA 1
ATOM 2548 C C . THR B 1 113 ? 76.971 82.346 18.949 1.00 63.72 92 THR B C 1
ATOM 2549 O O . THR B 1 113 ? 76.719 83.110 18.036 1.00 69.50 92 THR B O 1
ATOM 2553 N N . ALA B 1 114 ? 76.695 81.036 18.907 1.00 62.14 93 ALA B N 1
ATOM 2554 C CA . ALA B 1 114 ? 76.161 80.376 17.700 1.00 59.38 93 ALA B CA 1
ATOM 2555 C C . ALA B 1 114 ? 74.654 80.466 17.662 1.00 57.49 93 ALA B C 1
ATOM 2556 O O . ALA B 1 114 ? 73.942 79.649 18.256 1.00 57.98 93 ALA B O 1
ATOM 2558 N N . VAL B 1 115 ? 74.161 81.475 16.964 1.00 54.76 94 VAL B N 1
ATOM 2559 C CA . VAL B 1 115 ? 72.750 81.789 17.012 1.00 53.98 94 VAL B CA 1
ATOM 2560 C C . VAL B 1 115 ? 72.115 81.347 15.703 1.00 55.41 94 VAL B C 1
ATOM 2561 O O . VAL B 1 115 ? 72.544 81.756 14.633 1.00 55.00 94 VAL B O 1
ATOM 2565 N N . LEU B 1 116 ? 71.092 80.506 15.794 1.00 52.31 95 LEU B N 1
ATOM 2566 C CA . LEU B 1 116 ? 70.442 79.979 14.603 1.00 53.67 95 LEU B CA 1
ATOM 2567 C C . LEU B 1 116 ? 69.722 81.054 13.773 1.00 55.33 95 LEU B C 1
ATOM 2568 O O . LEU B 1 116 ? 69.051 81.954 14.298 1.00 55.13 95 LEU B O 1
ATOM 2573 N N . ALA B 1 117 ? 69.844 80.915 12.464 1.00 56.62 96 ALA B N 1
ATOM 2574 C CA . ALA B 1 117 ? 69.176 81.788 11.523 1.00 56.48 96 ALA B CA 1
ATOM 2575 C C . ALA B 1 117 ? 68.346 80.959 10.556 1.00 58.32 96 ALA B C 1
ATOM 2576 O O . ALA B 1 117 ? 68.625 79.763 10.311 1.00 54.81 96 ALA B O 1
ATOM 2578 N N . ASP B 1 118 ? 67.315 81.608 10.008 1.00 61.51 97 ASP B N 1
ATOM 2579 C CA . ASP B 1 118 ? 66.481 81.029 8.977 1.00 61.85 97 ASP B CA 1
ATOM 2580 C C . ASP B 1 118 ? 67.318 80.485 7.834 1.00 59.74 97 ASP B C 1
ATOM 2581 O O . ASP B 1 118 ? 68.202 81.169 7.350 1.00 59.30 97 ASP B O 1
ATOM 2586 N N . GLY B 1 119 ? 67.045 79.255 7.411 1.00 59.38 98 GLY B N 1
ATOM 2587 C CA . GLY B 1 119 ? 67.854 78.611 6.367 1.00 59.94 98 GLY B CA 1
ATOM 2588 C C . GLY B 1 119 ? 68.996 77.700 6.828 1.00 58.26 98 GLY B C 1
ATOM 2589 O O . GLY B 1 119 ? 69.546 76.952 6.024 1.00 58.76 98 GLY B O 1
ATOM 2590 N N . ASP B 1 120 ? 69.341 77.737 8.113 1.00 56.32 99 ASP B N 1
ATOM 2591 C CA . ASP B 1 120 ? 70.387 76.841 8.651 1.00 56.97 99 ASP B CA 1
ATOM 2592 C C . ASP B 1 120 ? 70.037 75.341 8.619 1.00 55.34 99 ASP B C 1
ATOM 2593 O O . ASP B 1 120 ? 68.890 74.953 8.811 1.00 54.36 99 ASP B O 1
ATOM 2598 N N . LEU B 1 121 ? 71.052 74.516 8.384 1.00 53.59 100 LEU B N 1
ATOM 2599 C CA . LEU B 1 121 ? 70.937 73.082 8.527 1.00 51.76 100 LEU B CA 1
ATOM 2600 C C . LEU B 1 121 ? 71.600 72.709 9.835 1.00 50.56 100 LEU B C 1
ATOM 2601 O O . LEU B 1 121 ? 72.806 72.930 10.006 1.00 49.85 100 LEU B O 1
ATOM 2606 N N . VAL B 1 122 ? 70.811 72.127 10.746 1.00 48.43 101 VAL B N 1
ATOM 2607 C CA . VAL B 1 122 ? 71.252 71.836 12.106 1.00 47.85 101 VAL B CA 1
ATOM 2608 C C . VAL B 1 122 ? 71.303 70.323 12.341 1.00 46.58 101 VAL B C 1
ATOM 2609 O O . VAL B 1 122 ? 70.300 69.628 12.155 1.00 45.41 101 VAL B O 1
ATOM 2613 N N . SER B 1 123 ? 72.474 69.825 12.742 1.00 46.10 102 SER B N 1
ATOM 2614 C CA . SER B 1 123 ? 72.604 68.447 13.221 1.00 45.09 102 SER B CA 1
ATOM 2615 C C . SER B 1 123 ? 72.795 68.450 14.730 1.00 44.93 102 SER B C 1
ATOM 2616 O O . SER B 1 123 ? 73.675 69.137 15.250 1.00 45.31 102 SER B O 1
ATOM 2619 N N . ILE B 1 124 ? 71.953 67.682 15.419 1.00 43.77 103 ILE B N 1
ATOM 2620 C CA . ILE B 1 124 ? 72.045 67.478 16.849 1.00 41.20 103 ILE B CA 1
ATOM 2621 C C . ILE B 1 124 ? 72.404 66.021 17.152 1.00 40.77 103 ILE B C 1
ATOM 2622 O O . ILE B 1 124 ? 71.712 65.099 16.730 1.00 39.68 103 ILE B O 1
ATOM 2627 N N . ASP B 1 125 ? 73.467 65.838 17.926 1.00 39.05 104 ASP B N 1
ATOM 2628 C CA . ASP B 1 125 ? 73.980 64.532 18.304 1.00 39.15 104 ASP B CA 1
ATOM 2629 C C . ASP B 1 125 ? 73.917 64.459 19.838 1.00 39.05 104 ASP B C 1
ATOM 2630 O O . ASP B 1 125 ? 74.250 65.426 20.520 1.00 38.32 104 ASP B O 1
ATOM 2635 N N . CYS B 1 126 ? 73.458 63.341 20.396 1.00 39.73 105 CYS B N 1
ATOM 2636 C CA . CYS B 1 126 ? 73.206 63.289 21.835 1.00 39.28 105 CYS B CA 1
ATOM 2637 C C . CYS B 1 126 ? 73.389 61.852 22.388 1.00 38.36 105 CYS B C 1
ATOM 2638 O O . CYS B 1 126 ? 73.159 60.873 21.686 1.00 38.44 105 CYS B O 1
ATOM 2641 N N . GLY B 1 127 ? 73.805 61.726 23.642 1.00 36.20 106 GLY B N 1
ATOM 2642 C CA . GLY B 1 127 ? 73.931 60.413 24.238 1.00 35.69 106 GLY B CA 1
ATOM 2643 C C . GLY B 1 127 ? 73.509 60.463 25.679 1.00 35.38 106 GLY B C 1
ATOM 2644 O O . GLY B 1 127 ? 73.621 61.493 26.325 1.00 37.14 106 GLY B O 1
ATOM 2645 N N . ALA B 1 128 ? 73.095 59.336 26.216 1.00 34.70 107 ALA B N 1
ATOM 2646 C CA . ALA B 1 128 ? 72.700 59.285 27.618 1.00 33.96 107 ALA B CA 1
ATOM 2647 C C . ALA B 1 128 ? 73.041 57.937 28.207 1.00 34.17 107 ALA B C 1
ATOM 2648 O O . ALA B 1 128 ? 73.079 56.930 27.491 1.00 35.24 107 ALA B O 1
ATOM 2650 N N . ILE B 1 129 ? 73.266 57.916 29.517 1.00 33.69 108 ILE B N 1
ATOM 2651 C CA . ILE B 1 129 ? 73.544 56.690 30.253 1.00 34.71 108 ILE B CA 1
ATOM 2652 C C . ILE B 1 129 ? 72.447 56.549 31.312 1.00 35.33 108 ILE B C 1
ATOM 2653 O O . ILE B 1 129 ? 72.177 57.498 32.047 1.00 35.92 108 ILE B O 1
ATOM 2658 N N . LEU B 1 130 ? 71.805 55.395 31.372 1.00 35.97 109 LEU B N 1
ATOM 2659 C CA . LEU B 1 130 ? 70.791 55.105 32.396 1.00 38.10 109 LEU B CA 1
ATOM 2660 C C . LEU B 1 130 ? 71.138 53.721 32.948 1.00 39.94 109 LEU B C 1
ATOM 2661 O O . LEU B 1 130 ? 71.188 52.743 32.179 1.00 37.61 109 LEU B O 1
ATOM 2666 N N . ASP B 1 131 ? 71.429 53.646 34.255 1.00 41.91 110 ASP B N 1
ATOM 2667 C CA . ASP B 1 131 ? 71.775 52.368 34.902 1.00 43.88 110 ASP B CA 1
ATOM 2668 C C . ASP B 1 131 ? 72.986 51.716 34.247 1.00 42.66 110 ASP B C 1
ATOM 2669 O O . ASP B 1 131 ? 73.055 50.509 34.147 1.00 43.78 110 ASP B O 1
ATOM 2674 N N . GLY B 1 132 ? 73.941 52.528 33.810 1.00 41.93 111 GLY B N 1
ATOM 2675 C CA . GLY B 1 132 ? 75.173 52.006 33.188 1.00 40.97 111 GLY B CA 1
ATOM 2676 C C . GLY B 1 132 ? 75.095 51.646 31.704 1.00 40.26 111 GLY B C 1
ATOM 2677 O O . GLY B 1 132 ? 76.114 51.232 31.116 1.00 39.54 111 GLY B O 1
ATOM 2678 N N . TRP B 1 133 ? 73.925 51.874 31.079 1.00 37.36 112 TRP B N 1
ATOM 2679 C CA . TRP B 1 133 ? 73.727 51.556 29.674 1.00 37.44 112 TRP B CA 1
ATOM 2680 C C . TRP B 1 133 ? 73.598 52.794 28.804 1.00 37.14 112 TRP B C 1
ATOM 2681 O O . TRP B 1 133 ? 72.895 53.752 29.149 1.00 35.86 112 TRP B O 1
ATOM 2692 N N . HIS B 1 134 ? 74.240 52.746 27.640 1.00 36.72 113 HIS B N 1
ATOM 2693 C CA . HIS B 1 134 ? 74.305 53.863 26.698 1.00 36.01 113 HIS B CA 1
ATOM 2694 C C . HIS B 1 134 ? 73.284 53.809 25.585 1.00 36.31 113 HIS B C 1
ATOM 2695 O O . HIS B 1 134 ? 72.957 52.744 25.057 1.00 35.44 113 HIS B O 1
ATOM 2702 N N . GLY B 1 135 ? 72.812 54.989 25.192 1.00 37.16 114 GLY B N 1
ATOM 2703 C CA . GLY B 1 135 ? 72.124 55.212 23.893 1.00 35.49 114 GLY B CA 1
ATOM 2704 C C . GLY B 1 135 ? 72.819 56.384 23.174 1.00 35.66 114 GLY B C 1
ATOM 2705 O O . GLY B 1 135 ? 73.367 57.292 23.832 1.00 34.73 114 GLY B O 1
ATOM 2706 N N . ASP B 1 136 ? 72.855 56.357 21.841 1.00 35.00 115 ASP B N 1
ATOM 2707 C CA . ASP B 1 136 ? 73.534 57.419 21.042 1.00 36.42 115 ASP B CA 1
ATOM 2708 C C . ASP B 1 136 ? 72.697 57.590 19.767 1.00 37.09 115 ASP B C 1
ATOM 2709 O O . ASP B 1 136 ? 72.386 56.615 19.096 1.00 35.07 115 ASP B O 1
ATOM 2714 N N . SER B 1 137 ? 72.306 58.819 19.450 1.00 36.22 116 SER B N 1
ATOM 2715 C CA . SER B 1 137 ? 71.461 59.059 18.314 1.00 36.01 116 SER B CA 1
ATOM 2716 C C . SER B 1 137 ? 71.672 60.472 17.869 1.00 35.90 116 SER B C 1
ATOM 2717 O O . SER B 1 137 ? 72.126 61.323 18.644 1.00 38.41 116 SER B O 1
ATOM 2720 N N . ALA B 1 138 ? 71.291 60.756 16.631 1.00 37.17 117 ALA B N 1
ATOM 2721 C CA . ALA B 1 138 ? 71.480 62.085 16.049 1.00 36.27 117 ALA B CA 1
ATOM 2722 C C . ALA B 1 138 ? 70.511 62.252 14.904 1.00 36.06 117 ALA B C 1
ATOM 2723 O O . ALA B 1 138 ? 70.120 61.276 14.321 1.00 34.97 117 ALA B O 1
ATOM 2725 N N . TRP B 1 139 ? 70.182 63.499 14.572 1.00 36.69 118 TRP B N 1
ATOM 2726 C CA . TRP B 1 139 ? 69.464 63.822 13.325 1.00 37.82 118 TRP B CA 1
ATOM 2727 C C . TRP B 1 139 ? 69.732 65.234 12.883 1.00 39.24 118 TRP B C 1
ATOM 2728 O O . TRP B 1 139 ? 70.375 66.003 13.623 1.00 40.81 118 TRP B O 1
ATOM 2739 N N . THR B 1 140 ? 69.270 65.574 11.674 1.00 39.11 119 THR B N 1
ATOM 2740 C CA . THR B 1 140 ? 69.511 66.855 11.039 1.00 39.31 119 THR B CA 1
ATOM 2741 C C . THR B 1 140 ? 68.159 67.375 10.592 1.00 41.08 119 THR B C 1
ATOM 2742 O O . THR B 1 140 ? 67.353 66.583 10.125 1.00 39.47 119 THR B O 1
ATOM 2746 N N . PHE B 1 141 ? 67.890 68.665 10.843 1.00 42.28 120 PHE B N 1
ATOM 2747 C CA . PHE B 1 141 ? 66.639 69.332 10.438 1.00 44.40 120 PHE B CA 1
ATOM 2748 C C . PHE B 1 141 ? 66.988 70.770 10.026 1.00 46.33 120 PHE B C 1
ATOM 2749 O O . PHE B 1 141 ? 68.086 71.244 10.281 1.00 45.28 120 PHE B O 1
ATOM 2757 N N . ALA B 1 142 ? 66.047 71.450 9.388 1.00 48.57 121 ALA B N 1
ATOM 2758 C CA . ALA B 1 142 ? 66.261 72.813 8.917 1.00 50.01 121 ALA B CA 1
ATOM 2759 C C . ALA B 1 142 ? 65.650 73.798 9.893 1.00 49.64 121 ALA B C 1
ATOM 2760 O O . ALA B 1 142 ? 64.647 73.495 10.516 1.00 50.55 121 ALA B O 1
ATOM 2762 N N . VAL B 1 143 ? 66.269 74.962 10.038 1.00 50.42 122 VAL B N 1
ATOM 2763 C CA . VAL B 1 143 ? 65.645 76.108 10.692 1.00 53.23 122 VAL B CA 1
ATOM 2764 C C . VAL B 1 143 ? 64.902 76.969 9.645 1.00 56.39 122 VAL B C 1
ATOM 2765 O O . VAL B 1 143 ? 65.489 77.390 8.637 1.00 54.29 122 VAL B O 1
ATOM 2769 N N . GLY B 1 144 ? 63.624 77.241 9.890 1.00 57.74 123 GLY B N 1
ATOM 2770 C CA . GLY B 1 144 ? 62.834 78.035 8.954 1.00 61.19 123 GLY B CA 1
ATOM 2771 C C . GLY B 1 144 ? 62.576 77.248 7.687 1.00 62.07 123 GLY B C 1
ATOM 2772 O O . GLY B 1 144 ? 62.228 76.072 7.756 1.00 61.59 123 GLY B O 1
ATOM 2773 N N . THR B 1 145 ? 62.754 77.889 6.536 1.00 62.46 124 THR B N 1
ATOM 2774 C CA . THR B 1 145 ? 62.523 77.225 5.256 1.00 69.33 124 THR B CA 1
ATOM 2775 C C . THR B 1 145 ? 63.845 76.699 4.684 1.00 70.34 124 THR B C 1
ATOM 2776 O O . THR B 1 145 ? 64.817 77.435 4.515 1.00 70.70 124 THR B O 1
ATOM 2780 N N . VAL B 1 146 ? 63.836 75.408 4.380 1.00 70.82 125 VAL B N 1
ATOM 2781 C CA . VAL B 1 146 ? 64.998 74.666 3.940 1.00 70.46 125 VAL B CA 1
ATOM 2782 C C . VAL B 1 146 ? 65.310 74.925 2.477 1.00 71.17 125 VAL B C 1
ATOM 2783 O O . VAL B 1 146 ? 64.403 75.022 1.668 1.00 72.58 125 VAL B O 1
ATOM 2787 N N . ILE B 1 147 ? 66.599 75.041 2.157 1.00 73.79 126 ILE B N 1
ATOM 2788 C CA . ILE B 1 147 ? 67.091 75.077 0.765 1.00 76.32 126 ILE B CA 1
ATOM 2789 C C . ILE B 1 147 ? 66.923 73.678 0.136 1.00 74.96 126 ILE B C 1
ATOM 2790 O O . ILE B 1 147 ? 67.249 72.673 0.774 1.00 77.77 126 ILE B O 1
ATOM 2795 N N . PRO B 1 148 ? 66.427 73.596 -1.111 1.00 70.75 127 PRO B N 1
ATOM 2796 C CA . PRO B 1 148 ? 66.217 72.274 -1.717 1.00 67.97 127 PRO B CA 1
ATOM 2797 C C . PRO B 1 148 ? 67.427 71.321 -1.663 1.00 65.52 127 PRO B C 1
ATOM 2798 O O . PRO B 1 148 ? 67.254 70.129 -1.406 1.00 63.77 127 PRO B O 1
ATOM 2802 N N . SER B 1 149 ? 68.632 71.833 -1.894 1.00 62.36 128 SER B N 1
ATOM 2803 C CA . SER B 1 149 ? 69.821 70.999 -1.823 1.00 61.26 128 SER B CA 1
ATOM 2804 C C . SER B 1 149 ? 70.014 70.405 -0.419 1.00 59.95 128 SER B C 1
ATOM 2805 O O . SER B 1 149 ? 70.389 69.237 -0.303 1.00 58.90 128 SER B O 1
ATOM 2808 N N . ASP B 1 150 ? 69.731 71.202 0.618 1.00 58.21 129 ASP B N 1
ATOM 2809 C CA . ASP B 1 150 ? 69.873 70.787 2.018 1.00 58.81 129 ASP B CA 1
ATOM 2810 C C . ASP B 1 150 ? 68.849 69.740 2.388 1.00 58.64 129 ASP B C 1
ATOM 2811 O O . ASP B 1 150 ? 69.175 68.769 3.067 1.00 57.16 129 ASP B O 1
ATOM 2816 N N . GLU B 1 151 ? 67.611 69.943 1.937 1.00 57.72 130 GLU B N 1
ATOM 2817 C CA . GLU B 1 151 ? 66.548 68.958 2.119 1.00 58.57 130 GLU B CA 1
ATOM 2818 C C . GLU B 1 151 ? 66.920 67.617 1.518 1.00 57.39 130 GLU B C 1
ATOM 2819 O O . GLU B 1 151 ? 66.706 66.590 2.160 1.00 57.64 130 GLU B O 1
ATOM 2825 N N . ALA B 1 152 ? 67.460 67.625 0.296 1.00 53.61 131 ALA B N 1
ATOM 2826 C CA . ALA B 1 152 ? 67.897 66.395 -0.330 1.00 53.28 131 ALA B CA 1
ATOM 2827 C C . ALA B 1 152 ? 69.100 65.785 0.428 1.00 53.54 131 ALA B C 1
ATOM 2828 O O . ALA B 1 152 ? 69.155 64.573 0.631 1.00 57.19 131 ALA B O 1
ATOM 2830 N N . LEU B 1 153 ? 70.052 66.609 0.848 1.00 50.83 132 LEU B N 1
ATOM 2831 C CA . LEU B 1 153 ? 71.232 66.098 1.570 1.00 50.18 132 LEU B CA 1
ATOM 2832 C C . LEU B 1 153 ? 70.824 65.312 2.854 1.00 49.48 132 LEU B C 1
ATOM 2833 O O . LEU B 1 153 ? 71.277 64.190 3.093 1.00 49.63 132 LEU B O 1
ATOM 2838 N N . SER B 1 154 ? 69.938 65.903 3.647 1.00 49.61 133 SER B N 1
ATOM 2839 C CA . SER B 1 154 ? 69.563 65.350 4.933 1.00 49.96 133 SER B CA 1
ATOM 2840 C C . SER B 1 154 ? 68.733 64.093 4.751 1.00 50.66 133 SER B C 1
ATOM 2841 O O . SER B 1 154 ? 68.971 63.079 5.431 1.00 46.51 133 SER B O 1
ATOM 2844 N N . GLU B 1 155 ? 67.765 64.152 3.833 1.00 48.80 134 GLU B N 1
ATOM 2845 C CA . GLU B 1 155 ? 66.957 62.977 3.521 1.00 50.18 134 GLU B CA 1
ATOM 2846 C C . GLU B 1 155 ? 67.827 61.815 2.964 1.00 49.65 134 GLU B C 1
ATOM 2847 O O . GLU B 1 15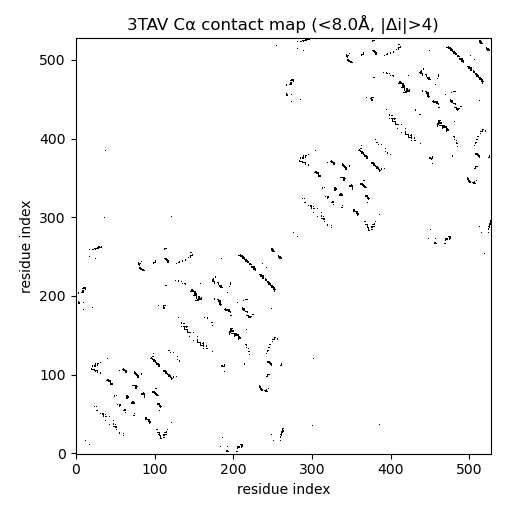5 ? 67.621 60.650 3.319 1.00 49.90 134 GLU B O 1
ATOM 2853 N N . ALA B 1 156 ? 68.808 62.131 2.124 1.00 48.02 135 ALA B N 1
ATOM 2854 C CA . ALA B 1 156 ? 69.747 61.118 1.642 1.00 47.06 135 ALA B CA 1
ATOM 2855 C C . ALA B 1 156 ? 70.538 60.479 2.801 1.00 46.06 135 ALA B C 1
ATOM 2856 O O . ALA B 1 156 ? 70.836 59.286 2.801 1.00 46.67 135 ALA B O 1
ATOM 2858 N N . THR B 1 157 ? 70.894 61.284 3.789 1.00 45.94 136 THR B N 1
ATOM 2859 C CA . THR B 1 157 ? 71.665 60.785 4.931 1.00 42.96 136 THR B CA 1
ATOM 2860 C C . THR B 1 157 ? 70.748 59.852 5.741 1.00 42.73 136 THR B C 1
ATOM 2861 O O . THR B 1 157 ? 71.146 58.752 6.125 1.00 40.86 136 THR B O 1
ATOM 2865 N N . ARG B 1 158 ? 69.503 60.281 5.925 1.00 41.65 137 ARG B N 1
ATOM 2866 C CA . ARG B 1 158 ? 68.505 59.508 6.687 1.00 42.77 137 ARG B CA 1
ATOM 2867 C C . ARG B 1 158 ? 68.262 58.159 6.012 1.00 42.91 137 ARG B C 1
ATOM 2868 O O . ARG B 1 158 ? 68.202 57.120 6.682 1.00 43.08 137 ARG B O 1
ATOM 2876 N N . LEU B 1 159 ? 68.149 58.177 4.683 1.00 44.42 138 LEU B N 1
ATOM 2877 C CA . LEU B 1 159 ? 67.909 56.965 3.908 1.00 45.02 138 LEU B CA 1
ATOM 2878 C C . LEU B 1 159 ? 69.112 56.048 3.930 1.00 45.05 138 LEU B C 1
ATOM 2879 O O . LEU B 1 159 ? 68.970 54.828 3.909 1.00 47.31 138 LEU B O 1
ATOM 2884 N N . SER B 1 160 ? 70.302 56.621 3.947 1.00 44.03 139 SER B N 1
ATOM 2885 C CA . SER B 1 160 ? 71.485 55.798 4.044 1.00 44.75 139 SER B CA 1
ATOM 2886 C C . SER B 1 160 ? 71.469 55.058 5.401 1.00 43.29 139 SER B C 1
ATOM 2887 O O . SER B 1 160 ? 71.758 53.861 5.458 1.00 41.53 139 SER B O 1
ATOM 2890 N N . MET B 1 161 ? 71.101 55.772 6.475 1.00 42.71 140 MET B N 1
ATOM 2891 C CA . MET B 1 161 ? 70.925 55.162 7.809 1.00 42.66 140 MET B CA 1
ATOM 2892 C C . MET B 1 161 ? 69.937 53.991 7.747 1.00 43.38 140 MET B C 1
ATOM 2893 O O . MET B 1 161 ? 70.269 52.880 8.183 1.00 42.55 140 MET B O 1
ATOM 2898 N N . GLU B 1 162 ? 68.759 54.235 7.153 1.00 43.66 141 GLU B N 1
ATOM 2899 C CA . GLU B 1 162 ? 67.724 53.200 7.043 1.00 47.47 141 GLU B CA 1
ATOM 2900 C C . GLU B 1 162 ? 68.214 52.004 6.233 1.00 46.78 141 GLU B C 1
ATOM 2901 O O . GLU B 1 162 ? 67.883 50.860 6.558 1.00 47.74 141 GLU B O 1
ATOM 2907 N N . ALA B 1 163 ? 68.975 52.268 5.169 1.00 44.74 142 ALA B N 1
ATOM 2908 C CA . ALA B 1 163 ? 69.580 51.196 4.397 1.00 46.46 142 ALA B CA 1
ATOM 2909 C C . ALA B 1 163 ? 70.545 50.360 5.280 1.00 46.99 142 ALA B C 1
ATOM 2910 O O . ALA B 1 163 ? 70.558 49.131 5.215 1.00 47.22 142 ALA B O 1
ATOM 2912 N N . GLY B 1 164 ? 71.336 51.034 6.117 1.00 45.67 143 GLY B N 1
ATOM 2913 C CA . GLY B 1 164 ? 72.233 50.325 7.036 1.00 44.45 143 GLY B CA 1
ATOM 2914 C C . GLY B 1 164 ? 71.446 49.505 8.043 1.00 44.51 143 GLY B C 1
ATOM 2915 O O . GLY B 1 164 ? 71.786 48.349 8.297 1.00 45.47 143 GLY B O 1
ATOM 2916 N N . ILE B 1 165 ? 70.395 50.104 8.615 1.00 43.36 144 ILE B N 1
ATOM 2917 C CA . ILE B 1 165 ? 69.576 49.439 9.618 1.00 43.10 144 ILE B CA 1
ATOM 2918 C C . ILE B 1 165 ? 68.955 48.159 9.034 1.00 45.60 144 ILE B C 1
ATOM 2919 O O . ILE B 1 165 ? 68.931 47.121 9.724 1.00 43.48 144 ILE B O 1
ATOM 2924 N N . ALA B 1 166 ? 68.468 48.213 7.776 1.00 45.20 145 ALA B N 1
ATOM 2925 C CA . ALA B 1 166 ? 67.903 46.994 7.169 1.00 47.34 145 ALA B CA 1
ATOM 2926 C C . ALA B 1 166 ? 68.937 45.870 6.986 1.00 48.43 145 ALA B C 1
ATOM 2927 O O . ALA B 1 166 ? 68.557 44.705 6.840 1.00 51.91 145 ALA B O 1
ATOM 2929 N N . ALA B 1 167 ? 70.233 46.192 7.005 1.00 46.44 146 ALA B N 1
ATOM 2930 C CA . ALA B 1 167 ? 71.251 45.146 6.895 1.00 47.11 146 ALA B CA 1
ATOM 2931 C C . ALA B 1 167 ? 71.624 44.535 8.246 1.00 46.12 146 ALA B C 1
ATOM 2932 O O . ALA B 1 167 ? 72.497 43.689 8.313 1.00 48.77 146 ALA B O 1
ATOM 2934 N N . MET B 1 168 ? 70.978 44.969 9.318 1.00 47.23 147 MET B N 1
ATOM 2935 C CA . MET B 1 168 ? 71.262 44.443 10.665 1.00 47.25 147 MET B CA 1
ATOM 2936 C C . MET B 1 168 ? 70.506 43.129 10.880 1.00 48.06 147 MET B C 1
ATOM 2937 O O . MET B 1 168 ? 69.478 43.090 11.582 1.00 47.41 147 MET B O 1
ATOM 2942 N N . ILE B 1 169 ? 71.013 42.060 10.260 1.00 48.59 148 ILE B N 1
ATOM 2943 C CA . ILE B 1 169 ? 70.364 40.738 10.333 1.00 50.97 148 ILE B CA 1
ATOM 2944 C C . ILE B 1 169 ? 71.344 39.650 10.802 1.00 50.13 148 ILE B C 1
ATOM 2945 O O . ILE B 1 169 ? 72.522 39.759 10.553 1.00 48.67 148 ILE B O 1
ATOM 2950 N N . PRO B 1 170 ? 70.857 38.624 11.528 1.00 51.15 149 PRO B N 1
ATOM 2951 C CA . PRO B 1 170 ? 71.773 37.592 12.024 1.00 51.65 149 PRO B CA 1
ATOM 2952 C C . PRO B 1 170 ? 72.520 36.939 10.863 1.00 52.73 149 PRO B C 1
ATOM 2953 O O . PRO B 1 170 ? 71.935 36.691 9.824 1.00 53.95 149 PRO B O 1
ATOM 2957 N N . GLY B 1 171 ? 73.809 36.680 11.026 1.00 51.65 150 GLY B N 1
ATOM 2958 C CA . GLY B 1 171 ? 74.580 36.102 9.946 1.00 50.68 150 GLY B CA 1
ATOM 2959 C C . GLY B 1 171 ? 75.231 37.062 8.968 1.00 50.26 150 GLY B C 1
ATOM 2960 O O . GLY B 1 171 ? 76.099 36.642 8.246 1.00 50.39 150 GLY B O 1
ATOM 2961 N N . ASN B 1 172 ? 74.807 38.325 8.893 1.00 50.16 151 ASN B N 1
ATOM 2962 C CA . ASN B 1 172 ? 75.545 39.310 8.090 1.00 49.95 151 ASN B CA 1
ATOM 2963 C C . ASN B 1 172 ? 76.862 39.605 8.769 1.00 51.75 151 ASN B C 1
ATOM 2964 O O . ASN B 1 172 ? 77.029 39.294 9.955 1.00 51.44 151 ASN B O 1
ATOM 2969 N N . ARG B 1 173 ? 77.799 40.196 8.029 1.00 49.97 152 ARG B N 1
ATOM 2970 C CA . ARG B 1 173 ? 79.042 40.684 8.645 1.00 49.48 152 ARG B CA 1
ATOM 2971 C C . ARG B 1 173 ? 79.041 42.200 8.751 1.00 47.31 152 ARG B C 1
ATOM 2972 O O . ARG B 1 173 ? 78.236 42.884 8.090 1.00 46.47 152 ARG B O 1
ATOM 2980 N N . LEU B 1 174 ? 79.935 42.723 9.582 1.00 46.73 153 LEU B N 1
ATOM 2981 C CA . LEU B 1 174 ? 79.989 44.152 9.819 1.00 44.91 153 LEU B CA 1
ATOM 2982 C C . LEU B 1 174 ? 79.879 44.953 8.533 1.00 45.51 153 LEU B C 1
ATOM 2983 O O . LEU B 1 174 ? 79.046 45.839 8.443 1.00 44.63 153 LEU B O 1
ATOM 2988 N N . THR B 1 175 ? 80.730 44.661 7.544 1.00 46.12 154 THR B N 1
ATOM 2989 C CA . THR B 1 175 ? 80.794 45.546 6.374 1.00 46.61 154 THR B CA 1
ATOM 2990 C C . THR B 1 175 ? 79.659 45.303 5.375 1.00 48.30 154 THR B C 1
ATOM 2991 O O . THR B 1 175 ? 79.525 46.051 4.400 1.00 48.08 154 THR B O 1
ATOM 2995 N N . ASP B 1 176 ? 78.802 44.307 5.633 1.00 49.02 155 ASP B N 1
ATOM 2996 C CA . ASP B 1 176 ? 77.531 44.250 4.887 1.00 50.84 155 ASP B CA 1
ATOM 2997 C C . ASP B 1 176 ? 76.706 45.470 5.266 1.00 50.78 155 ASP B C 1
ATOM 2998 O O . ASP B 1 176 ? 76.003 46.042 4.419 1.00 50.25 155 ASP B O 1
ATOM 3003 N N . VAL B 1 177 ? 76.794 45.877 6.536 1.00 48.91 156 VAL B N 1
ATOM 3004 C CA . VAL B 1 177 ? 76.092 47.086 6.976 1.00 47.24 156 VAL B CA 1
ATOM 3005 C C . VAL B 1 177 ? 76.755 48.297 6.276 1.00 47.58 156 VAL B C 1
ATOM 3006 O O . VAL B 1 177 ? 76.069 49.106 5.651 1.00 46.94 156 VAL B O 1
ATOM 3010 N N . SER B 1 178 ? 78.082 48.403 6.347 1.00 47.44 157 SER B N 1
ATOM 3011 C CA . SER B 1 178 ? 78.799 49.469 5.629 1.00 47.47 157 SER B CA 1
ATOM 3012 C C . SER B 1 178 ? 78.381 49.558 4.154 1.00 49.67 157 SER B C 1
ATOM 3013 O O . SER B 1 178 ? 77.939 5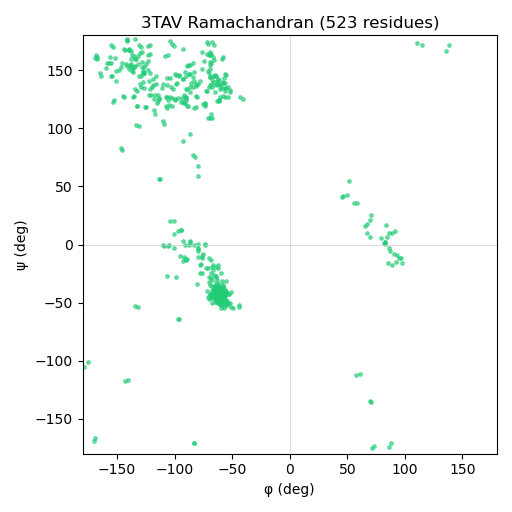0.615 3.681 1.00 51.58 157 SER B O 1
ATOM 3016 N N . HIS B 1 179 ? 78.489 48.435 3.444 1.00 49.79 158 HIS B N 1
ATOM 3017 C CA . HIS B 1 179 ? 78.128 48.372 2.043 1.00 50.95 158 HIS B CA 1
ATOM 3018 C C . HIS B 1 179 ? 76.685 48.755 1.777 1.00 51.32 158 HIS B C 1
ATOM 3019 O O . HIS B 1 179 ? 76.403 49.465 0.793 1.00 52.37 158 HIS B O 1
ATOM 3026 N N . ALA B 1 180 ? 75.764 48.332 2.652 1.00 48.31 159 ALA B N 1
ATOM 3027 C CA . ALA B 1 180 ? 74.358 48.706 2.498 1.00 49.00 159 ALA B CA 1
ATOM 3028 C C . ALA B 1 180 ? 74.162 50.215 2.656 1.00 48.36 159 ALA B C 1
ATOM 3029 O O . ALA B 1 180 ? 73.361 50.818 1.950 1.00 48.70 159 ALA B O 1
ATOM 3031 N N . ILE B 1 181 ? 74.897 50.817 3.589 1.00 47.57 160 ILE B N 1
ATOM 3032 C CA . ILE B 1 181 ? 74.802 52.259 3.812 1.00 46.09 160 ILE B CA 1
ATOM 3033 C C . ILE B 1 181 ? 75.267 52.971 2.526 1.00 47.31 160 ILE B C 1
ATOM 3034 O O . ILE B 1 181 ? 74.580 53.855 2.012 1.00 47.55 160 ILE B O 1
ATOM 3039 N N . GLU B 1 182 ? 76.425 52.564 2.012 1.00 48.53 161 GLU B N 1
ATOM 3040 C CA . GLU B 1 182 ? 76.979 53.110 0.772 1.00 51.21 161 GLU B CA 1
ATOM 3041 C C . GLU B 1 182 ? 76.007 52.938 -0.400 1.00 54.28 161 GLU B C 1
ATOM 3042 O O . GLU B 1 182 ? 75.719 53.906 -1.103 1.00 55.67 161 GLU B O 1
ATOM 3048 N N . LEU B 1 183 ? 75.450 51.736 -0.578 1.00 55.92 162 LEU B N 1
ATOM 3049 C CA . LEU B 1 183 ? 74.427 51.547 -1.620 1.00 55.89 162 LEU B CA 1
ATOM 3050 C C . LEU B 1 183 ? 73.202 52.431 -1.396 1.00 54.35 162 LEU B C 1
ATOM 3051 O O . LEU B 1 183 ? 72.638 52.941 -2.350 1.00 53.13 162 LEU B O 1
ATOM 3056 N N . GLY B 1 184 ? 72.771 52.605 -0.149 1.00 51.86 163 GLY B N 1
ATOM 3057 C CA . GLY B 1 184 ? 71.713 53.575 0.121 1.00 49.56 163 GLY B CA 1
ATOM 3058 C C . GLY B 1 184 ? 72.103 54.989 -0.303 1.00 50.79 163 GLY B C 1
ATOM 3059 O O . GLY B 1 184 ? 71.275 55.733 -0.836 1.00 50.66 163 GLY B O 1
ATOM 3060 N N . THR B 1 185 ? 73.363 55.379 -0.076 1.00 49.92 164 THR B N 1
ATOM 3061 C CA . THR B 1 185 ? 73.811 56.695 -0.514 1.00 51.84 164 THR B CA 1
ATOM 3062 C C . THR B 1 185 ? 73.708 56.822 -2.059 1.00 55.29 164 THR B C 1
ATOM 3063 O O . THR B 1 185 ? 73.180 57.815 -2.570 1.00 54.44 164 THR B O 1
ATOM 3067 N N . ARG B 1 186 ? 74.212 55.821 -2.788 1.00 55.91 165 ARG B N 1
ATOM 3068 C CA . ARG B 1 186 ? 74.171 55.852 -4.255 1.00 58.53 165 ARG B CA 1
ATOM 3069 C C . ARG B 1 186 ? 72.747 55.880 -4.824 1.00 58.56 165 ARG B C 1
ATOM 3070 O O . ARG B 1 186 ? 72.490 56.586 -5.799 1.00 61.32 165 ARG B O 1
ATOM 3078 N N . ALA B 1 187 ? 71.817 55.147 -4.219 1.00 56.41 166 ALA B N 1
ATOM 3079 C CA . ALA B 1 187 ? 70.425 55.214 -4.681 1.00 59.57 166 ALA B CA 1
ATOM 3080 C C . ALA B 1 187 ? 69.852 56.600 -4.415 1.00 59.15 166 ALA B C 1
ATOM 3081 O O . ALA B 1 187 ? 69.147 57.159 -5.250 1.00 60.41 166 ALA B O 1
ATOM 3083 N N . ALA B 1 188 ? 70.203 57.190 -3.281 1.00 56.71 167 ALA B N 1
ATOM 3084 C CA . ALA B 1 188 ? 69.647 58.492 -2.958 1.00 57.13 167 ALA B CA 1
ATOM 3085 C C . ALA B 1 188 ? 70.195 59.566 -3.905 1.00 57.13 167 ALA B C 1
ATOM 3086 O O . ALA B 1 188 ? 69.506 60.546 -4.188 1.00 55.84 167 ALA B O 1
ATOM 3088 N N . GLU B 1 189 ? 71.409 59.362 -4.413 1.00 56.37 168 GLU B N 1
ATOM 3089 C CA . GLU B 1 189 ? 71.923 60.206 -5.491 1.00 60.69 168 GLU B CA 1
ATOM 3090 C C . GLU B 1 189 ? 70.990 60.181 -6.727 1.00 64.65 168 GLU B C 1
ATOM 3091 O O . GLU B 1 189 ? 70.518 61.241 -7.179 1.00 62.98 168 GLU B O 1
ATOM 3097 N N . LYS B 1 190 ? 70.689 58.980 -7.235 1.00 66.98 169 LYS B N 1
ATOM 3098 C CA . LYS B 1 190 ? 69.756 58.827 -8.365 1.00 68.22 169 LYS B CA 1
ATOM 3099 C C . LYS B 1 190 ? 68.391 59.445 -8.037 1.00 68.89 169 LYS B C 1
ATOM 3100 O O . LYS B 1 190 ? 67.841 60.177 -8.838 1.00 71.58 169 LYS B O 1
ATOM 3102 N N . GLN B 1 191 ? 67.865 59.194 -6.842 1.00 68.77 170 GLN B N 1
ATOM 3103 C CA . GLN B 1 191 ? 66.583 59.781 -6.438 1.00 67.16 170 GLN B CA 1
ATOM 3104 C C . GLN B 1 191 ? 66.553 61.308 -6.461 1.00 68.41 170 GLN B C 1
ATOM 3105 O O . GLN B 1 191 ? 65.515 61.893 -6.760 1.00 68.65 170 GLN B O 1
ATOM 3111 N N . PHE B 1 192 ? 67.668 61.948 -6.112 1.00 67.44 171 PHE B N 1
ATOM 3112 C CA . PHE B 1 192 ? 67.706 63.411 -6.008 1.00 67.51 171 PHE B CA 1
ATOM 3113 C C . PHE B 1 192 ? 68.503 64.096 -7.108 1.00 68.23 171 PHE B C 1
ATOM 3114 O O . PHE B 1 192 ? 68.610 65.321 -7.117 1.00 67.31 171 PHE B O 1
ATOM 3122 N N . ASP B 1 193 ? 69.079 63.300 -8.005 1.00 68.35 172 ASP B N 1
ATOM 3123 C CA . ASP B 1 193 ? 69.947 63.805 -9.068 1.00 71.61 172 ASP B CA 1
ATOM 3124 C C . ASP B 1 193 ? 71.063 64.763 -8.570 1.00 72.11 172 ASP B C 1
ATOM 3125 O O . ASP B 1 193 ? 71.335 65.797 -9.200 1.00 72.91 172 ASP B O 1
ATOM 3130 N N . ARG B 1 194 ? 71.696 64.399 -7.444 1.00 68.90 173 ARG B N 1
ATOM 3131 C CA . ARG B 1 194 ? 72.833 65.127 -6.861 1.00 67.24 173 ARG B CA 1
ATOM 3132 C C . ARG B 1 194 ? 73.906 64.145 -6.429 1.00 65.63 173 ARG B C 1
ATOM 3133 O O . ARG B 1 194 ? 73.597 63.027 -6.019 1.00 63.97 173 ARG B O 1
ATOM 3141 N N . ALA B 1 195 ? 75.161 64.577 -6.501 1.00 63.93 174 ALA B N 1
ATOM 3142 C CA . ALA B 1 195 ? 76.285 63.829 -5.955 1.00 64.92 174 ALA B CA 1
ATOM 3143 C C . ALA B 1 195 ? 76.423 64.137 -4.455 1.00 63.43 174 ALA B C 1
ATOM 3144 O O . ALA B 1 195 ? 76.318 65.293 -4.032 1.00 64.93 174 ALA B O 1
ATOM 3146 N N . PHE B 1 196 ? 76.626 63.101 -3.654 1.00 60.09 175 PHE B N 1
ATOM 3147 C CA . PHE B 1 196 ? 76.834 63.299 -2.217 1.00 56.16 175 PHE B CA 1
ATOM 3148 C C . PHE B 1 196 ? 78.198 62.786 -1.861 1.00 55.63 175 PHE B C 1
ATOM 3149 O O . PHE B 1 196 ? 78.654 61.768 -2.407 1.00 56.71 175 PHE B O 1
ATOM 3157 N N . GLY B 1 197 ? 78.866 63.491 -0.954 1.00 54.00 176 GLY B N 1
ATOM 3158 C CA . GLY B 1 197 ? 80.178 63.050 -0.499 1.00 53.12 176 GLY B CA 1
ATOM 3159 C C . GLY B 1 197 ? 80.003 62.208 0.754 1.00 53.15 176 GLY B C 1
ATOM 3160 O O . GLY B 1 197 ? 79.364 62.640 1.710 1.00 52.79 176 GLY B O 1
ATOM 3161 N N . ILE B 1 198 ? 80.545 60.997 0.749 1.00 53.37 177 ILE B N 1
ATOM 3162 C CA . ILE B 1 198 ? 80.558 60.187 1.958 1.00 52.12 177 ILE B CA 1
ATOM 3163 C C . ILE B 1 198 ? 81.720 60.660 2.811 1.00 52.12 177 ILE B C 1
ATOM 3164 O O . ILE B 1 198 ? 82.866 60.614 2.375 1.00 51.22 177 ILE B O 1
ATOM 3169 N N . VAL B 1 199 ? 81.419 61.162 4.008 1.00 49.28 178 VAL B N 1
ATOM 3170 C CA . VAL B 1 199 ? 82.471 61.712 4.859 1.00 47.38 178 VAL B CA 1
ATOM 3171 C C . VAL B 1 199 ? 83.591 60.683 5.132 1.00 48.65 178 VAL B C 1
ATOM 3172 O O . VAL B 1 199 ? 83.328 59.552 5.560 1.00 47.27 178 VAL B O 1
ATOM 3176 N N . ASP B 1 200 ? 84.845 61.078 4.866 1.00 49.37 179 ASP B N 1
ATOM 3177 C CA . ASP B 1 200 ? 85.992 60.188 4.959 1.00 47.78 179 ASP B CA 1
ATOM 3178 C C . ASP B 1 200 ? 86.520 60.188 6.406 1.00 48.30 179 ASP B C 1
ATOM 3179 O O . ASP B 1 200 ? 86.694 61.242 6.986 1.00 47.88 179 ASP B O 1
ATOM 3184 N N . GLY B 1 201 ? 86.753 59.014 6.989 1.00 47.55 180 GLY B N 1
ATOM 3185 C CA . GLY B 1 201 ? 87.376 58.901 8.308 1.00 46.82 180 GLY B CA 1
ATOM 3186 C C . GLY B 1 201 ? 86.469 59.053 9.537 1.00 47.16 180 GLY B C 1
ATOM 3187 O O . GLY B 1 201 ? 86.957 59.283 10.643 1.00 44.42 180 GLY B O 1
ATOM 3188 N N . TYR B 1 202 ? 85.150 58.945 9.372 1.00 45.78 181 TYR B N 1
ATOM 3189 C CA . TYR B 1 202 ? 84.252 58.927 10.548 1.00 44.62 181 TYR B CA 1
ATOM 3190 C C . TYR B 1 202 ? 83.253 57.816 10.294 1.00 43.93 181 TYR B C 1
ATOM 3191 O O . TYR B 1 202 ? 82.968 57.510 9.138 1.00 45.91 181 TYR B O 1
ATOM 3200 N N . GLY B 1 203 ? 82.710 57.215 11.352 1.00 43.40 182 GLY B N 1
ATOM 3201 C CA . GLY B 1 203 ? 81.701 56.157 11.202 1.00 41.21 182 GLY B CA 1
ATOM 3202 C C . GLY B 1 203 ? 81.019 55.782 12.501 1.00 40.16 182 GLY B C 1
ATOM 3203 O O . GLY B 1 203 ? 81.150 56.484 13.534 1.00 40.33 182 GLY B O 1
ATOM 3204 N N . GLY B 1 204 ? 80.315 54.653 12.457 1.00 38.87 183 GLY B N 1
ATOM 3205 C CA . GLY B 1 204 ? 79.643 54.099 13.623 1.00 37.06 183 GLY B CA 1
ATOM 3206 C C . GLY B 1 204 ? 80.533 53.266 14.522 1.00 37.37 183 GLY B C 1
ATOM 3207 O O . GLY B 1 204 ? 81.779 53.269 14.387 1.00 37.48 183 GLY B O 1
ATOM 3208 N N . HIS B 1 205 ? 79.906 52.585 15.487 1.00 36.12 184 HIS B N 1
ATOM 3209 C CA . HIS B 1 205 ? 80.651 51.857 16.496 1.00 35.99 184 HIS B CA 1
ATOM 3210 C C . HIS B 1 205 ? 79.788 50.954 17.308 1.00 36.29 184 HIS B C 1
ATOM 3211 O O . HIS B 1 205 ? 78.557 51.129 17.375 1.00 36.22 184 HIS B O 1
ATOM 3218 N N . GLY B 1 206 ? 80.416 50.018 18.000 1.00 36.16 185 GLY B N 1
ATOM 3219 C CA . GLY B 1 206 ? 79.724 49.257 18.998 1.00 36.08 185 GLY B CA 1
ATOM 3220 C C . GLY B 1 206 ? 79.441 50.147 20.198 1.00 36.07 185 GLY B C 1
ATOM 3221 O O . GLY B 1 206 ? 80.033 51.215 20.340 1.00 35.64 185 GLY B O 1
ATOM 3222 N N . ILE B 1 207 ? 78.526 49.704 21.062 1.00 35.94 186 ILE B N 1
ATOM 3223 C CA . ILE B 1 207 ? 78.026 50.511 22.174 1.00 35.36 186 ILE B CA 1
ATOM 3224 C C . ILE B 1 207 ? 77.302 49.575 23.135 1.00 36.56 186 ILE B C 1
ATOM 3225 O O . ILE B 1 207 ? 76.700 48.608 22.691 1.00 37.33 186 ILE B O 1
ATOM 3230 N N . GLY B 1 208 ? 77.345 49.869 24.434 1.00 36.49 187 GLY B N 1
ATOM 3231 C CA . GLY B 1 208 ? 76.725 49.041 25.453 1.00 37.48 187 GLY B CA 1
ATOM 3232 C C . GLY B 1 208 ? 76.952 49.721 26.790 1.00 39.35 187 GLY B C 1
ATOM 3233 O O . GLY B 1 208 ? 76.322 50.744 27.086 1.00 38.77 187 GLY B O 1
ATOM 3234 N N . ARG B 1 209 ? 77.876 49.161 27.569 1.00 40.35 188 ARG B N 1
ATOM 3235 C CA . ARG B 1 209 ? 78.301 49.688 28.883 1.00 42.54 188 ARG B CA 1
ATOM 3236 C C . ARG B 1 209 ? 79.237 50.904 28.744 1.00 41.73 188 ARG B C 1
ATOM 3237 O O . ARG B 1 209 ? 79.542 51.581 29.735 1.00 43.53 188 ARG B O 1
ATOM 3245 N N . SER B 1 210 ? 79.707 51.146 27.524 1.00 39.08 189 SER B N 1
ATOM 3246 C CA . SER B 1 210 ? 80.441 52.364 27.190 1.00 39.50 189 SER B CA 1
ATOM 3247 C C . SER B 1 210 ? 79.878 52.909 25.880 1.00 38.76 189 SER B C 1
ATOM 3248 O O . SER B 1 210 ? 79.238 52.154 25.126 1.00 37.72 189 SER B O 1
ATOM 3251 N N . MET B 1 211 ? 80.104 54.207 25.620 1.00 38.78 190 MET B N 1
ATOM 3252 C CA . MET B 1 211 ? 79.636 54.862 24.410 1.00 40.38 190 MET B CA 1
ATOM 3253 C C . MET B 1 211 ? 80.292 54.333 23.138 1.00 40.79 190 MET B C 1
ATOM 3254 O O . MET B 1 211 ? 79.603 54.063 22.157 1.00 39.19 190 MET B O 1
ATOM 3259 N N . HIS B 1 212 ? 81.619 54.180 23.154 1.00 40.01 191 HIS B N 1
ATOM 3260 C CA . HIS B 1 212 ? 82.381 53.776 21.952 1.00 40.92 191 HIS B CA 1
ATOM 3261 C C . HIS B 1 212 ? 83.061 52.468 22.201 1.00 40.88 191 HIS B C 1
ATOM 3262 O O . HIS B 1 212 ? 83.942 52.368 23.046 1.00 39.18 191 HIS B O 1
ATOM 3269 N N . LEU B 1 213 ? 82.677 51.440 21.459 1.00 39.82 192 LEU B N 1
ATOM 3270 C CA . LEU B 1 213 ? 83.338 50.140 21.614 1.00 40.01 192 LEU B CA 1
ATOM 3271 C C . LEU B 1 213 ? 83.701 49.613 20.208 1.00 40.26 192 LEU B C 1
ATOM 3272 O O . LEU B 1 213 ? 83.060 50.018 19.237 1.00 36.96 192 LEU B O 1
ATOM 3277 N N . ASP B 1 214 ? 84.715 48.740 20.090 1.00 41.03 193 ASP B N 1
ATOM 3278 C CA . ASP B 1 214 ? 84.895 47.971 18.840 1.00 42.56 193 ASP B CA 1
ATOM 3279 C C . ASP B 1 214 ? 83.591 47.201 18.526 1.00 41.88 193 ASP B C 1
ATOM 3280 O O . ASP B 1 214 ? 82.919 46.750 19.438 1.00 43.57 193 ASP B O 1
ATOM 3285 N N . PRO B 1 215 ? 83.243 47.025 17.249 1.00 41.98 194 PRO B N 1
ATOM 3286 C CA . PRO B 1 215 ? 84.014 47.465 16.079 1.00 43.11 194 PRO B CA 1
ATOM 3287 C C . PRO B 1 215 ? 83.632 48.869 15.615 1.00 43.59 194 PRO B C 1
ATOM 3288 O O . PRO B 1 215 ? 82.444 49.301 15.759 1.00 41.18 194 PRO B O 1
ATOM 3292 N N . PHE B 1 216 ? 84.622 49.571 15.062 1.00 41.95 195 PHE B N 1
ATOM 3293 C CA . PHE B 1 216 ? 84.324 50.718 14.200 1.00 41.51 195 PHE B CA 1
ATOM 3294 C C . PHE B 1 216 ? 83.456 50.242 13.011 1.00 41.58 195 PHE B C 1
ATOM 3295 O O . PHE B 1 216 ? 83.757 49.203 12.432 1.00 42.49 195 PHE B O 1
ATOM 3303 N N . LEU B 1 217 ? 82.381 50.980 12.672 1.00 40.64 196 LEU B N 1
ATOM 3304 C CA . LEU B 1 217 ? 81.477 50.683 11.557 1.00 41.43 196 LEU B CA 1
ATOM 3305 C C . LEU B 1 217 ? 81.638 51.700 10.412 1.00 42.85 196 LEU B C 1
ATOM 3306 O O . LEU B 1 217 ? 81.140 52.819 10.522 1.00 43.69 196 LEU B O 1
ATOM 3311 N N . PRO B 1 218 ? 82.329 51.323 9.303 1.00 43.56 197 PRO B N 1
ATOM 3312 C CA . PRO B 1 218 ? 82.430 52.294 8.198 1.00 44.18 197 PRO B CA 1
ATOM 3313 C C . PRO B 1 218 ? 81.110 52.553 7.489 1.00 45.32 197 PRO B C 1
ATOM 3314 O O . PRO B 1 218 ? 80.214 51.710 7.519 1.00 43.86 197 PRO B O 1
ATOM 3318 N N . ASN B 1 219 ? 80.991 53.720 6.852 1.00 46.11 198 ASN B N 1
ATOM 3319 C CA . ASN B 1 219 ? 79.786 54.065 6.128 1.00 46.50 198 ASN B CA 1
ATOM 3320 C C . ASN B 1 219 ? 79.897 53.705 4.644 1.00 48.90 198 ASN B C 1
ATOM 3321 O O . ASN B 1 219 ? 79.053 54.139 3.843 1.00 46.64 198 ASN B O 1
ATOM 3326 N N . GLU B 1 220 ? 80.928 52.926 4.293 1.00 47.60 199 GLU B N 1
ATOM 3327 C CA . GLU B 1 220 ? 81.208 52.519 2.905 1.00 51.17 199 GLU B CA 1
ATOM 3328 C C . GLU B 1 220 ? 82.241 51.414 2.895 1.00 51.71 199 GLU B C 1
ATOM 3329 O O . GLU B 1 220 ? 83.001 51.279 3.841 1.00 52.03 199 GLU B O 1
ATOM 3335 N N . GLY B 1 221 ? 82.309 50.649 1.815 1.00 52.97 200 GLY B N 1
ATOM 3336 C CA . GLY B 1 221 ? 83.358 49.609 1.697 1.00 53.80 200 GLY B CA 1
ATOM 3337 C C . GLY B 1 221 ? 82.778 48.325 1.104 1.00 56.04 200 GLY B C 1
ATOM 3338 O O . GLY B 1 221 ? 81.551 48.191 0.960 1.00 53.11 200 GLY B O 1
ATOM 3339 N N . ALA B 1 222 ? 83.661 47.384 0.786 1.00 53.91 201 ALA B N 1
ATOM 3340 C CA . ALA B 1 222 ? 83.287 46.107 0.177 1.00 55.19 201 ALA B CA 1
ATOM 3341 C C . ALA B 1 222 ? 82.494 45.300 1.197 1.00 54.67 201 ALA B C 1
ATOM 3342 O O . ALA B 1 222 ? 82.851 45.310 2.372 1.00 54.93 201 ALA B O 1
ATOM 3344 N N . PRO B 1 223 ? 81.444 44.580 0.767 1.00 53.30 202 PRO B N 1
ATOM 3345 C CA . PRO B 1 223 ? 80.669 43.768 1.728 1.00 53.34 202 PRO B CA 1
ATOM 3346 C C . PRO B 1 223 ? 81.456 42.576 2.354 1.00 54.94 202 PRO B C 1
ATOM 3347 O O . PRO B 1 223 ? 82.596 42.311 1.950 1.00 53.95 202 PRO B O 1
ATOM 3351 N N . GLY B 1 224 ? 80.871 41.908 3.358 1.00 54.30 203 GLY B N 1
ATOM 3352 C CA . GLY B 1 224 ? 81.392 40.639 3.889 1.00 53.88 203 GLY B CA 1
ATOM 3353 C C . GLY B 1 224 ? 82.680 40.614 4.705 1.00 55.58 203 GLY B C 1
ATOM 3354 O O . GLY B 1 224 ? 83.355 39.580 4.777 1.00 56.39 203 GLY B O 1
ATOM 3355 N N . LYS B 1 225 ? 83.047 41.710 5.358 1.00 54.78 204 LYS B N 1
ATOM 3356 C CA . LYS B 1 225 ? 84.248 41.653 6.217 1.00 54.05 204 LYS B CA 1
ATOM 3357 C C . LYS B 1 225 ? 83.921 42.058 7.650 1.00 53.44 204 LYS B C 1
ATOM 3358 O O . LYS B 1 225 ? 82.803 42.531 7.932 1.00 52.80 204 LYS B O 1
ATOM 3364 N N . GLY B 1 226 ? 84.898 41.861 8.534 1.00 50.83 205 GLY B N 1
ATOM 3365 C CA . GLY B 1 226 ? 84.802 42.179 9.960 1.00 50.38 205 GLY B CA 1
ATOM 3366 C C . GLY B 1 226 ? 83.898 41.190 10.684 1.00 51.38 205 GLY B C 1
ATOM 3367 O O . GLY B 1 226 ? 83.442 40.219 10.077 1.00 52.37 205 GLY B O 1
ATOM 3368 N N . PRO B 1 227 ? 83.607 41.436 11.977 1.00 49.58 206 PRO B N 1
ATOM 3369 C CA . PRO B 1 227 ? 82.945 40.392 12.761 1.00 51.23 206 PRO B CA 1
ATOM 3370 C C . PRO B 1 227 ? 81.523 40.091 12.291 1.00 49.38 206 PRO B C 1
ATOM 3371 O O . PRO B 1 227 ? 80.907 40.891 11.576 1.00 48.58 206 PRO B O 1
ATOM 3375 N N . LEU B 1 228 ? 81.006 38.937 12.681 1.00 51.18 207 LEU B N 1
ATOM 3376 C CA . LEU B 1 228 ? 79.596 38.595 12.377 1.00 50.29 207 LEU B CA 1
ATOM 3377 C C . LEU B 1 228 ? 78.603 39.316 13.263 1.00 48.71 207 LEU B C 1
ATOM 3378 O O . LEU B 1 228 ? 78.909 39.605 14.420 1.00 47.48 207 LEU B O 1
ATOM 3383 N N . LEU B 1 229 ? 77.396 39.554 12.736 1.00 46.83 208 LEU B N 1
ATOM 3384 C CA . LEU B 1 229 ? 76.255 39.951 13.553 1.00 48.33 208 LEU B CA 1
ATOM 3385 C C . LEU B 1 229 ? 75.431 38.740 13.989 1.00 48.74 208 LEU B C 1
ATOM 3386 O O . LEU B 1 229 ? 75.274 37.780 13.243 1.00 49.00 208 LEU B O 1
ATOM 3391 N N . ALA B 1 230 ? 74.921 38.782 15.212 1.00 47.43 209 ALA B N 1
ATOM 3392 C CA . ALA B 1 230 ? 74.007 37.740 15.661 1.00 48.72 209 ALA B CA 1
ATOM 3393 C C . ALA B 1 230 ? 72.897 38.369 16.519 1.00 47.05 209 ALA B C 1
ATOM 3394 O O . ALA B 1 230 ? 72.913 39.602 16.781 1.00 47.58 209 ALA B O 1
ATOM 3396 N N . VAL B 1 231 ? 71.940 37.554 16.958 1.00 45.73 210 VAL B N 1
ATOM 3397 C CA . VAL B 1 231 ? 70.785 38.086 17.700 1.00 44.85 210 VAL B CA 1
ATOM 3398 C C . VAL B 1 231 ? 71.344 38.759 18.948 1.00 44.13 210 VAL B C 1
ATOM 3399 O O . VAL B 1 231 ? 72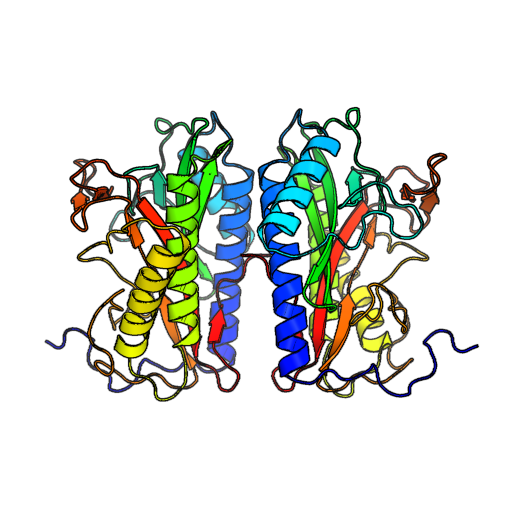.141 38.169 19.668 1.00 43.10 210 VAL B O 1
ATOM 3403 N N . GLY B 1 232 ? 70.970 40.016 19.152 1.00 43.81 211 GLY B N 1
ATOM 3404 C CA . GLY B 1 232 ? 71.458 40.779 20.303 1.00 43.58 211 GLY B CA 1
ATOM 3405 C C . GLY B 1 232 ? 72.652 41.685 20.032 1.00 41.98 211 GLY B C 1
ATOM 3406 O O . GLY B 1 232 ? 73.006 42.506 20.881 1.00 43.14 211 GLY B O 1
ATOM 3407 N N . SER B 1 233 ? 73.290 41.532 18.878 1.00 41.40 212 SER B N 1
ATOM 3408 C CA . SER B 1 233 ? 74.397 42.397 18.486 1.00 40.45 212 SER B CA 1
ATOM 3409 C C . SER B 1 233 ? 73.874 43.824 18.310 1.00 40.60 212 SER B C 1
ATOM 3410 O O . SER B 1 233 ? 72.844 44.039 17.666 1.00 40.29 212 SER B O 1
ATOM 3413 N N . VAL B 1 234 ? 74.556 44.794 18.916 1.00 40.16 213 VAL B N 1
ATOM 3414 C CA . VAL B 1 234 ? 74.165 46.204 18.776 1.00 39.50 213 VAL B CA 1
ATOM 3415 C C . VAL B 1 234 ? 75.235 47.038 18.083 1.00 39.56 213 VAL B C 1
ATOM 3416 O O . VAL B 1 234 ? 76.408 46.884 18.371 1.00 38.56 213 VAL B O 1
ATOM 3420 N N . LEU B 1 235 ? 74.834 47.931 17.176 1.00 39.18 214 LEU B N 1
ATOM 3421 C CA . LEU B 1 235 ? 75.768 48.937 16.643 1.00 37.99 214 LEU B CA 1
ATOM 3422 C C . LEU B 1 235 ? 75.084 50.310 16.574 1.00 38.53 214 LEU B C 1
ATOM 3423 O O . LEU B 1 235 ? 73.858 50.395 16.327 1.00 38.37 214 LEU B O 1
ATOM 3428 N N . ALA B 1 236 ? 75.875 51.368 16.732 1.00 37.06 215 ALA B N 1
ATOM 3429 C CA . ALA B 1 236 ? 75.422 52.732 16.444 1.00 37.72 215 ALA B CA 1
ATOM 3430 C C . ALA B 1 236 ? 75.736 52.986 14.992 1.00 38.21 215 ALA B C 1
ATOM 3431 O O . ALA B 1 236 ? 76.895 52.903 14.575 1.00 38.53 215 ALA B O 1
ATOM 3433 N N . ILE B 1 237 ? 74.682 53.248 14.214 1.00 37.31 216 ILE B N 1
ATOM 3434 C CA . ILE B 1 237 ? 74.791 53.393 12.771 1.00 39.13 216 ILE B CA 1
ATOM 3435 C C . ILE B 1 237 ? 74.630 54.857 12.442 1.00 39.02 216 ILE B C 1
ATOM 3436 O O . ILE B 1 237 ? 73.558 55.420 12.717 1.00 39.02 216 ILE B O 1
ATOM 3441 N N . GLU B 1 238 ? 75.650 55.464 11.846 1.00 39.32 217 GLU B N 1
ATOM 3442 C CA . GLU B 1 238 ? 75.665 56.934 11.672 1.00 41.62 217 GLU B CA 1
ATOM 3443 C C . GLU B 1 238 ? 76.347 57.451 10.392 1.00 42.58 217 GLU B C 1
ATOM 3444 O O . GLU B 1 238 ? 77.560 57.809 10.382 1.00 43.81 217 GLU B O 1
ATOM 3450 N N . PRO B 1 239 ? 75.581 57.446 9.300 1.00 41.70 218 PRO B N 1
ATOM 3451 C CA . PRO B 1 239 ? 76.024 58.018 8.039 1.00 42.46 218 PRO B CA 1
ATOM 3452 C C . PRO B 1 239 ? 76.217 59.515 8.148 1.00 42.90 218 PRO B C 1
ATOM 3453 O O . PRO B 1 239 ? 75.493 60.194 8.895 1.00 40.98 218 PRO B O 1
ATOM 3457 N N . MET B 1 240 ? 77.212 60.012 7.416 1.00 43.40 219 MET B N 1
ATOM 3458 C CA . MET B 1 240 ? 77.492 61.438 7.358 1.00 44.46 219 MET B CA 1
ATOM 3459 C C . MET B 1 240 ? 77.727 61.734 5.889 1.00 45.49 219 MET B C 1
ATOM 3460 O O . MET B 1 240 ? 78.503 61.032 5.241 1.00 44.42 219 MET B O 1
ATOM 3465 N N . LEU B 1 241 ? 77.009 62.725 5.358 1.00 46.65 220 LEU B N 1
ATOM 3466 C CA . LEU B 1 241 ? 77.091 63.063 3.940 1.00 48.39 220 LEU B CA 1
ATOM 3467 C C . LEU B 1 241 ? 77.359 64.543 3.733 1.00 51.26 220 LEU B C 1
ATOM 3468 O O . LEU B 1 241 ? 76.975 65.352 4.575 1.00 52.38 220 LEU B O 1
ATOM 3473 N N . THR B 1 242 ? 77.998 64.891 2.611 1.00 50.66 221 THR B N 1
ATOM 3474 C CA . THR B 1 242 ? 78.133 66.294 2.214 1.00 51.37 221 THR B CA 1
ATOM 3475 C C . THR B 1 242 ? 77.564 66.583 0.813 1.00 52.85 221 THR B C 1
ATOM 3476 O O . THR B 1 242 ? 77.339 65.678 0.008 1.00 53.38 221 THR B O 1
ATOM 3480 N N . LEU B 1 243 ? 77.333 67.859 0.532 1.00 53.39 222 LEU B N 1
ATOM 3481 C CA . LEU B 1 243 ? 77.021 68.287 -0.823 1.00 54.94 222 LEU B CA 1
ATOM 3482 C C . LEU B 1 243 ? 78.293 68.416 -1.703 1.00 55.76 222 LEU B C 1
ATOM 3483 O O . LEU B 1 243 ? 78.191 68.668 -2.894 1.00 56.04 222 LEU B O 1
ATOM 3488 N N . GLY B 1 244 ? 79.482 68.215 -1.137 1.00 55.32 223 GLY B N 1
ATOM 3489 C CA . GLY B 1 244 ? 80.718 68.315 -1.949 1.00 56.17 223 GLY B CA 1
ATOM 3490 C C . GLY B 1 244 ? 81.789 67.272 -1.637 1.00 56.79 223 GLY B C 1
ATOM 3491 O O . GLY B 1 244 ? 81.566 66.078 -1.807 1.00 59.68 223 GLY B O 1
ATOM 3492 N N . THR B 1 245 ? 82.945 67.728 -1.164 1.00 54.47 224 THR B N 1
ATOM 3493 C CA . THR B 1 245 ? 84.088 66.863 -0.828 1.00 54.15 224 THR B CA 1
ATOM 3494 C C . THR B 1 245 ? 83.800 65.785 0.239 1.00 53.17 224 THR B C 1
ATOM 3495 O O . THR B 1 245 ? 82.847 65.920 1.016 1.00 50.87 224 THR B O 1
ATOM 3499 N N . THR B 1 246 ? 84.635 64.732 0.271 1.00 53.57 225 THR B N 1
ATOM 3500 C CA . THR B 1 246 ? 84.595 63.707 1.332 1.00 51.35 225 THR B CA 1
ATOM 3501 C C . THR B 1 246 ? 85.514 64.097 2.493 1.00 52.01 225 THR B C 1
ATOM 3502 O O . THR B 1 246 ? 85.474 63.487 3.590 1.0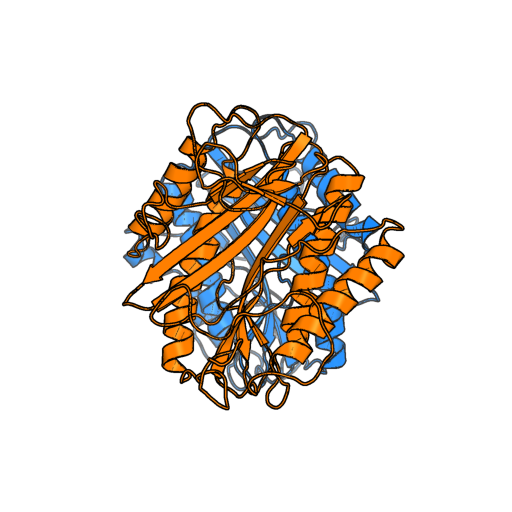0 50.24 225 THR B O 1
ATOM 3506 N N . GLN B 1 247 ? 86.364 65.091 2.243 1.00 51.12 226 GLN B N 1
ATOM 3507 C CA . GLN B 1 247 ? 87.386 65.516 3.210 1.00 49.41 226 GLN B CA 1
ATOM 3508 C C . GLN B 1 247 ? 86.892 66.558 4.227 1.00 48.83 226 GLN B C 1
ATOM 3509 O O . GLN B 1 247 ? 86.074 67.427 3.912 1.00 47.47 226 GLN B O 1
ATOM 3515 N N . THR B 1 248 ? 87.436 66.482 5.444 1.00 47.95 227 THR B N 1
ATOM 3516 C CA . THR B 1 248 ? 87.059 67.361 6.536 1.00 48.96 227 THR B CA 1
ATOM 3517 C C . THR B 1 248 ? 88.320 67.813 7.272 1.00 50.87 227 THR B C 1
ATOM 3518 O O . THR B 1 248 ? 89.365 67.199 7.120 1.00 50.49 227 THR B O 1
ATOM 3522 N N . ARG B 1 249 ? 88.232 68.872 8.078 1.00 52.44 228 ARG B N 1
ATOM 3523 C CA . ARG B 1 249 ? 89.336 69.212 9.013 1.00 53.00 228 ARG B CA 1
ATOM 3524 C C . ARG B 1 249 ? 88.700 69.649 10.328 1.00 50.86 228 ARG B C 1
ATOM 3525 O O . ARG B 1 249 ? 87.492 69.911 10.376 1.00 48.35 228 ARG B O 1
ATOM 3533 N N . VAL B 1 250 ? 89.515 69.741 11.378 1.00 50.56 229 VAL B N 1
ATOM 3534 C CA . VAL B 1 250 ? 89.042 70.113 12.711 1.00 50.09 229 VAL B CA 1
ATOM 3535 C C . VAL B 1 250 ? 89.400 71.573 13.025 1.00 51.78 229 VAL B C 1
ATOM 3536 O O . VAL B 1 250 ? 90.524 71.999 12.803 1.00 49.55 229 VAL B O 1
ATOM 3540 N N . LEU B 1 251 ? 88.450 72.320 13.579 1.00 51.76 230 LEU B N 1
ATOM 3541 C CA . LEU B 1 251 ? 88.640 73.750 13.843 1.00 52.62 230 LEU B CA 1
ATOM 3542 C C . LEU B 1 251 ? 89.630 73.983 14.990 1.00 52.61 230 LEU B C 1
ATOM 3543 O O . LEU B 1 251 ? 90.061 73.023 15.656 1.00 51.54 230 LEU B O 1
ATOM 3548 N N . ALA B 1 252 ? 89.999 75.248 15.221 1.00 53.65 231 ALA B N 1
ATOM 3549 C CA . ALA B 1 252 ? 90.970 75.580 16.282 1.00 53.49 231 ALA B CA 1
ATOM 3550 C C . ALA B 1 252 ? 90.405 75.335 17.684 1.00 51.26 231 ALA B C 1
ATOM 3551 O O . ALA B 1 252 ? 91.168 75.261 18.657 1.00 49.91 231 ALA B O 1
ATOM 3553 N N . ASP B 1 253 ? 89.089 75.139 17.788 1.00 50.42 232 ASP B N 1
ATOM 3554 C CA . ASP B 1 253 ? 88.501 74.768 19.081 1.00 51.42 232 ASP B CA 1
ATOM 3555 C C . ASP B 1 253 ? 88.809 73.313 19.468 1.00 51.56 232 ASP B C 1
ATOM 3556 O O . ASP B 1 253 ? 88.378 72.850 20.532 1.00 52.35 232 ASP B O 1
ATOM 3561 N N . ASP B 1 254 ? 89.560 72.615 18.594 1.00 50.78 233 ASP B N 1
ATOM 3562 C CA . ASP B 1 254 ? 89.961 71.199 18.770 1.00 49.93 233 ASP B CA 1
ATOM 3563 C C . ASP B 1 254 ? 88.826 70.157 18.705 1.00 49.58 233 ASP B C 1
ATOM 3564 O O . ASP B 1 254 ? 89.055 68.990 18.995 1.00 48.62 233 ASP B O 1
ATOM 3569 N N . TRP B 1 255 ? 87.629 70.565 18.294 1.00 45.70 234 TRP B N 1
ATOM 3570 C CA . TRP B 1 255 ? 86.486 69.634 18.250 1.00 46.99 234 TRP B CA 1
ATOM 3571 C C . TRP B 1 255 ? 85.710 69.717 16.988 1.00 45.94 234 TRP B C 1
ATOM 3572 O O . TRP B 1 255 ? 85.451 68.702 16.348 1.00 47.45 234 TRP B O 1
ATOM 3583 N N . THR B 1 256 ? 85.299 70.929 16.635 1.00 45.41 235 THR B N 1
ATOM 3584 C CA . THR B 1 256 ? 84.367 71.121 15.534 1.00 45.88 235 THR B CA 1
ATOM 3585 C C . THR B 1 256 ? 84.933 70.625 14.214 1.00 47.46 235 THR B C 1
ATOM 3586 O O . THR B 1 256 ? 86.009 71.062 13.788 1.00 48.91 235 THR B O 1
ATOM 3590 N N . VAL B 1 257 ? 84.209 69.726 13.554 1.00 45.17 236 VAL B N 1
ATOM 3591 C CA . VAL B 1 257 ? 84.672 69.148 12.296 1.00 45.48 236 VAL B CA 1
ATOM 3592 C C . VAL B 1 257 ? 83.903 69.786 11.134 1.00 46.90 236 VAL B C 1
ATOM 3593 O O . VAL B 1 257 ? 82.676 69.811 11.157 1.00 45.91 236 VAL B O 1
ATOM 3597 N N . VAL B 1 258 ? 84.618 70.314 10.135 1.00 46.57 237 VAL B N 1
ATOM 3598 C CA . VAL B 1 258 ? 83.965 70.991 8.993 1.00 48.63 237 VAL B CA 1
ATOM 3599 C C . VAL B 1 258 ? 84.428 70.399 7.654 1.00 49.78 237 VAL B C 1
ATOM 3600 O O . VAL B 1 258 ? 85.543 69.874 7.538 1.00 50.45 237 VAL B O 1
ATOM 3604 N N . THR B 1 259 ? 83.579 70.487 6.644 1.00 49.99 238 THR B N 1
ATOM 3605 C CA . THR B 1 259 ? 84.017 70.165 5.280 1.00 52.61 238 THR B CA 1
ATOM 3606 C C . THR B 1 259 ? 85.133 71.137 4.809 1.00 55.66 238 THR B C 1
ATOM 3607 O O . THR B 1 259 ? 85.071 72.341 5.081 1.00 56.64 238 THR B O 1
ATOM 3611 N N . THR B 1 260 ? 86.149 70.602 4.137 1.00 55.22 239 THR B N 1
ATOM 3612 C CA . THR B 1 260 ? 87.252 71.405 3.636 1.00 58.87 239 THR B CA 1
ATOM 3613 C C . THR B 1 260 ? 86.828 72.374 2.516 1.00 60.81 239 THR B C 1
ATOM 3614 O O . THR B 1 260 ? 87.538 73.339 2.238 1.00 62.73 239 THR B O 1
ATOM 3618 N N . ASP B 1 261 ? 85.687 72.135 1.870 1.00 59.71 240 ASP B N 1
ATOM 3619 C CA . ASP B 1 261 ? 85.299 72.996 0.746 1.00 59.72 240 ASP B CA 1
ATOM 3620 C C . ASP B 1 261 ? 84.182 73.960 1.128 1.00 60.60 240 ASP B C 1
ATOM 3621 O O . ASP B 1 261 ? 83.743 74.737 0.304 1.00 61.29 240 ASP B O 1
ATOM 3626 N N . GLY B 1 262 ? 83.706 73.900 2.370 1.00 58.00 241 GLY B N 1
ATOM 3627 C CA . GLY B 1 262 ? 82.581 74.744 2.771 1.00 57.01 241 GLY B CA 1
ATOM 3628 C C . GLY B 1 262 ? 81.211 74.226 2.384 1.00 55.16 241 GLY B C 1
ATOM 3629 O O . GLY B 1 262 ? 80.201 74.873 2.665 1.00 56.56 241 GLY B O 1
ATOM 3630 N N . SER B 1 263 ? 81.134 73.062 1.749 1.00 54.75 242 SER B N 1
ATOM 3631 C CA . SER B 1 263 ? 79.814 72.495 1.444 1.00 55.10 242 SER B CA 1
ATOM 3632 C C . SER B 1 263 ? 79.119 72.027 2.734 1.00 54.52 242 SER B C 1
ATOM 3633 O O . SER B 1 263 ? 79.782 71.595 3.667 1.00 55.71 242 SER B O 1
ATOM 3636 N N . ARG B 1 264 ? 77.791 72.122 2.773 1.00 54.70 243 ARG B N 1
ATOM 3637 C CA . ARG B 1 264 ? 77.001 71.666 3.915 1.00 54.93 243 ARG B CA 1
ATOM 3638 C C . ARG B 1 264 ? 76.991 70.152 4.065 1.00 52.35 243 ARG B C 1
ATOM 3639 O O . ARG B 1 264 ? 77.184 69.404 3.084 1.00 50.74 243 ARG B O 1
ATOM 3647 N N . ALA B 1 265 ? 76.727 69.719 5.297 1.00 49.98 244 ALA B N 1
ATOM 3648 C CA . ALA B 1 265 ? 76.789 68.309 5.666 1.00 47.41 244 ALA B CA 1
ATOM 3649 C C . ALA B 1 265 ? 75.624 67.918 6.568 1.00 45.56 244 ALA B C 1
ATOM 3650 O O . ALA B 1 265 ? 75.094 68.763 7.303 1.00 45.67 244 ALA B O 1
ATOM 3652 N N . ALA B 1 266 ? 75.231 66.642 6.521 1.00 43.44 245 ALA B N 1
ATOM 3653 C CA . ALA B 1 266 ? 74.210 66.127 7.430 1.00 41.96 245 ALA B CA 1
ATOM 3654 C C . ALA B 1 266 ? 74.681 64.858 8.133 1.00 40.90 245 ALA B C 1
ATOM 3655 O O . ALA B 1 266 ? 75.669 64.236 7.720 1.00 40.68 245 ALA B O 1
ATOM 3657 N N . HIS B 1 267 ? 73.954 64.495 9.193 1.00 39.44 246 HIS B N 1
ATOM 3658 C CA . HIS B 1 267 ? 74.315 63.421 10.110 1.00 39.33 246 HIS B CA 1
ATOM 3659 C C . HIS B 1 267 ? 73.046 62.866 10.722 1.00 39.09 246 HIS B C 1
ATOM 3660 O O . HIS B 1 267 ? 72.245 63.619 11.266 1.00 39.34 246 HIS B O 1
ATOM 3667 N N . TRP B 1 268 ? 72.843 61.558 10.589 1.00 38.34 247 TRP B N 1
ATOM 3668 C CA . TRP B 1 268 ? 71.737 60.842 11.233 1.00 38.98 247 TRP B CA 1
ATOM 3669 C C . TRP B 1 268 ? 72.312 59.626 11.925 1.00 38.61 247 TRP B C 1
ATOM 3670 O O . TRP B 1 268 ? 73.270 59.020 11.413 1.00 37.56 247 TRP B O 1
ATOM 3681 N N . GLU B 1 269 ? 71.750 59.255 13.075 1.00 36.81 248 GLU B N 1
ATOM 3682 C CA . GLU B 1 269 ? 72.214 58.080 13.786 1.00 36.83 248 GLU B CA 1
ATOM 3683 C C . GLU B 1 269 ? 71.148 57.469 14.655 1.00 35.82 248 GLU B C 1
ATOM 3684 O O . GLU B 1 269 ? 70.362 58.195 15.265 1.00 34.87 248 GLU B O 1
ATOM 3690 N N . HIS B 1 270 ? 71.175 56.135 14.740 1.00 34.90 249 HIS B N 1
ATOM 3691 C CA . HIS B 1 270 ? 70.442 55.373 15.750 1.00 34.22 249 HIS B CA 1
ATOM 3692 C C . HIS B 1 270 ? 71.328 54.313 16.347 1.00 34.25 249 HIS B C 1
ATOM 3693 O O . HIS B 1 270 ? 72.229 53.825 15.691 1.00 35.51 249 HIS B O 1
ATOM 3700 N N . THR B 1 271 ? 71.037 53.922 17.576 1.00 33.46 250 THR B N 1
ATOM 3701 C CA . THR B 1 271 ? 71.594 52.723 18.187 1.00 34.46 250 THR B CA 1
ATOM 3702 C C . THR B 1 271 ? 70.621 51.597 17.848 1.00 36.00 250 THR B C 1
ATOM 3703 O O . THR B 1 271 ? 69.402 51.736 18.083 1.00 34.33 250 THR B O 1
ATOM 3707 N N . VAL B 1 272 ? 71.148 50.515 17.256 1.00 37.00 251 VAL B N 1
ATOM 3708 C CA . VAL B 1 272 ? 70.311 49.509 16.575 1.00 37.87 251 VAL B CA 1
ATOM 3709 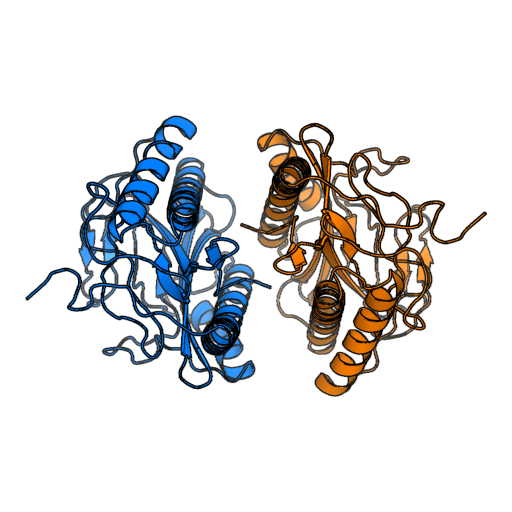C C . VAL B 1 272 ? 70.684 48.099 16.991 1.00 38.25 251 VAL B C 1
ATOM 3710 O O . VAL B 1 272 ? 71.857 47.759 16.984 1.00 38.25 251 VAL B O 1
ATOM 3714 N N . ALA B 1 273 ? 69.697 47.276 17.344 1.00 38.33 252 ALA B N 1
ATOM 3715 C CA . ALA B 1 273 ? 69.973 45.873 17.678 1.00 39.68 252 ALA B CA 1
ATOM 3716 C C . ALA B 1 273 ? 69.565 44.921 16.564 1.00 42.19 252 ALA B C 1
ATOM 3717 O O . ALA B 1 273 ? 68.529 45.100 15.921 1.00 42.06 252 ALA B O 1
ATOM 3719 N N . VAL B 1 274 ? 70.354 43.877 16.377 1.00 43.81 253 VAL B N 1
ATOM 3720 C CA . VAL B 1 274 ? 69.922 42.744 15.574 1.00 45.62 253 VAL B CA 1
ATOM 3721 C C . VAL B 1 274 ? 69.016 41.845 16.435 1.00 47.20 253 VAL B C 1
ATOM 3722 O O . VAL B 1 274 ? 69.412 41.461 17.538 1.00 48.46 253 VAL B O 1
ATOM 3726 N N . THR B 1 275 ? 67.810 41.522 15.960 1.00 48.92 254 THR B N 1
ATOM 3727 C CA . THR B 1 275 ? 66.958 40.530 16.677 1.00 51.39 254 THR B CA 1
ATOM 3728 C C . THR B 1 275 ? 66.442 39.429 15.736 1.00 53.10 254 THR B C 1
ATOM 3729 O O . THR B 1 275 ? 66.580 39.540 14.517 1.00 52.69 254 THR B O 1
ATOM 3733 N N . GLU B 1 276 ? 65.849 38.381 16.318 1.00 58.93 255 GLU B N 1
ATOM 3734 C CA . GLU B 1 276 ? 65.184 37.305 15.562 1.00 61.88 255 GLU B CA 1
ATOM 3735 C C . GLU B 1 276 ? 64.131 37.862 14.632 1.00 61.08 255 GLU B C 1
ATOM 3736 O O . GLU B 1 276 ? 63.870 37.299 13.581 1.00 62.95 255 GLU B O 1
ATOM 3742 N N . ALA B 1 277 ? 63.514 38.964 15.045 1.00 57.80 256 ALA B N 1
ATOM 3743 C CA . ALA B 1 277 ? 62.400 39.540 14.324 1.00 59.09 256 ALA B CA 1
ATOM 3744 C C . ALA B 1 277 ? 62.767 40.751 13.450 1.00 58.26 256 ALA B C 1
ATOM 3745 O O . ALA B 1 277 ? 61.891 41.418 12.926 1.00 59.03 256 ALA B O 1
ATOM 3747 N N . GLY B 1 278 ? 64.047 41.045 13.286 1.00 56.36 257 GLY B N 1
ATOM 3748 C CA . GLY B 1 278 ? 64.418 42.183 12.477 1.00 54.90 257 GLY B CA 1
ATOM 3749 C C . GLY B 1 278 ? 65.109 43.271 13.296 1.00 52.19 257 GLY B C 1
ATOM 3750 O O . GLY B 1 278 ? 65.147 43.211 14.519 1.00 53.41 257 GLY B O 1
ATOM 3751 N N . PRO B 1 279 ? 65.643 44.290 12.623 1.00 49.76 258 PRO B N 1
ATOM 3752 C CA . PRO B 1 279 ? 66.366 45.343 13.340 1.00 48.05 258 PRO B CA 1
ATOM 3753 C C . PRO B 1 279 ? 65.453 46.099 14.334 1.00 46.66 258 PRO B C 1
ATOM 3754 O O . PRO B 1 279 ? 64.284 46.326 14.045 1.00 43.76 258 PRO B O 1
ATOM 3758 N N . ARG B 1 280 ? 65.995 46.466 15.498 1.00 44.46 259 ARG B N 1
ATOM 3759 C CA . ARG B 1 280 ? 65.216 47.150 16.519 1.00 44.10 259 ARG B CA 1
ATOM 3760 C C . ARG B 1 280 ? 65.959 48.443 16.846 1.00 41.47 259 ARG B C 1
ATOM 3761 O O . ARG B 1 280 ? 67.104 48.393 17.281 1.00 41.11 259 ARG B O 1
ATOM 3769 N N . ILE B 1 281 ? 65.319 49.583 16.610 1.00 40.46 260 ILE B N 1
ATOM 3770 C CA . ILE B 1 281 ? 65.884 50.872 16.988 1.00 41.09 260 ILE B CA 1
ATOM 3771 C C . ILE B 1 281 ? 65.762 50.986 18.507 1.00 39.34 260 ILE B C 1
ATOM 3772 O O . ILE B 1 281 ? 64.652 50.870 19.042 1.00 39.66 260 ILE B O 1
ATOM 3777 N N . LEU B 1 282 ? 66.895 51.161 19.184 1.00 37.39 261 LEU B N 1
ATOM 3778 C CA . LEU B 1 282 ? 66.908 51.284 20.648 1.00 37.70 261 LEU B CA 1
ATOM 3779 C C . LEU B 1 282 ? 66.822 52.744 21.106 1.00 38.32 261 LEU B C 1
ATOM 3780 O O . LEU B 1 282 ? 66.699 53.014 22.306 1.00 39.18 261 LEU B O 1
ATOM 3785 N N . THR B 1 283 ? 66.977 53.678 20.168 1.00 36.86 262 THR B N 1
ATOM 3786 C CA . THR B 1 283 ? 66.908 55.111 20.472 1.00 37.22 262 THR B CA 1
ATOM 3787 C C . THR B 1 283 ? 65.667 55.697 19.785 1.00 37.87 262 THR B C 1
ATOM 3788 O O . THR B 1 283 ? 65.791 56.638 18.975 1.00 37.12 262 THR B O 1
ATOM 3792 N N . MET B 1 284 ? 64.485 55.128 20.094 1.00 38.70 263 MET B N 1
ATOM 3793 C CA . MET B 1 284 ? 63.198 55.612 19.553 1.00 41.27 263 MET B CA 1
ATOM 3794 C C . MET B 1 284 ? 62.862 56.956 20.142 1.00 41.18 263 MET B C 1
ATOM 3795 O O . MET B 1 284 ? 63.132 57.180 21.312 1.00 42.25 263 MET B O 1
ATOM 3800 N N . ARG B 1 285 ? 62.249 57.815 19.333 1.00 41.71 264 ARG B N 1
ATOM 3801 C CA . ARG B 1 285 ? 61.698 59.102 19.734 1.00 42.24 264 ARG B CA 1
ATOM 3802 C C . ARG B 1 285 ? 60.246 58.937 20.177 1.00 42.68 264 ARG B C 1
ATOM 3803 O O . ARG B 1 285 ? 59.625 57.987 19.778 1.00 42.04 264 ARG B O 1
ATOM 3811 N N . PRO B 1 286 ? 59.730 59.824 21.052 1.00 44.39 265 PRO B N 1
ATOM 3812 C CA . PRO B 1 286 ? 58.350 59.677 21.580 1.00 45.57 265 PRO B CA 1
ATOM 3813 C C . PRO B 1 286 ? 57.301 59.701 20.476 1.00 49.01 265 PRO B C 1
ATOM 3814 O O . PRO B 1 286 ? 57.482 60.361 19.446 1.00 52.62 265 PRO B O 1
#

Sequence (528 aa):
VGLFGRKKTVEQRTPGELDAMAAAGSIVGAALVAVRDAAKAGVSTLELDQVAESVIREAGAVPSFLGYHGFPASICSSVNDQVVHGIPSATAVLADGDLVSIDCGAILDGWHGDSAWTFAVGTVIPSDEALSEATRLSMEAGIAAMIPGNRLTDVSHAIELGTRRAAEKQFDRAFGIVDGYGGHGIGRSMHLDPFLPNEGAPGKGPLLAVGSVLAIEPMLTLGTTQTRVLADDWTVVTTDGSRAAHWEHTVAVTEAGPRILTMRPVGLFGRKKTVEQRTPGELDAMAAAGSIVGAALVAVRDAAKAGVSTLELDQVAESVIREAGAVPSFLGYHGFPASICSSVNDQVVHGIPSATAVLADGDLVSIDCGAILDGWHGDSAWTFAVGTVIPSDEALSEATRLSMEAGIAAMIPGNRLTDVSHAIELGTRAAEKQFDRAFGIVDGYGGHGIGRSMHLDPFLPNEGAPGKGPLLAVGSVLAIEPMLTLGTTQTRVLADDWTVVTTDGSRAAHWEHTVAVTEAGPRILTMRP

InterPro domains:
  IPR000994 Peptidase M24 [PF00557] (20-254)
  IPR001714 Peptidase M24, methionine aminopeptidase [PR00599] (75-88)
  IPR001714 Peptidase M24, methionine aminopeptidase [PR00599] (98-114)
  IPR001714 Peptidase M24, methionine aminopeptidase [PR00599] (174-186)
  IPR001714 Peptidase M24, methionine aminopeptidase [PR00599] (205-217)
  IPR002467 Peptidase M24A, methionine aminopeptidase, subfamily 1 [MF_01974] (10-263)
  IPR002467 Peptidase M24A, methionine aminopeptidase, subfamily 1 [TIGR00500] (14-262)
  IPR002467 Peptidase M24A, methionine aminopeptidase, subfamily 1 [cd01086] (18-262)
  IPR036005 Creatinase/aminopeptidase-like [G3DSA:3.90.230.10] (2-264)
  IPR036005 Creatinase/aminopeptidase-like [SSF55920] (12-264)

Foldseek 3Di:
DDLFDDDQEQDFDDPVLLLQQLLQQQLQQALQVQLVVVQAAFDFQVVSQVSSQCSQVVSPKHQQQPCPVHQHTQKAKAKFQWFTQHHTDPPRGHHAQIKIKIWGWIGDPLWIWIWMAIDGHHDYDVVSVLQRVLQVQLLVQLQQQQAAFFAQCQSLASSVVSNVVSCVVSVADKAWAPPAWKAFGTSHRHDGDGHHNHDDTDDHHGYHARRKMKGKTKIWRDYNDWDADPVRGTIGDPVSTTMIMTIFIWGHHPVGIDTSNHHD/DDQFDDDQEQDFDDPVLLLLQLLQLQLQQQLQVQLVVVQAFFAFQVVSQVSSQVSQVVSPKGQQQPCPVHQHTFKAKAKFQWFTQHHTDPPHGHHAAIKIKIWGWIADPLWIWIWIAIDGHHDYDLLSVLQRVLQVQLLVQLQQQQAFFFALCQSLASSVVSNVVSCVVSVADKAWAPPAWKAFGTSHRHDGDGRHNHDDTDDHHGYHARRKMKGKTKIWRDYNYWDADPVRGTIGHPVSTTMIMTIFIWGHHPVGIDTSNHHD

B-factor: mean 48.15, std 8.83, range [32.79, 84.88]

Nearest PDB structures (foldseek):
  3tav-assembly1_A  TM=1.004E+00  e=2.068E-58  Mycobacteroides abscessus ATCC 19977
  1o0x-assembly1_A  TM=9.756E-01  e=1.622E-30  Thermotoga maritima
  6ksg-assembly1_A  TM=9.562E-01  e=3.777E-28  Vibrio cholerae O1 biovar El Tor str. N16961
  3tb5-assembly2_B  TM=9.652E-01  e=3.302E-27  Enterococcus faecalis HIP11704
  4fli-assembly1_A  TM=9.594E-01  e=8.943E-27  Homo sapiens

CATH classification: 3.90.230.10